Protein AF-0000000075576685 (afdb_homodimer)

Solvent-accessible surface area (backbone atoms only — not comparable to full-atom values): 39362 Å² total; per-residue (Å²): 127,82,77,70,74,34,52,33,19,40,37,25,48,37,65,57,36,50,88,29,36,56,63,38,44,52,32,37,50,47,32,30,60,75,66,70,46,55,57,47,45,35,36,13,28,42,74,50,83,64,54,30,66,58,51,39,48,74,65,70,30,49,77,45,84,31,81,57,66,42,63,16,28,11,46,51,50,34,58,72,69,47,50,22,52,26,34,38,35,32,66,39,40,47,25,53,60,49,59,67,48,57,72,47,53,55,43,42,73,72,62,34,37,33,33,33,25,18,41,81,75,40,38,68,42,88,82,40,57,58,66,65,50,59,58,55,51,47,47,49,49,29,48,51,45,34,68,63,43,83,50,98,60,73,47,69,77,49,62,43,34,26,30,28,42,67,64,54,58,71,65,61,79,75,55,37,36,77,53,29,56,49,48,50,53,50,49,35,55,70,69,64,53,47,66,50,70,40,69,26,50,37,40,40,62,69,55,90,64,74,76,85,68,52,59,65,63,52,44,49,52,44,49,52,51,54,40,57,76,23,45,53,66,59,18,33,51,55,8,49,51,32,25,50,52,8,48,50,40,36,49,50,45,64,75,40,77,33,54,60,82,89,48,62,47,44,67,66,54,33,50,53,12,45,40,31,24,54,45,9,51,53,33,31,47,50,25,54,48,49,53,44,38,19,68,46,71,57,82,45,86,72,52,69,66,57,52,51,52,55,71,68,56,44,46,66,59,32,33,50,55,10,50,51,35,25,49,53,11,49,52,39,41,51,50,41,49,49,58,41,48,75,51,69,61,48,89,60,62,69,59,67,50,42,63,40,44,53,58,13,49,46,31,28,39,53,9,53,48,34,30,54,48,20,47,51,51,46,48,44,45,54,70,52,72,102,126,80,78,68,73,33,52,33,20,41,36,26,48,37,66,57,36,49,87,30,37,56,63,39,46,51,32,39,51,47,31,32,62,75,66,72,47,56,56,46,45,37,35,14,29,41,73,50,81,63,53,30,66,58,49,38,49,76,65,71,29,47,78,44,82,28,82,58,67,42,63,16,28,13,46,51,50,35,59,74,67,47,49,22,52,25,34,37,35,33,64,39,42,47,25,54,59,47,61,67,49,58,72,47,51,53,42,42,73,72,63,34,36,34,33,34,25,19,40,82,76,41,39,68,41,89,82,40,58,60,66,67,52,58,59,56,51,48,46,49,48,30,48,50,45,36,68,63,43,82,50,97,62,74,48,68,76,48,61,43,36,26,30,28,42,67,63,55,58,70,63,60,80,72,53,38,36,78,52,29,58,50,48,51,53,50,52,36,55,70,69,63,51,47,65,51,70,40,72,25,51,37,41,40,61,70,53,90,64,74,77,84,67,52,59,67,64,51,45,48,52,44,50,51,50,53,41,56,74,23,45,53,66,60,20,31,50,55,9,49,51,31,25,51,53,8,49,49,40,35,50,50,46,66,74,40,78,32,54,60,83,86,48,65,48,42,67,66,55,33,50,52,12,46,40,31,22,52,45,9,50,53,33,30,48,49,25,54,48,50,54,44,39,20,68,47,72,58,82,45,86,73,51,70,66,56,51,51,52,54,69,69,57,45,48,66,58,33,33,51,53,10,50,51,34,25,49,53,13,49,53,39,41,50,51,41,49,50,57,41,49,75,50,70,63,48,90,61,60,68,59,65,50,43,62,38,43,54,58,14,49,46,31,28,39,53,8,53,48,35,30,55,49,19,47,51,50,48,48,45,45,55,70,51,73,103

InterPro domains:
  IPR001173 Glycosyltransferase 2-like [PF00535] (9-169)
  IPR029044 Nucleotide-diphospho-sugar transferases [G3DSA:3.90.550.10] (1-218)
  IPR029044 Nucleotide-diphospho-sugar transferases [SSF53448] (8-253)
  IPR050256 Glycosyltransferase 2 [PTHR48090] (3-300)
  IPR058718 Low-salt glycan biosynthesis hexosyltransferase Agl6, C-terminal transmembrane region [PF26629] (288-380)

pLDDT: mean 82.63, std 15.47, range [33.28, 97.94]

Radius of gyration: 33.25 Å; Cα contacts (8 Å, |Δi|>4): 1424; chains: 2; bounding box: 92×92×62 Å

Organism: Acetobacterium woodii (strain ATCC 29683 / DSM 1030 / JCM 2381 / KCTC 1655 / WB1) (NCBI:txid931626)

Foldseek 3Di:
DPLDAFAEEEEEEDAQQQPQQLVLLLLLVCLCVVVVGGYAYEYQYADHDNCSVVSQVVNRHHYDYFPDHAPLSSVLVRLVPGRHQKYKYAYRQPQFRSNPCVVVSVVVVVPAFKEAEDAVQQDEPDAADPPVCVPDQQQVLLVLLCVLQVDPDRGQQGRIMMGRSVVQVVLVQDDGYSLSSVSSVLSCRLVVTRYYYDYTHTDHGNDPDPDPPPRVVVSVVNVVVSLLSRLCVNQVVQLVVLLVQLVVQLVCQLPHQCDDDPDRVALVSNLSSLVSNLVSLVSNLVSLLSLLLCLLVVNGDDDPVNVVVLVPQALVVLLVQLVVLLVQLVVLVVVLVVVCVVVVVDPDPPRVSSSSNSSSVSSNSSSVVSNVSSVSSVVSCPSVVD/DPLDQFAEEEEEEDAQQQPQQLVLLLLLVCLCVVVVGGYAYEYQYADHDNCSVVSQVVNRHHYDYFPDHAPLSSVVVRLVPGRHQKYKYAYRQPQFRSNPCVVVSVVVVVPAFKEAEDAVQQDEPPAADPPVCVPDQQQVLLVLLCVLQVDPDRGQQGRIMMGRSVVQVVLVQDDGYSLSSVSSVLSCRLVVTRYYYDYTHTDHGNDPDPDPPPRVVVSVVNVVVSLLSRLCVNQVVQLVVLQVQLVVQLVCALPHQLDDDPDRVALVSNLSSLVSNLVSLVSNLVSLLSLLLCLLVVNGDDDPVNVVVLVVQALVVLLVQLVVLLVQLVVLVVVLVVVCVVVVVDPDPPRVSSSSNSSSVSSNSSSVVSNVSSVSSVVSCPSVVD

Structure (mmCIF, N/CA/C/O backbone):
data_AF-0000000075576685-model_v1
#
loop_
_entity.id
_entity.type
_entity.pdbx_description
1 polymer 'Family 2 glycosyltransferase'
#
loop_
_atom_site.group_PDB
_atom_site.id
_atom_site.type_symbol
_atom_site.label_atom_id
_atom_site.label_alt_id
_atom_site.label_comp_id
_atom_site.label_asym_id
_atom_site.label_entity_id
_atom_site.label_seq_id
_atom_site.pdbx_PDB_ins_code
_atom_site.Cartn_x
_atom_site.Cartn_y
_atom_site.Cartn_z
_atom_site.occupancy
_atom_site.B_iso_or_equiv
_atom_site.auth_seq_id
_atom_site.auth_comp_id
_atom_site.auth_asym_id
_atom_site.auth_atom_id
_atom_site.pdbx_PDB_model_num
ATOM 1 N N . MET A 1 1 ? -39.656 -22.25 -3.256 1 33.56 1 MET A N 1
ATOM 2 C CA . MET A 1 1 ? -40.656 -21.203 -3.469 1 33.56 1 MET A CA 1
ATOM 3 C C . MET A 1 1 ? -40 -19.969 -4.094 1 33.56 1 MET A C 1
ATOM 5 O O . MET A 1 1 ? -39 -19.453 -3.578 1 33.56 1 MET A O 1
ATOM 9 N N . GLU A 1 2 ? -40.062 -19.75 -5.266 1 42.06 2 GLU A N 1
ATOM 10 C CA . GLU A 1 2 ? -39.469 -18.688 -6.086 1 42.06 2 GLU A CA 1
ATOM 11 C C . GLU A 1 2 ? -39.625 -17.328 -5.418 1 42.06 2 GLU A C 1
ATOM 13 O O . GLU A 1 2 ? -40.75 -16.906 -5.098 1 42.06 2 GLU A O 1
ATOM 18 N N . GLU A 1 3 ? -38.875 -16.984 -4.484 1 56.59 3 GLU A N 1
ATOM 19 C CA . GLU A 1 3 ? -39.031 -15.797 -3.66 1 56.59 3 GLU A CA 1
ATOM 20 C C . GLU A 1 3 ? -39.5 -14.609 -4.492 1 56.59 3 GLU A C 1
ATOM 22 O O . GLU A 1 3 ? -38.875 -14.273 -5.508 1 56.59 3 GLU A O 1
ATOM 27 N N . ARG A 1 4 ? -40.781 -14.438 -4.562 1 64.06 4 ARG A N 1
ATOM 28 C CA . ARG A 1 4 ? -41.469 -13.414 -5.344 1 64.06 4 ARG A CA 1
ATOM 29 C C . ARG A 1 4 ? -40.812 -12.055 -5.176 1 64.06 4 ARG A C 1
ATOM 31 O O . ARG A 1 4 ? -40.562 -11.617 -4.055 1 64.06 4 ARG A O 1
ATOM 38 N N . GLU A 1 5 ? -40.281 -11.469 -6.242 1 84.44 5 GLU A N 1
ATOM 39 C CA . GLU A 1 5 ? -39.719 -10.125 -6.297 1 84.44 5 GLU A CA 1
ATOM 40 C C . GLU A 1 5 ? -40.781 -9.062 -6.125 1 84.44 5 GLU A C 1
ATOM 42 O O . GLU A 1 5 ? -41.875 -9.172 -6.715 1 84.44 5 GLU A O 1
ATOM 47 N N . VAL A 1 6 ? -40.812 -8.289 -5.047 1 94.94 6 VAL A N 1
ATOM 48 C CA . VAL A 1 6 ? -41.719 -7.18 -4.805 1 94.94 6 VAL A CA 1
ATOM 49 C C . VAL A 1 6 ? -41.062 -5.867 -5.234 1 94.94 6 VAL A C 1
ATOM 51 O O . VAL A 1 6 ? -39.875 -5.852 -5.629 1 94.94 6 VAL A O 1
ATOM 54 N N . GLU A 1 7 ? -41.875 -4.883 -5.23 1 96.69 7 GLU A N 1
ATOM 55 C CA . GLU A 1 7 ? -41.375 -3.596 -5.691 1 96.69 7 GLU A CA 1
ATOM 56 C C . GLU A 1 7 ? -40.5 -2.93 -4.625 1 96.69 7 GLU A C 1
ATOM 58 O O . GLU A 1 7 ? -39.406 -2.42 -4.922 1 96.69 7 GLU A O 1
ATOM 63 N N . LEU A 1 8 ? -41.031 -2.998 -3.428 1 97.69 8 LEU A N 1
ATOM 64 C CA . LEU A 1 8 ? -40.375 -2.207 -2.389 1 97.69 8 LEU A CA 1
ATOM 65 C C . LEU A 1 8 ? -40.219 -3.018 -1.108 1 97.69 8 LEU A C 1
ATOM 67 O O . LEU A 1 8 ? -41.125 -3.721 -0.693 1 97.69 8 LEU A O 1
ATOM 71 N N . THR A 1 9 ? -39.031 -2.984 -0.556 1 97.94 9 THR A N 1
ATOM 72 C CA . THR A 1 9 ? -38.812 -3.469 0.799 1 97.94 9 THR A CA 1
ATOM 73 C C . THR A 1 9 ? -38.531 -2.307 1.748 1 97.94 9 THR A C 1
ATOM 75 O O . THR A 1 9 ? -37.656 -1.479 1.482 1 97.94 9 THR A O 1
ATOM 78 N N . ILE A 1 10 ? -39.312 -2.195 2.773 1 97.75 10 ILE A N 1
ATOM 79 C CA . ILE A 1 10 ? -39 -1.271 3.859 1 97.75 10 ILE A CA 1
ATOM 80 C C . ILE A 1 10 ? -38.188 -1.984 4.922 1 97.75 10 ILE A C 1
ATOM 82 O O . ILE A 1 10 ? -38.688 -2.885 5.605 1 97.75 10 ILE A O 1
ATOM 86 N N . LEU A 1 11 ? -36.938 -1.559 5.027 1 97.5 11 LEU A N 1
ATOM 87 C CA . LEU A 1 11 ? -35.938 -2.271 5.832 1 97.5 11 LEU A CA 1
ATOM 88 C C . LEU A 1 11 ? -35.656 -1.519 7.129 1 97.5 11 LEU A C 1
ATOM 90 O O . LEU A 1 11 ? -35.344 -0.327 7.102 1 97.5 11 LEU A O 1
ATOM 94 N N . MET A 1 12 ? -35.812 -2.193 8.273 1 96.38 12 MET A N 1
ATOM 95 C CA . MET A 1 12 ? -35.5 -1.606 9.578 1 96.38 12 MET A CA 1
ATOM 96 C C . MET A 1 12 ? -34.531 -2.479 10.352 1 96.38 12 MET A C 1
ATOM 98 O O . MET A 1 12 ? -34.781 -3.658 10.586 1 96.38 12 MET A O 1
ATOM 102 N N . PRO A 1 13 ? -33.344 -1.912 10.68 1 95 13 PRO A N 1
ATOM 103 C CA . PRO A 1 13 ? -32.5 -2.633 11.617 1 95 13 PRO A CA 1
ATOM 104 C C . PRO A 1 13 ? -33.031 -2.645 13.039 1 95 13 PRO A C 1
ATOM 106 O O . PRO A 1 13 ? -33.656 -1.672 13.469 1 95 13 PRO A O 1
ATOM 109 N N . CYS A 1 14 ? -32.781 -3.779 13.688 1 93.75 14 CYS A N 1
ATOM 110 C CA . CYS A 1 14 ? -33.438 -3.891 14.992 1 93.75 14 CYS A CA 1
ATOM 111 C C . CYS A 1 14 ? -32.5 -4.551 16 1 93.75 14 CYS A C 1
ATOM 113 O O . CYS A 1 14 ? -31.922 -5.602 15.727 1 93.75 14 CYS A O 1
ATOM 115 N N . LEU A 1 15 ? -32.25 -3.891 17.031 1 92.94 15 LEU A N 1
ATOM 116 C CA . LEU A 1 15 ? -31.578 -4.422 18.219 1 92.94 15 LEU A CA 1
ATOM 117 C C . LEU A 1 15 ? -32.25 -3.912 19.484 1 92.94 15 LEU A C 1
ATOM 119 O O . LEU A 1 15 ? -32 -2.785 19.922 1 92.94 15 LEU A O 1
ATOM 123 N N . ASN A 1 16 ? -33.094 -4.707 20.047 1 91.62 16 ASN A N 1
ATOM 124 C CA . ASN A 1 16 ? -33.812 -4.395 21.281 1 91.62 16 ASN A CA 1
ATOM 125 C C . ASN A 1 16 ? -34.656 -3.119 21.125 1 91.62 16 ASN A C 1
ATOM 127 O O . ASN A 1 16 ? -34.469 -2.17 21.891 1 91.62 16 ASN A O 1
ATOM 131 N N . GLU A 1 17 ? -35.562 -3.084 20.172 1 90.56 17 GLU A N 1
ATOM 132 C CA . GLU A 1 17 ? -36.406 -1.926 19.875 1 90.56 17 GLU A CA 1
ATOM 133 C C . GLU A 1 17 ? -37.875 -2.232 20.141 1 90.56 17 GLU A C 1
ATOM 135 O O . GLU A 1 17 ? -38.75 -1.791 19.391 1 90.56 17 GLU A O 1
ATOM 140 N N . ALA A 1 18 ? -38.125 -2.916 21.172 1 90.75 18 ALA A N 1
ATOM 141 C CA . ALA A 1 18 ? -39.469 -3.381 21.453 1 90.75 18 ALA A CA 1
ATOM 142 C C . ALA A 1 18 ? -40.438 -2.205 21.688 1 90.75 18 ALA A C 1
ATOM 144 O O . ALA A 1 18 ? -41.594 -2.271 21.328 1 90.75 18 ALA A O 1
ATOM 145 N N . GLU A 1 19 ? -39.938 -1.174 22.141 1 90.12 19 GLU A N 1
ATOM 146 C CA . GLU A 1 19 ? -40.781 -0.032 22.531 1 90.12 19 GLU A CA 1
ATOM 147 C C . GLU A 1 19 ? -41.375 0.65 21.312 1 90.12 19 GLU A C 1
ATOM 149 O O . GLU A 1 19 ? -42.531 1.116 21.359 1 90.12 19 GLU A O 1
ATOM 154 N N . THR A 1 20 ? -40.688 0.697 20.234 1 91.56 20 THR A N 1
ATOM 155 C CA . THR A 1 20 ? -41.125 1.531 19.109 1 91.56 20 THR A CA 1
ATOM 156 C 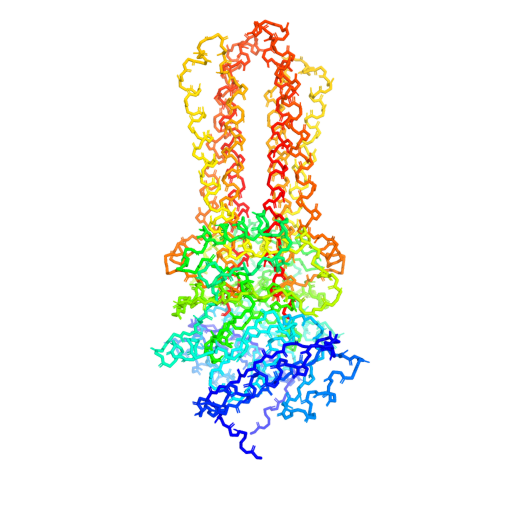C . THR A 1 20 ? -41.344 0.688 17.859 1 91.56 20 THR A C 1
ATOM 158 O O . THR A 1 20 ? -41.969 1.146 16.906 1 91.56 20 THR A O 1
ATOM 161 N N . LEU A 1 21 ? -41.031 -0.483 17.906 1 93.75 21 LEU A N 1
ATOM 162 C CA . LEU A 1 21 ? -41.031 -1.319 16.703 1 93.75 21 LEU A CA 1
ATOM 163 C C . LEU A 1 21 ? -42.438 -1.51 16.156 1 93.75 21 LEU A C 1
ATOM 165 O O . LEU A 1 21 ? -42.656 -1.442 14.953 1 93.75 21 LEU A O 1
ATOM 169 N N . GLU A 1 22 ? -43.344 -1.7 17.062 1 94.62 22 GLU A N 1
ATOM 170 C CA . GLU A 1 22 ? -44.719 -1.949 16.641 1 94.62 22 GLU A CA 1
ATOM 171 C C . GLU A 1 22 ? -45.281 -0.772 15.844 1 94.62 22 GLU A C 1
ATOM 173 O O . GLU A 1 22 ? -45.844 -0.957 14.758 1 94.62 22 GLU A O 1
ATOM 178 N N . ILE A 1 23 ? -45.125 0.394 16.391 1 94.06 23 ILE A N 1
ATOM 179 C CA . ILE A 1 23 ? -45.688 1.585 15.742 1 94.06 23 ILE A CA 1
ATOM 180 C C . ILE A 1 23 ? -45 1.796 14.391 1 94.06 23 ILE A C 1
ATOM 182 O O . ILE A 1 23 ? -45.625 2.178 13.414 1 94.06 23 ILE A O 1
ATOM 186 N N . CYS A 1 24 ? -43.75 1.564 14.32 1 94.56 24 CYS A N 1
ATOM 187 C CA . CYS A 1 24 ? -43 1.733 13.078 1 94.56 24 CYS A CA 1
ATOM 188 C C . CYS A 1 24 ? -43.5 0.76 12.016 1 94.56 24 CYS A C 1
ATOM 190 O O . CYS A 1 24 ? -43.719 1.147 10.859 1 94.56 24 CYS A O 1
ATOM 192 N N . ILE A 1 25 ? -43.719 -0.468 12.375 1 96.5 25 ILE A N 1
ATOM 193 C CA . ILE A 1 25 ? -44.156 -1.489 11.438 1 96.5 25 ILE A CA 1
ATOM 194 C C . ILE A 1 25 ? -45.594 -1.157 10.953 1 96.5 25 ILE A C 1
ATOM 196 O O . ILE A 1 25 ? -45.875 -1.263 9.758 1 96.5 25 ILE A O 1
ATOM 200 N N . LYS A 1 26 ? -46.406 -0.736 11.836 1 96 26 LYS A N 1
ATOM 201 C CA . LYS A 1 26 ? -47.781 -0.391 11.469 1 96 26 LYS A CA 1
ATOM 202 C C . LYS A 1 26 ? -47.812 0.766 10.477 1 96 26 LYS A C 1
ATOM 204 O O . LYS A 1 26 ? -48.594 0.737 9.508 1 96 26 LYS A O 1
ATOM 209 N N . LYS A 1 27 ? -46.969 1.708 10.766 1 95.38 27 LYS A N 1
ATOM 210 C CA . LYS A 1 27 ? -46.875 2.842 9.852 1 95.38 27 LYS A CA 1
ATOM 211 C C . LYS A 1 27 ? -46.406 2.398 8.469 1 95.38 27 LYS A C 1
ATOM 213 O O . LYS A 1 27 ? -46.938 2.814 7.449 1 95.38 27 LYS A O 1
ATOM 218 N N . ALA A 1 28 ? -45.469 1.542 8.422 1 96.38 28 ALA A N 1
ATOM 219 C CA . ALA A 1 28 ? -44.906 1.045 7.176 1 96.38 28 ALA A CA 1
ATOM 220 C C . ALA A 1 28 ? -45.906 0.206 6.406 1 96.38 28 ALA A C 1
ATOM 222 O O . ALA A 1 28 ? -46.062 0.349 5.191 1 96.38 28 ALA A O 1
ATOM 223 N N . MET A 1 29 ? -46.594 -0.629 7.141 1 96.62 29 MET A N 1
ATOM 224 C CA . MET A 1 29 ? -47.625 -1.463 6.516 1 96.62 29 MET A CA 1
ATOM 225 C C . MET A 1 29 ? -48.75 -0.607 5.961 1 96.62 29 MET A C 1
ATOM 227 O O . MET A 1 29 ? -49.25 -0.872 4.867 1 96.62 29 MET A O 1
ATOM 231 N N . SER A 1 30 ? -49.125 0.372 6.742 1 96.25 30 SER A N 1
ATOM 232 C CA . SER A 1 30 ? -50.188 1.282 6.297 1 96.25 30 SER A CA 1
ATOM 233 C C . SER A 1 30 ? -49.781 2.006 5.016 1 96.25 30 SER A C 1
ATOM 235 O O . SER A 1 30 ? -50.594 2.178 4.109 1 96.25 30 SER A O 1
ATOM 237 N N . PHE A 1 31 ? -48.562 2.408 4.965 1 96 31 PHE A N 1
ATOM 238 C CA . PHE A 1 31 ? -48.031 3.064 3.766 1 96 31 PHE A CA 1
ATOM 239 C C . PHE A 1 31 ? -48.188 2.158 2.549 1 96 31 PHE A C 1
ATOM 241 O O . PHE A 1 31 ? -48.656 2.59 1.498 1 96 31 PHE A O 1
ATOM 248 N N . LEU A 1 32 ? -47.812 0.877 2.645 1 96.44 32 LEU A N 1
ATOM 249 C CA . LEU A 1 32 ? -47.875 -0.067 1.535 1 96.44 32 LEU A CA 1
ATOM 250 C C . LEU A 1 32 ? -49.312 -0.275 1.079 1 96.44 32 LEU A C 1
ATOM 252 O O . LEU A 1 32 ? -49.594 -0.256 -0.12 1 96.44 32 LEU A O 1
ATOM 256 N N . THR A 1 33 ? -50.156 -0.361 2.021 1 96.12 33 THR A N 1
ATOM 257 C CA . THR A 1 33 ? -51.562 -0.622 1.727 1 96.12 33 THR A CA 1
ATOM 258 C C . THR A 1 33 ? -52.25 0.622 1.154 1 96.12 33 THR A C 1
ATOM 260 O O . THR A 1 33 ? -52.906 0.551 0.126 1 96.12 33 THR A O 1
ATOM 263 N N . ASP A 1 34 ? -52 1.729 1.747 1 96.06 34 ASP A N 1
ATOM 264 C CA . ASP A 1 34 ? -52.656 2.971 1.374 1 96.06 34 ASP A CA 1
ATOM 265 C C . ASP A 1 34 ? -52.219 3.432 -0.016 1 96.06 34 ASP A C 1
ATOM 267 O O . ASP A 1 34 ? -53 4.051 -0.741 1 96.06 34 ASP A O 1
ATOM 271 N N . ASN A 1 35 ? -51.062 3.104 -0.37 1 96 35 ASN A N 1
ATOM 272 C CA . ASN A 1 35 ? -50.531 3.576 -1.646 1 96 35 ASN A CA 1
ATOM 273 C C . ASN A 1 35 ? -50.5 2.457 -2.682 1 96 35 ASN A C 1
ATOM 275 O O . ASN A 1 35 ? -49.969 2.639 -3.775 1 96 35 ASN A O 1
ATOM 279 N N . HIS A 1 36 ? -50.969 1.254 -2.396 1 95.88 36 HIS A N 1
ATOM 280 C CA . HIS A 1 36 ? -51.062 0.102 -3.287 1 95.88 36 HIS A CA 1
ATOM 281 C C . HIS A 1 36 ? -49.688 -0.261 -3.842 1 95.88 36 HIS A C 1
ATOM 283 O O . HIS A 1 36 ? -49.531 -0.47 -5.047 1 95.88 36 HIS A O 1
ATOM 289 N N . VAL A 1 37 ? -48.781 -0.249 -2.936 1 96.19 37 VAL A N 1
ATOM 290 C CA . VAL A 1 37 ? -47.406 -0.629 -3.305 1 96.19 37 VAL A CA 1
ATOM 291 C C . VAL A 1 37 ? -47.188 -2.1 -2.967 1 96.19 37 VAL A C 1
ATOM 293 O O . VAL A 1 37 ? -47.469 -2.543 -1.854 1 96.19 37 VAL A O 1
ATOM 296 N N . ASP A 1 38 ? -46.75 -2.848 -3.939 1 96.5 38 ASP A N 1
ATOM 297 C CA . ASP A 1 38 ? -46.344 -4.227 -3.672 1 96.5 38 ASP A CA 1
ATOM 298 C C . ASP A 1 38 ? -45 -4.277 -2.932 1 96.5 38 ASP A C 1
ATOM 300 O O . ASP A 1 38 ? -43.938 -4.082 -3.533 1 96.5 38 ASP A O 1
ATOM 304 N N . GLY A 1 39 ? -45.156 -4.5 -1.612 1 96.44 39 GLY A N 1
ATOM 305 C CA . GLY A 1 39 ? -43.906 -4.449 -0.855 1 96.44 39 GLY A CA 1
ATOM 306 C C . GLY A 1 39 ? -43.969 -5.301 0.4 1 96.44 39 GLY A C 1
ATOM 307 O O . GLY A 1 39 ? -44.906 -6.047 0.628 1 96.44 39 GLY A O 1
ATOM 308 N N . GLU A 1 40 ? -42.812 -5.262 1.076 1 96.94 40 GLU A N 1
ATOM 309 C CA . GLU A 1 40 ? -42.656 -5.965 2.346 1 96.94 40 GLU A CA 1
ATOM 310 C C . GLU A 1 40 ? -41.969 -5.082 3.387 1 96.94 40 GLU A C 1
ATOM 312 O O . GLU A 1 40 ? -41.312 -4.113 3.041 1 96.94 40 GLU A O 1
ATOM 317 N N . VAL A 1 41 ? -42.344 -5.359 4.656 1 97.56 41 VAL A N 1
ATOM 318 C CA . VAL A 1 41 ? -41.594 -4.805 5.777 1 97.56 41 VAL A CA 1
ATOM 319 C C . VAL A 1 41 ? -40.625 -5.852 6.32 1 97.56 41 VAL A C 1
ATOM 321 O O . VAL A 1 41 ? -41.031 -6.957 6.684 1 97.56 41 VAL A O 1
ATOM 324 N N . LEU A 1 42 ? -39.375 -5.492 6.238 1 97.75 42 LEU A N 1
ATOM 325 C CA . LEU A 1 42 ? -38.312 -6.43 6.629 1 97.75 42 LEU A CA 1
ATOM 326 C C . LEU A 1 42 ? -37.531 -5.906 7.836 1 97.75 42 LEU A C 1
ATOM 328 O O . LEU A 1 42 ? -37 -4.801 7.797 1 97.75 42 LEU A O 1
ATOM 332 N N . ILE A 1 43 ? -37.562 -6.711 8.875 1 97.56 43 ILE A N 1
ATOM 333 C CA . ILE A 1 43 ? -36.812 -6.383 10.07 1 97.56 43 ILE A CA 1
ATOM 334 C C . ILE A 1 43 ? -35.5 -7.207 10.102 1 97.56 43 ILE A C 1
ATOM 336 O O . ILE A 1 43 ? -35.562 -8.438 10.117 1 97.56 43 ILE A O 1
ATOM 340 N N . ALA A 1 44 ? -34.406 -6.52 10.031 1 97.31 44 ALA A N 1
ATOM 341 C CA . ALA A 1 44 ? -33.094 -7.168 10.188 1 97.31 44 ALA A CA 1
ATOM 342 C C . ALA A 1 44 ? -32.656 -7.191 11.648 1 97.31 44 ALA A C 1
ATOM 344 O O . ALA A 1 44 ? -32.125 -6.211 12.156 1 97.31 44 ALA A O 1
ATOM 345 N N . ASP A 1 45 ? -32.875 -8.305 12.234 1 96.62 45 ASP A N 1
ATOM 346 C CA . ASP A 1 45 ? -32.594 -8.414 13.664 1 96.62 45 ASP A CA 1
ATOM 347 C C . ASP A 1 45 ? -31.156 -8.805 13.93 1 96.62 45 ASP A C 1
ATOM 349 O O . ASP A 1 45 ? -30.656 -9.773 13.352 1 96.62 45 ASP A O 1
ATOM 353 N N . ASN A 1 46 ? -30.562 -8 14.719 1 95.19 46 ASN A N 1
ATOM 354 C CA . ASN A 1 46 ? -29.156 -8.203 15.023 1 95.19 46 ASN A CA 1
ATOM 355 C C . ASN A 1 46 ? -28.953 -8.773 16.422 1 95.19 46 ASN A C 1
ATOM 357 O O . ASN A 1 46 ? -28.078 -8.32 17.156 1 95.19 46 ASN A O 1
ATOM 361 N N . GLY A 1 47 ? -29.828 -9.68 16.859 1 92.88 47 GLY A N 1
ATOM 362 C CA . GLY A 1 47 ? -29.688 -10.391 18.125 1 92.88 47 GLY A CA 1
ATOM 363 C C . GLY A 1 47 ? -30.484 -9.75 19.25 1 92.88 47 GLY A C 1
ATOM 364 O O . GLY A 1 47 ? -29.984 -9.609 20.359 1 92.88 47 GLY A O 1
ATOM 365 N N . SER A 1 48 ? -31.688 -9.336 19.047 1 93.31 48 SER A N 1
ATOM 366 C CA . SER A 1 48 ? -32.531 -8.742 20.078 1 93.31 48 SER A CA 1
ATOM 367 C C . SER A 1 48 ? -32.938 -9.773 21.141 1 93.31 48 SER A C 1
ATOM 369 O O . SER A 1 48 ? -33.094 -10.961 20.828 1 93.31 48 SER A O 1
ATOM 371 N N . THR A 1 49 ? -33.031 -9.258 22.328 1 92.75 49 THR A N 1
ATOM 372 C CA . THR A 1 49 ? -33.406 -10.133 23.438 1 92.75 49 THR A CA 1
ATOM 373 C C . THR A 1 49 ? -34.625 -9.602 24.172 1 92.75 49 THR A C 1
ATOM 375 O O . THR A 1 49 ? -35 -10.125 25.219 1 92.75 49 THR A O 1
ATOM 378 N N . ASP A 1 50 ? -35.312 -8.625 23.703 1 93.06 50 ASP A N 1
ATOM 379 C CA . ASP A 1 50 ? -36.406 -7.949 24.406 1 93.06 50 ASP A CA 1
ATOM 380 C C . ASP A 1 50 ? -37.75 -8.281 23.781 1 93.06 50 ASP A C 1
ATOM 382 O O . ASP A 1 50 ? -38.75 -7.594 24.047 1 93.06 50 ASP A O 1
ATOM 386 N N . GLY A 1 51 ? -37.781 -9.289 22.891 1 93.31 51 GLY A N 1
ATOM 387 C CA . GLY A 1 51 ? -39.062 -9.68 22.266 1 93.31 51 GLY A CA 1
ATOM 388 C C . GLY A 1 51 ? -39.344 -8.945 20.969 1 93.31 51 GLY A C 1
ATOM 389 O O . GLY A 1 51 ? -40.406 -9.086 20.391 1 93.31 51 GLY A O 1
ATOM 390 N N . SER A 1 52 ? -38.438 -8.211 20.484 1 94.62 52 SER A N 1
ATOM 391 C CA . SER A 1 52 ? -38.594 -7.434 19.266 1 94.62 52 SER A CA 1
ATOM 392 C C . SER A 1 52 ? -38.969 -8.336 18.094 1 94.62 52 SER A C 1
ATOM 394 O O . SER A 1 52 ? -39.844 -7.98 17.281 1 94.62 52 SER A O 1
ATOM 396 N N . GLN A 1 53 ? -38.469 -9.477 18.047 1 96.06 53 GLN A N 1
ATOM 397 C CA . GLN A 1 53 ? -38.75 -10.391 16.938 1 96.06 53 GLN A CA 1
ATOM 398 C C . GLN A 1 53 ? -40.219 -10.797 16.906 1 96.06 53 GLN A C 1
ATOM 400 O O . GLN A 1 53 ? -40.812 -10.805 15.836 1 96.06 53 GLN A O 1
ATOM 405 N N . GLU A 1 54 ? -40.688 -11.133 18.031 1 95.81 54 GLU A N 1
ATOM 406 C CA . GLU A 1 54 ? -42.094 -11.555 18.125 1 95.81 54 GLU A CA 1
ATOM 407 C C . GLU A 1 54 ? -43.031 -10.406 17.781 1 95.81 54 GLU A C 1
ATOM 409 O O . GLU A 1 54 ? -44.031 -10.609 17.094 1 95.81 54 GLU A O 1
ATOM 414 N N . ILE A 1 55 ? -42.688 -9.258 18.281 1 95.94 55 ILE A N 1
ATOM 415 C CA . ILE A 1 55 ? -43.5 -8.07 17.969 1 95.94 55 ILE A CA 1
ATOM 416 C C . ILE A 1 55 ? -43.531 -7.855 16.453 1 95.94 55 ILE A C 1
ATOM 418 O O . ILE A 1 55 ? -44.594 -7.586 15.891 1 95.94 55 ILE A O 1
ATOM 422 N N . ALA A 1 56 ? -42.469 -8.008 15.805 1 96.88 56 ALA A N 1
ATOM 423 C CA . ALA A 1 56 ? -42.375 -7.805 14.367 1 96.88 56 ALA A CA 1
ATOM 424 C C . ALA A 1 56 ? -43.219 -8.82 13.609 1 96.88 56 ALA A C 1
ATOM 426 O O . ALA A 1 56 ? -44 -8.445 12.75 1 96.88 56 ALA A O 1
ATOM 427 N N . ARG A 1 57 ? -43.094 -10.055 13.961 1 96.38 57 ARG A N 1
ATOM 428 C CA . ARG A 1 57 ? -43.812 -11.109 13.289 1 96.38 57 ARG A CA 1
ATOM 429 C C . ARG A 1 57 ? -45.312 -10.945 13.5 1 96.38 57 ARG A C 1
ATOM 431 O O . ARG A 1 57 ? -46.125 -11.125 12.562 1 96.38 57 ARG A O 1
ATOM 438 N N . ARG A 1 58 ? -45.656 -10.578 14.695 1 96.06 58 ARG A N 1
ATOM 439 C CA . ARG A 1 58 ? -47.094 -10.414 15.039 1 96.06 58 ARG A CA 1
ATOM 440 C C . ARG A 1 58 ? -47.719 -9.281 14.234 1 96.06 58 ARG A C 1
ATOM 442 O O . ARG A 1 58 ? -48.906 -9.281 13.977 1 96.06 58 ARG A O 1
ATOM 449 N N . ASN A 1 59 ? -46.906 -8.391 13.812 1 96.12 59 ASN A N 1
ATOM 450 C CA . ASN A 1 59 ? -47.438 -7.23 13.102 1 96.12 59 ASN A CA 1
ATOM 451 C C . ASN A 1 59 ? -47.219 -7.352 11.594 1 96.12 59 ASN A C 1
ATOM 453 O O . ASN A 1 59 ? -47.312 -6.359 10.867 1 96.12 59 ASN A O 1
ATOM 457 N N . GLY A 1 60 ? -46.844 -8.539 11.102 1 94.94 60 GLY A N 1
ATOM 458 C CA . GLY A 1 60 ? -46.844 -8.836 9.672 1 94.94 60 GLY A CA 1
ATOM 459 C C . GLY A 1 60 ? -45.531 -8.594 9 1 94.94 60 GLY A C 1
ATOM 460 O O . GLY A 1 60 ? -45.406 -8.719 7.777 1 94.94 60 GLY A O 1
ATOM 461 N N . ALA A 1 61 ? -44.531 -8.211 9.734 1 97.06 61 ALA A N 1
ATOM 462 C CA . ALA A 1 61 ? -43.219 -7.977 9.141 1 97.06 61 ALA A CA 1
ATOM 463 C C . ALA A 1 61 ? -42.438 -9.273 9.039 1 97.06 61 ALA A C 1
ATOM 465 O O . ALA A 1 61 ? -42.594 -10.18 9.859 1 97.06 61 ALA A O 1
ATOM 466 N N . ARG A 1 62 ? -41.656 -9.383 7.996 1 97.12 62 ARG A N 1
ATOM 467 C CA . ARG A 1 62 ? -40.688 -10.477 7.891 1 97.12 62 ARG A CA 1
ATOM 468 C C . ARG A 1 62 ? -39.438 -10.18 8.703 1 97.12 62 ARG A C 1
ATOM 470 O O . ARG A 1 62 ? -38.938 -9.055 8.688 1 97.12 62 ARG A O 1
ATOM 477 N N . VAL A 1 63 ? -39 -11.211 9.461 1 97.5 63 VAL A N 1
ATOM 478 C CA . VAL A 1 63 ? -37.812 -11.039 10.305 1 97.5 63 VAL A CA 1
ATOM 479 C C . VAL A 1 63 ? -36.688 -11.914 9.797 1 97.5 63 VAL A C 1
ATOM 481 O O . VAL A 1 63 ? -36.875 -13.102 9.516 1 97.5 63 VAL A O 1
ATOM 484 N N . VAL A 1 64 ? -35.5 -11.305 9.594 1 96.88 64 VAL A N 1
ATOM 485 C CA . VAL A 1 64 ? -34.312 -12.055 9.242 1 96.88 64 VAL A CA 1
ATOM 486 C C . VAL A 1 64 ? -33.25 -11.867 10.32 1 96.88 64 VAL A C 1
ATOM 488 O O . VAL A 1 64 ? -33.062 -10.75 10.82 1 96.88 64 VAL A O 1
ATOM 491 N N . ASP A 1 65 ? -32.594 -12.961 10.664 1 96 65 ASP A N 1
ATOM 492 C CA . ASP A 1 65 ? -31.531 -12.914 11.68 1 96 65 ASP A CA 1
ATOM 493 C C . ASP A 1 65 ? -30.156 -12.672 11.047 1 96 65 ASP A C 1
ATOM 495 O O . ASP A 1 65 ? -29.75 -13.414 10.156 1 96 65 ASP A O 1
ATOM 499 N N . ILE A 1 66 ? -29.562 -11.625 11.523 1 95.12 66 ILE A N 1
ATOM 500 C CA . ILE A 1 66 ? -28.219 -11.32 11.062 1 95.12 66 ILE A CA 1
ATOM 501 C C . ILE A 1 66 ? -27.203 -11.648 12.164 1 95.12 66 ILE A C 1
ATOM 503 O O . ILE A 1 66 ? -27.203 -11.008 13.219 1 95.12 66 ILE A O 1
ATOM 507 N N . GLU A 1 67 ? -26.312 -12.484 11.906 1 92.31 67 GLU A N 1
ATOM 508 C CA . GLU A 1 67 ? -25.375 -13 12.898 1 92.31 67 GLU A CA 1
ATOM 509 C C . GLU A 1 67 ? -24.281 -11.984 13.211 1 92.31 67 GLU A C 1
ATOM 511 O O . GLU A 1 67 ? -23.953 -11.766 14.383 1 92.31 67 GLU A O 1
ATOM 516 N N . GLN A 1 68 ? -23.797 -11.453 12.172 1 90.31 68 GLN A N 1
ATOM 517 C CA . GLN A 1 68 ? -22.734 -10.492 12.383 1 90.31 68 GLN A CA 1
ATOM 518 C C . GLN A 1 68 ? -23.25 -9.234 13.078 1 90.31 68 GLN A C 1
ATOM 520 O O . GLN A 1 68 ? -24.172 -8.594 12.594 1 90.31 68 GLN A O 1
ATOM 525 N N . LYS A 1 69 ? -22.672 -8.938 14.172 1 89.19 69 LYS A N 1
ATOM 526 C CA . LYS A 1 69 ? -23.141 -7.797 14.961 1 89.19 69 LYS A CA 1
ATOM 527 C C . LYS A 1 69 ? -22.734 -6.477 14.312 1 89.19 69 LYS A C 1
ATOM 529 O O . LYS A 1 69 ? -21.688 -6.391 13.664 1 89.19 69 LYS A O 1
ATOM 534 N N . GLY A 1 70 ? -23.609 -5.488 14.516 1 88.56 70 GLY A N 1
ATOM 535 C CA . GLY A 1 70 ? -23.328 -4.152 14.016 1 88.56 70 GLY A CA 1
ATOM 536 C C . GLY A 1 70 ? -24.469 -3.561 13.219 1 88.56 70 GLY A C 1
ATOM 537 O O . GLY A 1 70 ? -25.172 -4.277 12.492 1 88.56 70 GLY A O 1
ATOM 538 N N . TYR A 1 71 ? -24.641 -2.221 13.344 1 87.06 71 TYR A N 1
ATOM 539 C CA . TYR A 1 71 ? -25.688 -1.495 12.633 1 87.06 71 TYR A CA 1
ATOM 540 C C . TYR A 1 71 ? -25.562 -1.707 11.125 1 87.06 71 TYR A C 1
ATOM 542 O O . TYR A 1 71 ? -26.547 -2.053 10.461 1 87.06 71 TYR A O 1
ATOM 550 N N . GLY A 1 72 ? -24.359 -1.55 10.648 1 88.44 72 GLY A N 1
ATOM 551 C CA . GLY A 1 72 ? -24.109 -1.741 9.234 1 88.44 72 GLY A CA 1
ATOM 552 C C . GLY A 1 72 ? -24.297 -3.176 8.781 1 88.44 72 GLY A C 1
ATOM 553 O O . GLY A 1 72 ? -24.812 -3.422 7.684 1 88.44 72 GLY A O 1
ATOM 554 N N . SER A 1 73 ? -23.938 -4.133 9.641 1 90.19 73 SER A N 1
ATOM 555 C CA . SER A 1 73 ? -24.141 -5.543 9.328 1 90.19 73 SER A CA 1
ATOM 556 C C . SER A 1 73 ? -25.625 -5.879 9.195 1 90.19 73 SER A C 1
ATOM 558 O O . SER A 1 73 ? -26.016 -6.637 8.305 1 90.19 73 SER A O 1
ATOM 560 N N . ALA A 1 74 ? -26.359 -5.297 10.094 1 92.88 74 ALA A N 1
ATOM 561 C CA . ALA A 1 74 ? -27.797 -5.52 10.047 1 92.88 74 ALA A CA 1
ATOM 562 C C . ALA A 1 74 ? -28.391 -4.992 8.742 1 92.88 74 ALA A C 1
ATOM 564 O O . ALA A 1 74 ? -29.188 -5.684 8.094 1 92.88 74 ALA A O 1
ATOM 565 N N . LEU A 1 75 ? -27.969 -3.811 8.359 1 93.88 75 LEU A N 1
ATOM 566 C CA . LEU A 1 75 ? -28.5 -3.178 7.16 1 93.88 75 LEU A CA 1
ATOM 567 C C . LEU A 1 75 ? -28.031 -3.908 5.906 1 93.88 75 LEU A C 1
ATOM 569 O O . LEU A 1 75 ? -28.812 -4.137 4.98 1 93.88 75 LEU A O 1
ATOM 573 N N . ARG A 1 76 ? -26.781 -4.25 5.871 1 93.19 76 ARG A N 1
ATOM 574 C CA . ARG A 1 76 ? -26.219 -4.98 4.734 1 93.19 76 ARG A CA 1
ATOM 575 C C . ARG A 1 76 ? -26.891 -6.344 4.586 1 93.19 76 ARG A C 1
ATOM 577 O O . ARG A 1 76 ? -27.344 -6.707 3.496 1 93.19 76 ARG A O 1
ATOM 584 N N . GLY A 1 77 ? -26.891 -7.074 5.664 1 93.69 77 GLY A N 1
ATOM 585 C CA . GLY A 1 77 ? -27.547 -8.367 5.637 1 93.69 77 GLY A CA 1
ATOM 586 C C . GLY A 1 77 ? -29.016 -8.273 5.258 1 93.69 77 GLY A C 1
ATOM 587 O O . GLY A 1 77 ? -29.516 -9.109 4.5 1 93.69 77 GLY A O 1
ATOM 588 N N . GLY A 1 78 ? -29.734 -7.273 5.82 1 95.56 78 GLY A N 1
ATOM 589 C CA . GLY A 1 78 ? -31.125 -7.043 5.453 1 95.56 78 GLY A CA 1
ATOM 590 C C . GLY A 1 78 ? -31.312 -6.746 3.979 1 95.56 78 GLY A C 1
ATOM 591 O O . GLY A 1 78 ? -32.25 -7.258 3.352 1 95.56 78 GLY A O 1
ATOM 592 N N . SER A 1 79 ? -30.438 -5.93 3.473 1 95.12 79 SER A N 1
ATOM 593 C CA . SER A 1 79 ? -30.5 -5.586 2.055 1 95.12 79 SER A CA 1
ATOM 594 C C . SER A 1 79 ? -30.297 -6.82 1.182 1 95.12 79 SER A C 1
ATOM 596 O O . SER A 1 79 ? -30.969 -6.977 0.157 1 95.12 79 SER A O 1
ATOM 598 N N . GLU A 1 80 ? -29.422 -7.672 1.575 1 93.81 80 GLU A N 1
ATOM 599 C CA . GLU A 1 80 ? -29.125 -8.891 0.83 1 93.81 80 GLU A CA 1
ATOM 600 C C . GLU A 1 80 ? -30.328 -9.836 0.81 1 93.81 80 GLU A C 1
ATOM 602 O O . GLU A 1 80 ? -30.516 -10.578 -0.153 1 93.81 80 GLU A O 1
ATOM 607 N N . LYS A 1 81 ? -31.078 -9.812 1.849 1 95.25 81 LYS A N 1
ATOM 608 C CA . LYS A 1 81 ? -32.219 -10.734 1.977 1 95.25 81 LYS A CA 1
ATOM 609 C C . LYS A 1 81 ? -33.5 -10.07 1.537 1 95.25 81 LYS A C 1
ATOM 611 O O . LYS A 1 81 ? -34.562 -10.711 1.514 1 95.25 81 LYS A O 1
ATOM 616 N N . ALA A 1 82 ? -33.469 -8.781 1.228 1 96.25 82 ALA A N 1
ATOM 617 C CA . ALA A 1 82 ? -34.656 -8.062 0.778 1 96.25 82 ALA A CA 1
ATOM 618 C C . ALA A 1 82 ? -35.188 -8.641 -0.531 1 96.25 82 ALA A C 1
ATOM 620 O O . ALA A 1 82 ? -34.406 -9.125 -1.36 1 96.25 82 ALA A O 1
ATOM 621 N N . ARG A 1 83 ? -36.438 -8.555 -0.732 1 95.69 83 ARG A N 1
ATOM 622 C CA . ARG A 1 83 ? -37.031 -9.094 -1.939 1 95.69 83 ARG A CA 1
ATOM 623 C C . ARG A 1 83 ? -37.406 -7.969 -2.91 1 95.69 83 ARG A C 1
ATOM 625 O O . ARG A 1 83 ? -37.719 -8.227 -4.07 1 95.69 83 ARG A O 1
ATOM 632 N N . GLY A 1 84 ? -37.344 -6.77 -2.438 1 96.31 84 GLY A N 1
ATOM 633 C CA . GLY A 1 84 ? -37.75 -5.625 -3.24 1 96.31 84 GLY A CA 1
ATOM 634 C C . GLY A 1 84 ? -36.688 -5.188 -4.234 1 96.31 84 GLY A C 1
ATOM 635 O O . GLY A 1 84 ? -35.5 -5.281 -3.957 1 96.31 84 GLY A O 1
ATOM 636 N N . LYS A 1 85 ? -37.219 -4.715 -5.34 1 96.75 85 LYS A N 1
ATOM 637 C CA . LYS A 1 85 ? -36.312 -4.051 -6.281 1 96.75 85 LYS A CA 1
ATOM 638 C C . LYS A 1 85 ? -35.688 -2.799 -5.66 1 96.75 85 LYS A C 1
ATOM 640 O O . LYS A 1 85 ? -34.531 -2.514 -5.871 1 96.75 85 LYS A O 1
ATOM 645 N N . TYR A 1 86 ? -36.594 -2.17 -4.984 1 97.81 86 TYR A N 1
ATOM 646 C CA . TYR A 1 86 ? -36.156 -0.992 -4.23 1 97.81 86 TYR A CA 1
ATOM 647 C C . TYR A 1 86 ? -36.188 -1.269 -2.73 1 97.81 86 TYR A C 1
ATOM 649 O O . TYR A 1 86 ? -36.938 -2.111 -2.258 1 97.81 86 TYR A O 1
ATOM 657 N N . VAL A 1 87 ? -35.281 -0.559 -2.045 1 97.62 87 VAL A N 1
ATOM 658 C CA . VAL A 1 87 ? -35.25 -0.676 -0.59 1 97.62 87 VAL A CA 1
ATOM 659 C C . VAL A 1 87 ? -35.25 0.714 0.041 1 97.62 87 VAL A C 1
ATOM 661 O O . VAL A 1 87 ? -34.562 1.618 -0.408 1 97.62 87 VAL A O 1
ATOM 664 N N . VAL A 1 88 ? -36.125 0.933 0.984 1 96.75 88 VAL A N 1
ATOM 665 C CA . VAL A 1 88 ? -36.062 2.115 1.839 1 96.75 88 VAL A CA 1
ATOM 666 C C . VAL A 1 88 ? -35.688 1.709 3.264 1 96.75 88 VAL A C 1
ATOM 668 O O . VAL A 1 88 ? -36.438 0.952 3.908 1 96.75 88 VAL A O 1
ATOM 671 N N . MET A 1 89 ? -34.562 2.223 3.691 1 95.44 89 MET A N 1
ATOM 672 C CA . MET A 1 89 ? -34.094 1.845 5.023 1 95.44 89 MET A CA 1
ATOM 673 C C . MET A 1 89 ? -34.281 2.988 6.012 1 95.44 89 MET A C 1
ATOM 675 O O . MET A 1 89 ? -34.188 4.16 5.645 1 95.44 89 MET A O 1
ATOM 679 N N . GLY A 1 90 ? -34.594 2.631 7.242 1 91.56 90 GLY A N 1
ATOM 680 C CA . GLY A 1 90 ? -34.781 3.586 8.32 1 91.56 90 GLY A CA 1
ATOM 681 C C . GLY A 1 90 ? -34.719 2.949 9.695 1 91.56 90 GLY A C 1
ATOM 682 O O . GLY A 1 90 ? -35 1.759 9.852 1 91.56 90 GLY A O 1
ATOM 683 N N . ASP A 1 91 ? -34.406 3.807 10.617 1 89.25 91 ASP A N 1
ATOM 684 C CA . ASP A 1 91 ? -34.312 3.32 11.992 1 89.25 91 ASP A CA 1
ATOM 685 C C . ASP A 1 91 ? -35.688 3.053 12.578 1 89.25 91 ASP A C 1
ATOM 687 O O . ASP A 1 91 ? -36.656 3.699 12.195 1 89.25 91 ASP A O 1
ATOM 691 N N . ALA A 1 92 ? -35.719 2.123 13.523 1 88.69 92 ALA A N 1
ATOM 692 C CA . ALA A 1 92 ? -36.969 1.728 14.117 1 88.69 92 ALA A CA 1
ATOM 693 C C . ALA A 1 92 ? -37.219 2.469 15.43 1 88.69 92 ALA A C 1
ATOM 695 O O . ALA A 1 92 ? -37.75 1.893 16.375 1 88.69 92 ALA A O 1
ATOM 696 N N . ASP A 1 93 ? -36.844 3.662 15.484 1 81.44 93 ASP A N 1
ATOM 697 C CA . ASP A 1 93 ? -37.031 4.418 16.719 1 81.44 93 ASP A CA 1
ATOM 698 C C . ASP A 1 93 ? -38.156 5.438 16.594 1 81.44 93 ASP A C 1
ATOM 700 O O . ASP A 1 93 ? -38.281 6.348 17.422 1 81.44 93 ASP A O 1
ATOM 704 N N . ASP A 1 94 ? -38.875 5.348 15.609 1 81.38 94 ASP A N 1
ATOM 705 C CA . ASP A 1 94 ? -40.062 6.172 15.328 1 81.38 94 ASP A CA 1
ATOM 706 C C . ASP A 1 94 ? -39.656 7.629 15.094 1 81.38 94 ASP A C 1
ATOM 708 O O . ASP A 1 94 ? -40.469 8.539 15.328 1 81.38 94 ASP A O 1
ATOM 712 N N . SER A 1 95 ? -38.438 7.816 14.789 1 79.75 95 SER A N 1
ATOM 713 C CA . SER A 1 95 ? -37.969 9.172 14.453 1 79.75 95 SER A CA 1
ATOM 714 C C . SER A 1 95 ? -38.312 9.523 13.016 1 79.75 95 SER A C 1
ATOM 716 O O . SER A 1 95 ? -38.5 10.695 12.68 1 79.75 95 SER A O 1
ATOM 718 N N . TYR A 1 96 ? -38.5 8.539 12.281 1 82.25 96 TYR A N 1
ATOM 719 C CA . TYR A 1 96 ? -38.781 8.75 10.867 1 82.25 96 TYR A CA 1
ATOM 720 C C . TYR A 1 96 ? -40.25 8.406 10.562 1 82.25 96 TYR A C 1
ATOM 722 O O . TYR A 1 96 ? -40.844 7.547 11.227 1 82.25 96 TYR A O 1
ATOM 730 N N . ASN A 1 97 ? -40.812 9.133 9.609 1 82.25 97 ASN A N 1
ATOM 731 C CA . ASN A 1 97 ? -42.188 8.922 9.211 1 82.25 97 ASN A CA 1
ATOM 732 C C . ASN A 1 97 ? -42.312 7.898 8.086 1 82.25 97 ASN A C 1
ATOM 734 O O . ASN A 1 97 ? -42.188 8.242 6.91 1 82.25 97 ASN A O 1
ATOM 738 N N . PHE A 1 98 ? -42.625 6.672 8.492 1 91.5 98 PHE A N 1
ATOM 739 C CA . PHE A 1 98 ? -42.75 5.594 7.516 1 91.5 98 PHE A CA 1
ATOM 740 C C . PHE A 1 98 ? -44.062 5.695 6.758 1 91.5 98 PHE A C 1
ATOM 742 O O . PHE A 1 98 ? -44.312 4.953 5.801 1 91.5 98 PHE A O 1
ATOM 749 N N . LEU A 1 99 ? -44.875 6.727 7.133 1 90.06 99 LEU A N 1
ATOM 750 C CA . LEU A 1 99 ? -46.125 6.938 6.438 1 90.06 99 LEU A CA 1
ATOM 751 C C . LEU A 1 99 ? -45.906 7.703 5.137 1 90.06 99 LEU A C 1
ATOM 753 O O . LEU A 1 99 ? -46.781 7.684 4.25 1 90.06 99 LEU A O 1
ATOM 757 N N . ASN A 1 100 ? -44.875 8.344 5.086 1 89.25 100 ASN A N 1
ATOM 758 C CA . ASN A 1 100 ? -44.625 9.188 3.926 1 89.25 100 ASN A CA 1
ATOM 759 C C . ASN A 1 100 ? -43.375 8.758 3.186 1 89.25 100 ASN A C 1
ATOM 761 O O . ASN A 1 100 ? -42.375 9.484 3.166 1 89.25 100 ASN A O 1
ATOM 765 N N . LEU A 1 101 ? -43.438 7.684 2.473 1 94.81 101 LEU A N 1
ATOM 766 C CA . LEU A 1 101 ? -42.281 7.156 1.764 1 94.81 101 LEU A CA 1
ATOM 767 C C . LEU A 1 101 ? -42.438 7.328 0.257 1 94.81 101 LEU A C 1
ATOM 769 O O . LEU A 1 101 ? -41.562 6.949 -0.513 1 94.81 101 LEU A O 1
ATOM 773 N N . MET A 1 102 ? -43.531 7.91 -0.192 1 94.75 102 MET A N 1
ATOM 774 C CA . MET A 1 102 ? -43.844 8.008 -1.618 1 94.75 102 MET A CA 1
ATOM 775 C C . MET A 1 102 ? -42.781 8.859 -2.334 1 94.75 102 MET A C 1
ATOM 777 O O . MET A 1 102 ? -42.375 8.523 -3.441 1 94.75 102 MET A O 1
ATOM 781 N N . PRO A 1 103 ? -42.406 9.969 -1.727 1 94 103 PRO A N 1
ATOM 782 C CA . PRO A 1 103 ? -41.344 10.758 -2.398 1 94 103 PRO A CA 1
ATOM 783 C C . PRO A 1 103 ? -40.094 9.938 -2.701 1 94 103 PRO A C 1
ATOM 785 O O . PRO A 1 103 ? -39.469 10.148 -3.732 1 94 103 PRO A O 1
ATOM 788 N N . PHE A 1 104 ? -39.75 9.016 -1.872 1 95.5 104 PHE A N 1
ATOM 789 C CA . PHE A 1 104 ? -38.625 8.141 -2.105 1 95.5 104 PHE A CA 1
ATOM 790 C C . PHE A 1 104 ? -38.906 7.18 -3.256 1 95.5 104 PHE A C 1
ATOM 792 O O . PHE A 1 104 ? -38.094 7.051 -4.176 1 95.5 104 PHE A O 1
ATOM 799 N N . LEU A 1 105 ? -40.031 6.527 -3.184 1 96.31 105 LEU A N 1
ATOM 800 C CA . LEU A 1 105 ? -40.406 5.527 -4.18 1 96.31 105 LEU A CA 1
ATOM 801 C C . LEU A 1 105 ? -40.531 6.16 -5.562 1 96.31 105 LEU A C 1
ATOM 803 O O . LEU A 1 105 ? -40.094 5.57 -6.559 1 96.31 105 LEU A O 1
ATOM 807 N N . GLU A 1 106 ? -41.094 7.352 -5.641 1 96.31 106 GLU A N 1
ATOM 808 C CA . GLU A 1 106 ? -41.281 8.047 -6.914 1 96.31 106 GLU A CA 1
ATOM 809 C C . GLU A 1 106 ? -39.938 8.32 -7.578 1 96.31 106 GLU A C 1
ATOM 811 O O . GLU A 1 106 ? -39.781 8.148 -8.789 1 96.31 106 GLU A O 1
ATOM 816 N N . LYS A 1 107 ? -39 8.75 -6.809 1 96.12 107 LYS A N 1
ATOM 817 C CA . LYS A 1 107 ? -37.688 9.047 -7.359 1 96.12 107 LYS A CA 1
ATOM 818 C C . LYS A 1 107 ? -36.969 7.766 -7.793 1 96.12 107 LYS A C 1
ATOM 820 O O . LYS A 1 107 ? -36.25 7.754 -8.805 1 96.12 107 LYS A O 1
ATOM 825 N N . LEU A 1 108 ? -37.156 6.742 -7.023 1 96.62 108 LEU A N 1
ATOM 826 C CA . LEU A 1 108 ? -36.594 5.453 -7.402 1 96.62 108 LEU A CA 1
ATOM 827 C C . LEU A 1 108 ? -37.188 4.949 -8.703 1 96.62 108 LEU A C 1
ATOM 829 O O . LEU A 1 108 ? -36.469 4.465 -9.578 1 96.62 108 LEU A O 1
ATOM 833 N N . ARG A 1 109 ? -38.5 5.145 -8.805 1 96.38 109 ARG A N 1
ATOM 834 C CA . ARG A 1 109 ? -39.219 4.77 -10.031 1 96.38 109 ARG A CA 1
ATOM 835 C C . ARG A 1 109 ? -38.688 5.586 -11.219 1 96.38 109 ARG A C 1
ATOM 837 O O . ARG A 1 109 ? -38.688 5.098 -12.352 1 96.38 109 ARG A O 1
ATOM 844 N N . ALA A 1 110 ? -38.25 6.758 -10.906 1 96.5 110 ALA A N 1
ATOM 845 C CA . ALA A 1 110 ? -37.781 7.672 -11.945 1 96.5 110 ALA A CA 1
ATOM 846 C C . ALA A 1 110 ? -36.375 7.301 -12.398 1 96.5 110 ALA A C 1
ATOM 848 O O . ALA A 1 110 ? -35.844 7.906 -13.328 1 96.5 110 ALA A O 1
ATOM 849 N N . GLY A 1 111 ? -35.75 6.43 -11.641 1 95.44 111 GLY A N 1
ATOM 850 C CA . GLY A 1 111 ? -34.469 5.926 -12.125 1 95.44 111 GLY A CA 1
ATOM 851 C C . GLY A 1 111 ? -33.312 6.297 -11.227 1 95.44 111 GLY A C 1
ATOM 852 O O . GLY A 1 111 ? -32.156 5.945 -11.508 1 95.44 111 GLY A O 1
ATOM 853 N N . TYR A 1 112 ? -33.625 6.984 -10.18 1 95.12 112 TYR A N 1
ATOM 854 C CA . TYR A 1 112 ? -32.531 7.297 -9.242 1 95.12 112 TYR A CA 1
ATOM 855 C C . TYR A 1 112 ? -32.094 6.051 -8.477 1 95.12 112 TYR A C 1
ATOM 857 O O . TYR A 1 112 ? -32.938 5.203 -8.133 1 95.12 112 TYR A O 1
ATOM 865 N N . GLU A 1 113 ? -30.844 5.949 -8.195 1 95.88 113 GLU A N 1
ATOM 866 C CA . GLU A 1 113 ? -30.297 4.73 -7.602 1 95.88 113 GLU A CA 1
ATOM 867 C C . GLU A 1 113 ? -30.109 4.883 -6.094 1 95.88 113 GLU A C 1
ATOM 869 O O . GLU A 1 113 ? -30.016 3.887 -5.371 1 95.88 113 GLU A O 1
ATOM 874 N N . LEU A 1 114 ? -29.984 6.105 -5.676 1 94.19 114 LEU A N 1
ATOM 875 C CA . LEU A 1 114 ? -29.906 6.406 -4.254 1 94.19 114 LEU A CA 1
ATOM 876 C C . LEU A 1 114 ? -30.672 7.691 -3.93 1 94.19 114 LEU A C 1
ATOM 878 O O . LEU A 1 114 ? -30.391 8.742 -4.508 1 94.19 114 LEU A O 1
ATOM 882 N N . VAL A 1 115 ? -31.641 7.574 -3.086 1 93.25 115 VAL A N 1
ATOM 883 C CA . VAL A 1 115 ? -32.469 8.703 -2.66 1 93.25 115 VAL A CA 1
ATOM 884 C C . VAL A 1 115 ? -32.25 8.969 -1.172 1 93.25 115 VAL A C 1
ATOM 886 O O . VAL A 1 115 ? -32.5 8.094 -0.337 1 93.25 115 VAL A O 1
ATOM 889 N N . MET A 1 116 ? -31.812 10.148 -0.899 1 90.38 116 MET A N 1
ATOM 890 C CA . MET A 1 116 ? -31.5 10.5 0.485 1 90.38 116 MET A CA 1
ATOM 891 C C . MET A 1 116 ? -32.594 11.406 1.065 1 90.38 116 MET A C 1
ATOM 893 O O . MET A 1 116 ? -33.094 12.281 0.371 1 90.38 116 MET A O 1
ATOM 897 N N . GLY A 1 117 ? -32.812 11.141 2.303 1 84.75 117 GLY A N 1
ATOM 898 C CA . GLY A 1 117 ? -33.656 12.102 3.002 1 84.75 117 GLY A CA 1
ATOM 899 C C . GLY A 1 117 ? -32.906 13.352 3.418 1 84.75 117 GLY A C 1
ATOM 900 O O . GLY A 1 117 ? -31.703 13.305 3.672 1 84.75 117 GLY A O 1
ATOM 901 N N . ASN A 1 118 ? -33.594 14.414 3.389 1 76.56 118 ASN A N 1
ATOM 902 C CA . ASN A 1 118 ? -33.031 15.672 3.844 1 76.56 118 ASN A CA 1
ATOM 903 C C . ASN A 1 118 ? -33.812 16.281 4.996 1 76.56 118 ASN A C 1
ATOM 905 O O . ASN A 1 118 ? -34.938 16.75 4.797 1 76.56 118 ASN A O 1
ATOM 909 N N . ARG A 1 119 ? -33.281 16.266 6.121 1 68.44 119 ARG A N 1
ATOM 910 C CA . ARG A 1 119 ? -33.969 16.719 7.32 1 68.44 119 ARG A CA 1
ATOM 911 C C . ARG A 1 119 ? -34.031 18.25 7.355 1 68.44 119 ARG A C 1
ATOM 913 O O . ARG A 1 119 ? -34.906 18.828 8.008 1 68.44 119 ARG A O 1
ATOM 920 N N . PHE A 1 120 ? -33.125 18.797 6.66 1 63.78 120 PHE A N 1
ATOM 921 C CA . PHE A 1 120 ? -33.062 20.25 6.695 1 63.78 120 PHE A CA 1
ATOM 922 C C . PHE A 1 120 ? -34.156 20.875 5.801 1 63.78 120 PHE A C 1
ATOM 924 O O . PHE A 1 120 ? -34.656 21.938 6.102 1 63.78 120 PHE A O 1
ATOM 931 N N . LYS A 1 121 ? -34.438 20.172 4.812 1 64.25 121 LYS A N 1
ATOM 932 C CA . LYS A 1 121 ? -35.469 20.641 3.889 1 64.25 121 LYS A CA 1
ATOM 933 C C . LYS A 1 121 ? -36.875 20.281 4.391 1 64.25 121 LYS A C 1
ATOM 935 O O . LYS A 1 121 ? -37.844 21 4.109 1 64.25 121 LYS A O 1
ATOM 940 N N . GLY A 1 122 ? -36.938 19.188 5.059 1 61.5 122 GLY A N 1
ATOM 941 C CA . GLY A 1 122 ? -38.25 18.703 5.5 1 61.5 122 GLY A CA 1
ATOM 942 C C . GLY A 1 122 ? -38.656 19.219 6.867 1 61.5 122 GLY A C 1
ATOM 943 O O . GLY A 1 122 ? -39.844 19.25 7.207 1 61.5 122 GLY A O 1
ATOM 944 N N . GLY A 1 123 ? -37.688 19.672 7.727 1 58.34 123 GLY A N 1
ATOM 945 C CA . GLY A 1 123 ? -37.969 20.25 9.031 1 58.34 123 GLY A CA 1
ATOM 946 C C . GLY A 1 123 ? -37.531 19.375 10.18 1 58.34 123 GLY A C 1
ATOM 947 O O . GLY A 1 123 ? -37.656 18.141 10.117 1 58.34 123 GLY A O 1
ATOM 948 N N . ILE A 1 124 ? -36.719 19.812 11.125 1 54.31 124 ILE A N 1
ATOM 949 C CA . ILE A 1 124 ? -36.312 19.156 12.367 1 54.31 124 ILE A CA 1
ATOM 950 C C . ILE A 1 124 ? -37.188 19.641 13.516 1 54.31 124 ILE A C 1
ATOM 952 O O . ILE A 1 124 ? -37.219 20.828 13.844 1 54.31 124 ILE A O 1
ATOM 956 N N . GLU A 1 125 ? -38.062 18.609 13.914 1 51.78 125 GLU A N 1
ATOM 957 C CA . GLU A 1 125 ? -38.938 19 15.031 1 51.78 125 GLU A CA 1
ATOM 958 C C . GLU A 1 125 ? -38.094 19.359 16.266 1 51.78 125 GLU A C 1
ATOM 960 O O . GLU A 1 125 ? -37 18.875 16.438 1 51.78 125 GLU A O 1
ATOM 965 N N . LYS A 1 126 ? -38.531 20.359 16.969 1 51.81 126 LYS A N 1
ATOM 966 C CA . LYS A 1 126 ? -37.906 20.844 18.203 1 51.81 126 LYS A CA 1
ATOM 967 C C . LYS A 1 126 ? -37.562 19.672 19.141 1 51.81 126 LYS A C 1
ATOM 969 O O . LYS A 1 126 ? -38.438 18.844 19.406 1 51.81 126 LYS A O 1
ATOM 974 N N . GLY A 1 127 ? -36.25 19.359 19.578 1 48.81 127 GLY A N 1
ATOM 975 C CA . GLY A 1 127 ? -35.844 18.359 20.547 1 48.81 127 GLY A CA 1
ATOM 976 C C . GLY A 1 127 ? -35.312 17.094 19.891 1 48.81 127 GLY A C 1
ATOM 977 O O . GLY A 1 127 ? -34.875 16.172 20.594 1 48.81 127 GLY A O 1
ATOM 978 N N . ALA A 1 128 ? -35.406 16.922 18.625 1 47.91 128 ALA A N 1
ATOM 979 C CA . ALA A 1 128 ? -35.062 15.672 17.938 1 47.91 128 ALA A CA 1
ATOM 980 C C . ALA A 1 128 ? -33.562 15.5 17.812 1 47.91 128 ALA A C 1
ATOM 982 O O . ALA A 1 128 ? -33.062 14.375 17.672 1 47.91 128 ALA A O 1
ATOM 983 N N . MET A 1 129 ? -32.812 16.531 17.75 1 52.69 129 MET A N 1
ATOM 984 C CA . MET A 1 129 ? -31.359 16.391 17.641 1 52.69 129 MET A CA 1
ATOM 985 C C . MET A 1 129 ? -30.672 17.141 18.766 1 52.69 129 MET A C 1
ATOM 987 O O . MET A 1 129 ? -30.984 18.297 19.047 1 52.69 129 MET A O 1
ATOM 991 N N . PRO A 1 130 ? -29.906 16.438 19.641 1 48.06 130 PRO A N 1
ATOM 992 C CA . PRO A 1 130 ? -29.172 17.219 20.625 1 48.06 130 PRO A CA 1
ATOM 993 C C . PRO A 1 130 ? -28.328 18.328 19.984 1 48.06 130 PRO A C 1
ATOM 995 O O . PRO A 1 130 ? -27.844 18.172 18.859 1 48.06 130 PRO A O 1
ATOM 998 N N . PRO A 1 131 ? -28.438 19.516 20.609 1 41.78 131 PRO A N 1
ATOM 999 C CA . PRO A 1 131 ? -27.766 20.703 20.094 1 41.78 131 PRO A CA 1
ATOM 1000 C C . PRO A 1 131 ? -26.328 20.422 19.641 1 41.78 131 PRO A C 1
ATOM 1002 O O . PRO A 1 131 ? -25.859 21.016 18.656 1 41.78 131 PRO A O 1
ATOM 1005 N N . LEU A 1 132 ? -25.656 19.688 20.453 1 41.5 132 LEU A N 1
ATOM 1006 C CA . LEU A 1 132 ? -24.25 19.5 20.125 1 41.5 132 LEU A CA 1
ATOM 1007 C C . LEU A 1 132 ? -24.094 18.734 18.812 1 41.5 132 LEU A C 1
ATOM 1009 O O . LEU A 1 132 ? -23.188 19.016 18.031 1 41.5 132 LEU A O 1
ATOM 1013 N N . HIS A 1 133 ? -24.938 17.781 18.547 1 46.16 133 HIS A N 1
ATOM 1014 C CA . HIS A 1 133 ? -24.875 17 17.312 1 46.16 133 HIS A CA 1
ATOM 1015 C C . HIS A 1 133 ? -25.391 17.812 16.125 1 46.16 133 HIS A C 1
ATOM 1017 O O . HIS A 1 133 ? -24.938 17.609 15 1 46.16 133 HIS A O 1
ATOM 1023 N N . LYS A 1 134 ? -26.391 18.625 16.406 1 44.28 134 LYS A N 1
ATOM 1024 C CA . LYS A 1 134 ? -27.031 19.469 15.383 1 44.28 134 LYS A CA 1
ATOM 1025 C C . LYS A 1 134 ? -26.016 20.453 14.781 1 44.28 134 LYS A C 1
ATOM 1027 O O . LYS A 1 134 ? -26.062 20.734 13.586 1 44.28 134 LYS A O 1
ATOM 1032 N N . TYR A 1 135 ? -25.281 20.984 15.664 1 40.66 135 TYR A N 1
ATOM 1033 C CA . TYR A 1 135 ? -24.484 22.109 15.172 1 40.66 135 TYR A CA 1
ATOM 1034 C C . TYR A 1 135 ? -23.078 21.672 14.805 1 40.66 135 TYR A C 1
ATOM 1036 O O . TYR A 1 135 ? -22.469 22.234 13.891 1 40.66 135 TYR A O 1
ATOM 1044 N N . LEU A 1 136 ? -22.438 21.016 15.672 1 43.69 136 LEU A N 1
ATOM 1045 C CA . LEU A 1 136 ? -21.016 20.859 15.43 1 43.69 136 LEU A CA 1
ATOM 1046 C C . LEU A 1 136 ? -20.734 19.609 14.602 1 43.69 136 LEU A C 1
ATOM 1048 O O . LEU A 1 136 ? -19.938 19.641 13.656 1 43.69 136 LEU A O 1
ATOM 1052 N N . GLY A 1 137 ? -21.312 18.438 15.008 1 48.81 137 GLY A N 1
ATOM 1053 C CA . GLY A 1 137 ? -20.844 17.172 14.445 1 48.81 137 GLY A CA 1
ATOM 1054 C C . GLY A 1 137 ? -21.328 16.938 13.023 1 48.81 137 GLY A C 1
ATOM 1055 O O . GLY A 1 137 ? -20.531 16.688 12.125 1 48.81 137 GLY A O 1
ATOM 1056 N N . ASN A 1 138 ? -22.625 17.203 12.75 1 55.28 138 ASN A N 1
ATOM 1057 C CA . ASN A 1 138 ? -23.25 16.828 11.484 1 55.28 138 ASN A CA 1
ATOM 1058 C C . ASN A 1 138 ? -22.906 17.828 10.375 1 55.28 138 ASN A C 1
ATOM 1060 O O . ASN A 1 138 ? -22.531 17.422 9.273 1 55.28 138 ASN A O 1
ATOM 1064 N N . PRO A 1 139 ? -22.938 19.094 10.836 1 52.16 139 PRO A N 1
ATOM 1065 C CA . PRO A 1 139 ? -22.641 20.016 9.727 1 52.16 139 PRO A CA 1
ATOM 1066 C C . PRO A 1 139 ? -21.188 19.969 9.297 1 52.16 139 PRO A C 1
ATOM 1068 O O . PRO A 1 139 ? -20.875 20.062 8.102 1 52.16 139 PRO A O 1
ATOM 1071 N N . VAL A 1 140 ? -20.391 19.828 10.312 1 55.81 140 VAL A N 1
ATOM 1072 C CA . VAL A 1 140 ? -18.969 19.812 9.953 1 55.81 140 VAL A CA 1
ATOM 1073 C C . VAL A 1 140 ? -18.656 18.562 9.148 1 55.81 140 VAL A C 1
ATOM 1075 O O . VAL A 1 140 ? -17.969 18.625 8.133 1 55.81 140 VAL A O 1
ATOM 1078 N N . LEU A 1 141 ? -19.281 17.562 9.617 1 60.25 141 LEU A N 1
ATOM 1079 C CA . LEU A 1 141 ? -19.031 16.312 8.898 1 60.25 141 LEU A CA 1
ATOM 1080 C C . LEU A 1 141 ? -19.672 16.344 7.512 1 60.25 141 LEU A C 1
ATOM 1082 O O . LEU A 1 141 ? -19.078 15.852 6.547 1 60.25 141 LEU A O 1
ATOM 1086 N N . SER A 1 142 ? -20.797 17.016 7.547 1 62 142 SER A N 1
ATOM 1087 C CA . SER A 1 142 ? -21.453 17.141 6.25 1 62 142 SER A CA 1
ATOM 1088 C C . SER A 1 142 ? -20.672 18.062 5.324 1 62 142 SER A C 1
ATOM 1090 O O . SER A 1 142 ? -20.562 17.797 4.121 1 62 142 SER A O 1
ATOM 1092 N N . PHE A 1 143 ? -20.109 19.078 5.945 1 62.44 143 PHE A N 1
ATOM 1093 C CA . PHE A 1 143 ? -19.297 20.016 5.16 1 62.44 143 PHE A CA 1
ATOM 1094 C C . PHE A 1 143 ? -18.062 19.312 4.609 1 62.44 143 PHE A C 1
ATOM 1096 O O . PHE A 1 143 ? -17.75 19.438 3.424 1 62.44 143 PHE A O 1
ATOM 1103 N N . ILE A 1 144 ? -17.5 18.609 5.43 1 63.91 144 ILE A N 1
ATOM 1104 C CA . ILE A 1 144 ? -16.281 17.891 5.035 1 63.91 144 ILE A CA 1
ATOM 1105 C C . ILE A 1 144 ? -16.609 16.859 3.963 1 63.91 144 ILE A C 1
ATOM 1107 O O . ILE A 1 144 ? -15.883 16.719 2.977 1 63.91 144 ILE A O 1
ATOM 1111 N N . GLY A 1 145 ? -17.703 16.219 4.238 1 62.66 145 GLY A N 1
ATOM 1112 C CA . GLY A 1 145 ? -18.141 15.25 3.242 1 62.66 145 GLY A CA 1
ATOM 1113 C C . GLY A 1 145 ? -18.406 15.875 1.888 1 62.66 145 GLY A C 1
ATOM 1114 O O . GLY A 1 145 ? -18.047 15.312 0.854 1 62.66 145 GLY A O 1
ATOM 1115 N N . ARG A 1 146 ? -18.953 17.109 1.968 1 64.81 146 ARG A N 1
ATOM 1116 C CA . ARG A 1 146 ? -19.312 17.797 0.731 1 64.81 146 ARG A CA 1
ATOM 1117 C C . ARG A 1 146 ? -18.062 18.234 -0.027 1 64.81 146 ARG A C 1
ATOM 1119 O O . ARG A 1 146 ? -18.062 18.281 -1.259 1 64.81 146 ARG A O 1
ATOM 1126 N N . ILE A 1 147 ? -17.156 18.516 0.734 1 63.03 147 ILE A N 1
ATOM 1127 C CA . ILE A 1 147 ? -15.914 18.969 0.117 1 63.03 147 ILE A CA 1
ATOM 1128 C C . ILE A 1 147 ? -15.211 17.781 -0.54 1 63.03 147 ILE A C 1
ATOM 1130 O O . ILE A 1 147 ? -14.664 17.906 -1.638 1 63.03 147 ILE A O 1
ATOM 1134 N N . PHE A 1 148 ? -15.344 16.766 0.144 1 64.62 148 PHE A N 1
ATOM 1135 C CA . PHE A 1 148 ? -14.625 15.594 -0.326 1 64.62 148 PHE A CA 1
ATOM 1136 C C . PHE A 1 148 ? -15.367 14.938 -1.486 1 64.62 148 PHE A C 1
ATOM 1138 O O . PHE A 1 148 ? -14.742 14.367 -2.383 1 64.62 148 PHE A O 1
ATOM 1145 N N . TYR A 1 149 ? -16.688 15.062 -1.348 1 60.5 149 TYR A N 1
ATOM 1146 C CA . TYR A 1 149 ? -17.516 14.422 -2.363 1 60.5 149 TYR A CA 1
ATOM 1147 C C . TYR A 1 149 ? -18.578 15.383 -2.887 1 60.5 149 TYR A C 1
ATOM 1149 O O . TYR A 1 149 ? -19.688 15.445 -2.352 1 60.5 149 TYR A O 1
ATOM 1157 N N . PRO A 1 150 ? -18.078 16.156 -3.807 1 56.91 150 PRO A N 1
ATOM 1158 C CA . PRO A 1 150 ? -19.078 17.094 -4.324 1 56.91 150 PRO A CA 1
ATOM 1159 C C . PRO A 1 150 ? -20.328 16.391 -4.84 1 56.91 150 PRO A C 1
ATOM 1161 O O . PRO A 1 150 ? -20.25 15.633 -5.812 1 56.91 150 PRO A O 1
ATOM 1164 N N . SER A 1 151 ? -21.188 16.016 -3.881 1 62 151 SER A N 1
ATOM 1165 C CA . SER A 1 151 ? -22.484 15.461 -4.254 1 62 151 SER A CA 1
ATOM 1166 C C . SER A 1 151 ? -23.625 16.438 -3.961 1 62 151 SER A C 1
ATOM 1168 O O . SER A 1 151 ? -23.453 17.391 -3.184 1 62 151 SER A O 1
ATOM 1170 N N . ASP A 1 152 ? -24.641 16.438 -4.805 1 63.28 152 ASP A N 1
ATOM 1171 C CA . ASP A 1 152 ? -25.812 17.281 -4.625 1 63.28 152 ASP A CA 1
ATOM 1172 C C . ASP A 1 152 ? -26.531 16.953 -3.318 1 63.28 152 ASP A C 1
ATOM 1174 O O . ASP A 1 152 ? -27.547 17.578 -2.996 1 63.28 152 ASP A O 1
ATOM 1178 N N . ILE A 1 153 ? -25.875 16.031 -2.584 1 66.06 153 ILE A N 1
ATOM 1179 C CA . ILE A 1 153 ? -26.531 15.609 -1.351 1 66.06 153 ILE A CA 1
ATOM 1180 C C . ILE A 1 153 ? -26.047 16.469 -0.185 1 66.06 153 ILE A C 1
ATOM 1182 O O . ILE A 1 153 ? -24.828 16.641 0.01 1 66.06 153 ILE A O 1
ATOM 1186 N N . LYS A 1 154 ? -26.938 17.078 0.528 1 63.78 154 LYS A N 1
ATOM 1187 C CA . LYS A 1 154 ? -26.594 18.031 1.581 1 63.78 154 LYS A CA 1
ATOM 1188 C C . LYS A 1 154 ? -26.641 17.359 2.955 1 63.78 154 LYS A C 1
ATOM 1190 O O . LYS A 1 154 ? -25.906 17.75 3.863 1 63.78 154 LYS A O 1
ATOM 1195 N N . ASP A 1 155 ? -27.578 16.422 3.172 1 64.12 155 ASP A N 1
ATOM 1196 C CA . ASP A 1 155 ? -27.688 15.727 4.453 1 64.12 155 ASP A CA 1
ATOM 1197 C C . ASP A 1 155 ? -27.156 14.297 4.34 1 64.12 155 ASP A C 1
ATOM 1199 O O . ASP A 1 155 ? -27.922 13.375 4.027 1 64.12 155 ASP A O 1
ATOM 1203 N N . PHE A 1 156 ? -25.922 14.117 4.863 1 65 156 PHE A N 1
ATOM 1204 C CA . PHE A 1 156 ? -25.25 12.828 4.711 1 65 156 PHE A CA 1
ATOM 1205 C C . PHE A 1 156 ? -25.641 11.883 5.836 1 65 156 PHE A C 1
ATOM 1207 O O . PHE A 1 156 ? -25.422 10.672 5.738 1 65 156 PHE A O 1
ATOM 1214 N N . HIS A 1 157 ? -26.266 12.406 6.793 1 66.19 157 HIS A N 1
ATOM 1215 C CA . HIS A 1 157 ? -26.422 11.586 7.988 1 66.19 157 HIS A CA 1
ATOM 1216 C C . HIS A 1 157 ? -27.875 11.219 8.227 1 66.19 157 HIS A C 1
ATOM 1218 O O . HIS A 1 157 ? -28.219 10.672 9.281 1 66.19 157 HIS A O 1
ATOM 1224 N N . CYS A 1 158 ? -28.672 11.492 7.211 1 73.38 158 CYS A N 1
ATOM 1225 C CA . CYS A 1 158 ? -30.062 11.086 7.371 1 73.38 158 CYS A CA 1
ATOM 1226 C C . CYS A 1 158 ? -30.203 9.57 7.352 1 73.38 158 CYS A C 1
ATOM 1228 O O . CYS A 1 158 ? -29.609 8.898 6.504 1 73.38 158 CYS A O 1
ATOM 1230 N N . GLY A 1 159 ? -30.906 9.102 8.273 1 79.62 159 GLY A N 1
ATOM 1231 C CA . GLY A 1 159 ? -31.047 7.66 8.422 1 79.62 159 GLY A CA 1
ATOM 1232 C C . GLY A 1 159 ? -32.062 7.059 7.469 1 79.62 159 GLY A C 1
ATOM 1233 O O . GLY A 1 159 ? -32.094 5.844 7.277 1 79.62 159 GLY A O 1
ATOM 1234 N N . LEU A 1 160 ? -32.938 7.879 6.938 1 88.88 160 LEU A N 1
ATOM 1235 C CA . LEU A 1 160 ? -33.906 7.406 5.965 1 88.88 160 LEU A CA 1
ATOM 1236 C C . LEU A 1 160 ? -33.375 7.516 4.547 1 88.88 160 LEU A C 1
ATOM 1238 O O . LEU A 1 160 ? -33.125 8.617 4.055 1 88.88 160 LEU A O 1
ATOM 1242 N N . ARG A 1 161 ? -33.219 6.336 3.949 1 93.69 161 ARG A N 1
ATOM 1243 C CA . ARG A 1 161 ? -32.594 6.273 2.621 1 93.69 161 ARG A CA 1
ATOM 1244 C C . ARG A 1 161 ? -33.344 5.266 1.74 1 93.69 161 ARG A C 1
ATOM 1246 O O . ARG A 1 161 ? -33.781 4.219 2.221 1 93.69 161 ARG A O 1
ATOM 1253 N N . GLY A 1 162 ? -33.531 5.633 0.529 1 96.06 162 GLY A N 1
ATOM 1254 C CA . GLY A 1 162 ? -34.031 4.727 -0.488 1 96.06 162 GLY A CA 1
ATOM 1255 C C . GLY A 1 162 ? -33.031 4.449 -1.593 1 96.06 162 GLY A C 1
ATOM 1256 O O . GLY A 1 162 ? -32.281 5.344 -2.006 1 96.06 162 GLY A O 1
ATOM 1257 N N . TYR A 1 163 ? -33 3.188 -2.029 1 96.81 163 TYR A N 1
ATOM 1258 C CA . TYR A 1 163 ? -32.031 2.891 -3.066 1 96.81 163 TYR A CA 1
ATOM 1259 C C . TYR A 1 163 ? -32.469 1.699 -3.91 1 96.81 163 TYR A C 1
ATOM 1261 O O . TYR A 1 163 ? -33.344 0.936 -3.504 1 96.81 163 TYR A O 1
ATOM 1269 N N . ASN A 1 164 ? -32.031 1.691 -5.094 1 97.44 164 ASN A N 1
ATOM 1270 C CA . ASN A 1 164 ? -32.094 0.481 -5.902 1 97.44 164 ASN A CA 1
ATOM 1271 C C . ASN A 1 164 ? -31.219 -0.629 -5.34 1 97.44 164 ASN A C 1
ATOM 1273 O O . ASN A 1 164 ? -30.016 -0.455 -5.203 1 97.44 164 ASN A O 1
ATOM 1277 N N . ARG A 1 165 ? -31.75 -1.711 -5.055 1 96.69 165 ARG A N 1
ATOM 1278 C CA . ARG A 1 165 ? -31.062 -2.779 -4.332 1 96.69 165 ARG A CA 1
ATOM 1279 C C . ARG A 1 165 ? -29.859 -3.275 -5.109 1 96.69 165 ARG A C 1
ATOM 1281 O O . ARG A 1 165 ? -28.766 -3.396 -4.551 1 96.69 165 ARG A O 1
ATOM 1288 N N . ALA A 1 166 ? -29.969 -3.527 -6.332 1 95.19 166 ALA A N 1
ATOM 1289 C CA . ALA A 1 166 ? -28.875 -4.043 -7.16 1 95.19 166 ALA A CA 1
ATOM 1290 C C . ALA A 1 166 ? -27.734 -3.041 -7.25 1 95.19 166 ALA A C 1
ATOM 1292 O O . ALA A 1 166 ? -26.562 -3.422 -7.199 1 95.19 166 ALA A O 1
ATOM 1293 N N . ALA A 1 167 ? -28.078 -1.815 -7.383 1 94.31 167 ALA A N 1
ATOM 1294 C CA . ALA A 1 167 ? -27.062 -0.766 -7.504 1 94.31 167 ALA A CA 1
ATOM 1295 C C . ALA A 1 167 ? -26.203 -0.688 -6.25 1 94.31 167 ALA A C 1
ATOM 1297 O O . ALA A 1 167 ? -24.969 -0.63 -6.34 1 94.31 167 ALA A O 1
ATOM 1298 N N . ILE A 1 168 ? -26.797 -0.76 -5.145 1 93.38 168 ILE A N 1
ATOM 1299 C CA . ILE A 1 168 ? -26.047 -0.619 -3.893 1 93.38 168 ILE A CA 1
ATOM 1300 C C . ILE A 1 168 ? -25.281 -1.902 -3.604 1 93.38 168 ILE A C 1
ATOM 1302 O O . ILE A 1 168 ? -24.156 -1.855 -3.102 1 93.38 168 ILE A O 1
ATOM 1306 N N . GLN A 1 169 ? -25.875 -3.012 -3.938 1 91.69 169 GLN A N 1
ATOM 1307 C CA . GLN A 1 169 ? -25.188 -4.281 -3.74 1 91.69 169 GLN A CA 1
ATOM 1308 C C . GLN A 1 169 ? -23.922 -4.352 -4.59 1 91.69 169 GLN A C 1
ATOM 1310 O O . GLN A 1 169 ? -22.922 -4.945 -4.176 1 91.69 169 GLN A O 1
ATOM 1315 N N . SER A 1 170 ? -23.953 -3.775 -5.676 1 90.12 170 SER A N 1
ATOM 1316 C CA . SER A 1 170 ? -22.797 -3.799 -6.574 1 90.12 170 SER A CA 1
ATOM 1317 C C . SER A 1 170 ? -21.625 -3.033 -5.98 1 90.12 170 SER A C 1
ATOM 1319 O O . SER A 1 170 ? -20.469 -3.236 -6.391 1 90.12 170 SER A O 1
ATOM 1321 N N . LEU A 1 171 ? -21.953 -2.141 -5.039 1 86.25 171 LEU A N 1
ATOM 1322 C CA . LEU A 1 171 ? -20.906 -1.338 -4.426 1 86.25 171 LEU A CA 1
ATOM 1323 C C . LEU A 1 171 ? -20.094 -2.168 -3.438 1 86.25 171 LEU A C 1
ATOM 1325 O O . LEU A 1 171 ? -19 -1.771 -3.039 1 86.25 171 LEU A O 1
ATOM 1329 N N . GLN A 1 172 ? -20.594 -3.32 -3.021 1 81.94 172 GLN A N 1
ATOM 1330 C CA . GLN A 1 172 ? -19.922 -4.238 -2.105 1 81.94 172 GLN A CA 1
ATOM 1331 C C . GLN A 1 172 ? -19.422 -3.51 -0.858 1 81.94 172 GLN A C 1
ATOM 1333 O O . GLN A 1 172 ? -18.25 -3.609 -0.497 1 81.94 172 GLN A O 1
ATOM 1338 N N . LEU A 1 173 ? -20.422 -2.891 -0.215 1 84.75 173 LEU A N 1
ATOM 1339 C CA . LEU A 1 173 ? -20.125 -2.16 1.009 1 84.75 173 LEU A CA 1
ATOM 1340 C C . LEU A 1 173 ? -19.594 -3.102 2.084 1 84.75 173 LEU A C 1
ATOM 1342 O O . LEU A 1 173 ? -20.016 -4.258 2.168 1 84.75 173 LEU A O 1
ATOM 1346 N N . GLN A 1 174 ? -18.656 -2.646 2.881 1 74.5 174 GLN A N 1
ATOM 1347 C CA . GLN A 1 174 ? -17.938 -3.578 3.742 1 74.5 174 GLN A CA 1
ATOM 1348 C C . GLN A 1 174 ? -18.031 -3.164 5.207 1 74.5 174 GLN A C 1
ATOM 1350 O O . GLN A 1 174 ? -17.766 -3.969 6.105 1 74.5 174 GLN A O 1
ATOM 1355 N N . THR A 1 175 ? -18.422 -2.014 5.496 1 76.44 175 THR A N 1
ATOM 1356 C CA . THR A 1 175 ? -18.375 -1.543 6.875 1 76.44 175 THR A CA 1
ATOM 1357 C C . THR A 1 175 ? -19.5 -2.168 7.695 1 76.44 175 THR A C 1
ATOM 1359 O O . THR A 1 175 ? -20.594 -2.395 7.18 1 76.44 175 THR A O 1
ATOM 1362 N N . THR A 1 176 ? -19.25 -2.438 9.016 1 78.88 176 THR A N 1
ATOM 1363 C CA . THR A 1 176 ? -20.203 -3.174 9.852 1 78.88 176 THR A CA 1
ATOM 1364 C C . THR A 1 176 ? -20.906 -2.238 10.828 1 78.88 176 THR A C 1
ATOM 1366 O O . THR A 1 176 ? -21.953 -2.588 11.391 1 78.88 176 THR A O 1
ATOM 1369 N N . GLY A 1 177 ? -20.438 -1.146 10.992 1 77.5 177 GLY A N 1
ATOM 1370 C CA . GLY A 1 177 ? -21 -0.23 11.977 1 77.5 177 GLY A CA 1
ATOM 1371 C C . GLY A 1 177 ? -21.781 0.905 11.352 1 77.5 177 GLY A C 1
ATOM 1372 O O . GLY A 1 177 ? -22.375 0.745 10.281 1 77.5 177 GLY A O 1
ATOM 1373 N N . MET A 1 178 ? -21.906 2.031 12.102 1 76.62 178 MET A N 1
ATOM 1374 C CA . MET A 1 178 ? -22.703 3.188 11.688 1 76.62 178 MET A CA 1
ATOM 1375 C C . MET A 1 178 ? -22.078 3.848 10.453 1 76.62 178 MET A C 1
ATOM 1377 O O . MET A 1 178 ? -22.75 4.605 9.758 1 76.62 178 MET A O 1
ATOM 1381 N N . GLU A 1 179 ? -20.859 3.482 10.18 1 75.88 179 GLU A N 1
ATOM 1382 C CA . GLU A 1 179 ? -20.156 4.039 9.031 1 75.88 179 GLU A CA 1
ATOM 1383 C C . GLU A 1 179 ? -20.75 3.527 7.723 1 75.88 179 GLU A C 1
ATOM 1385 O O . GLU A 1 179 ? -20.438 4.055 6.652 1 75.88 179 GLU A O 1
ATOM 13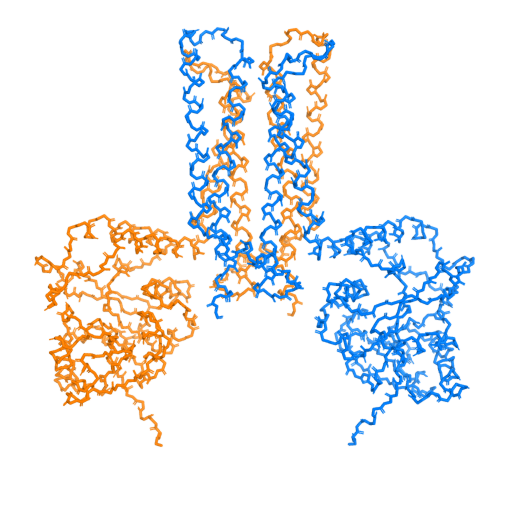90 N N . TYR A 1 180 ? -21.594 2.562 7.832 1 81.25 180 TYR A N 1
ATOM 1391 C CA . TYR A 1 180 ? -22.234 1.992 6.656 1 81.25 180 TYR A CA 1
ATOM 1392 C C . TYR A 1 180 ? -22.984 3.064 5.871 1 81.25 180 TYR A C 1
ATOM 1394 O O . TYR A 1 180 ? -22.938 3.09 4.637 1 81.25 180 TYR A O 1
ATOM 1402 N N . ALA A 1 181 ? -23.594 3.955 6.629 1 77.75 181 ALA A N 1
ATOM 1403 C CA . ALA A 1 181 ? -24.359 5.027 5.992 1 77.75 181 ALA A CA 1
ATOM 1404 C C . ALA A 1 181 ? -23.453 5.949 5.195 1 77.75 181 ALA A C 1
ATOM 1406 O O . ALA A 1 181 ? -23.75 6.309 4.055 1 77.75 181 ALA A O 1
ATOM 1407 N N . SER A 1 182 ? -22.375 6.23 5.738 1 78 182 SER A N 1
ATOM 1408 C CA . SER A 1 182 ? -21.406 7.102 5.07 1 78 182 SER A CA 1
ATOM 1409 C C . SER A 1 182 ? -20.75 6.402 3.885 1 78 182 SER A C 1
ATOM 1411 O O . SER A 1 182 ? -20.547 7.012 2.832 1 78 182 SER A O 1
ATOM 1413 N N . GLU A 1 183 ? -20.453 5.184 4.098 1 81.56 183 GLU A N 1
ATOM 1414 C CA . GLU A 1 183 ? -19.844 4.402 3.027 1 81.56 183 GLU A CA 1
ATOM 1415 C C . GLU A 1 183 ? -20.766 4.324 1.811 1 81.56 183 GLU A C 1
ATOM 1417 O O . GLU A 1 183 ? -20.297 4.406 0.67 1 81.56 183 GLU A O 1
ATOM 1422 N N . MET A 1 184 ? -21.984 4.188 2.098 1 86.62 184 MET A N 1
ATOM 1423 C CA . MET A 1 184 ? -22.969 4.094 1.021 1 86.62 184 MET A CA 1
ATOM 1424 C C . MET A 1 184 ? -22.953 5.348 0.157 1 86.62 184 MET A C 1
ATOM 1426 O O . MET A 1 184 ? -22.891 5.262 -1.07 1 86.62 184 MET A O 1
ATOM 1430 N N . VAL A 1 185 ? -22.906 6.461 0.8 1 82.88 185 VAL A N 1
ATOM 1431 C CA . VAL A 1 185 ? -22.953 7.73 0.083 1 82.88 185 VAL A CA 1
ATOM 1432 C C . VAL A 1 185 ? -21.641 7.953 -0.657 1 82.88 185 VAL A C 1
ATOM 1434 O O . VAL A 1 185 ? -21.641 8.359 -1.823 1 82.88 185 VAL A O 1
ATOM 1437 N N . VAL A 1 186 ? -20.609 7.68 0.006 1 78.81 186 VAL A N 1
ATOM 1438 C CA . VAL A 1 186 ? -19.297 7.895 -0.571 1 78.81 186 VAL A CA 1
ATOM 1439 C C . VAL A 1 186 ? -19.109 7 -1.793 1 78.81 186 VAL A C 1
ATOM 1441 O O . VAL A 1 186 ? -18.734 7.473 -2.867 1 78.81 186 VAL A O 1
ATOM 1444 N N . GLN A 1 187 ? -19.391 5.746 -1.63 1 82.25 187 GLN A N 1
ATOM 1445 C CA . GLN A 1 187 ? -19.219 4.805 -2.73 1 82.25 187 GLN A CA 1
ATOM 1446 C C . GLN A 1 187 ? -20.172 5.113 -3.877 1 82.25 187 GLN A C 1
ATOM 1448 O O . GLN A 1 187 ? -19.812 4.992 -5.051 1 82.25 187 GLN A O 1
ATOM 1453 N N . ALA A 1 188 ? -21.359 5.473 -3.514 1 86.5 188 ALA A N 1
ATOM 1454 C CA . ALA A 1 188 ? -22.312 5.848 -4.547 1 86.5 188 ALA A CA 1
ATOM 1455 C C . ALA A 1 188 ? -21.812 7.047 -5.352 1 86.5 188 ALA A C 1
ATOM 1457 O O . ALA A 1 188 ? -21.953 7.082 -6.574 1 86.5 188 ALA A O 1
ATOM 1458 N N . THR A 1 189 ? -21.234 7.973 -4.672 1 80.62 189 THR A N 1
ATOM 1459 C CA . THR A 1 189 ? -20.703 9.164 -5.316 1 80.62 189 THR A CA 1
ATOM 1460 C C . THR A 1 189 ? -19.5 8.812 -6.195 1 80.62 189 THR A C 1
ATOM 1462 O O . THR A 1 189 ? -19.422 9.258 -7.344 1 80.62 189 THR A O 1
ATOM 1465 N N . LEU A 1 190 ? -18.672 8.023 -5.652 1 76.56 190 LEU A N 1
ATOM 1466 C CA . LEU A 1 190 ? -17.469 7.633 -6.371 1 76.56 190 LEU A CA 1
ATOM 1467 C C . LEU A 1 190 ? -17.812 6.844 -7.625 1 76.56 190 LEU A C 1
ATOM 1469 O O . LEU A 1 190 ? -17.125 6.949 -8.641 1 76.56 190 LEU A O 1
ATOM 1473 N N . HIS A 1 191 ? -18.875 6.094 -7.555 1 82.44 191 HIS A N 1
ATOM 1474 C CA . HIS A 1 191 ? -19.281 5.277 -8.688 1 82.44 191 HIS A CA 1
ATOM 1475 C C . HIS A 1 191 ? -20.312 6.008 -9.547 1 82.44 191 HIS A C 1
ATOM 1477 O O . HIS A 1 191 ? -20.891 5.418 -10.461 1 82.44 191 HIS A O 1
ATOM 1483 N N . LYS A 1 192 ? -20.562 7.254 -9.195 1 83.62 192 LYS A N 1
ATOM 1484 C CA . LYS A 1 192 ? -21.406 8.172 -9.961 1 83.62 192 LYS A CA 1
ATOM 1485 C C . LYS A 1 192 ? -22.828 7.637 -10.102 1 83.62 192 LYS A C 1
ATOM 1487 O O . LYS A 1 192 ? -23.391 7.648 -11.195 1 83.62 192 LYS A O 1
ATOM 1492 N N . LEU A 1 193 ? -23.328 7.059 -9.07 1 88.88 193 LEU A N 1
ATOM 1493 C CA . LEU A 1 193 ? -24.734 6.668 -9.055 1 88.88 193 LEU A CA 1
ATOM 1494 C C . LEU A 1 193 ? -25.641 7.895 -9.109 1 88.88 193 LEU A C 1
ATOM 1496 O O . LEU A 1 193 ? -25.266 8.977 -8.656 1 88.88 193 LEU A O 1
ATOM 1500 N N . LYS A 1 194 ? -26.781 7.715 -9.742 1 92.19 194 LYS A N 1
ATOM 1501 C CA . LYS A 1 194 ? -27.766 8.797 -9.781 1 92.19 194 LYS A CA 1
ATOM 1502 C C . LYS A 1 194 ? -28.406 9.008 -8.406 1 92.19 194 LYS A C 1
ATOM 1504 O O . LYS A 1 194 ? -29.188 8.18 -7.949 1 92.19 194 LYS A O 1
ATOM 1509 N N . MET A 1 195 ? -28.062 10.141 -7.828 1 90.81 195 MET A N 1
ATOM 1510 C CA . MET A 1 195 ? -28.516 10.398 -6.465 1 90.81 195 MET A CA 1
ATOM 1511 C C . MET A 1 195 ? -29.391 11.641 -6.41 1 90.81 195 MET A C 1
ATOM 1513 O O . MET A 1 195 ? -29.25 12.547 -7.238 1 90.81 195 MET A O 1
ATOM 1517 N N . ILE A 1 196 ? -30.344 11.672 -5.48 1 89.31 196 ILE A N 1
ATOM 1518 C CA . ILE A 1 196 ? -31.203 12.828 -5.27 1 89.31 196 ILE A CA 1
ATOM 1519 C C . ILE A 1 196 ? -31.656 12.883 -3.812 1 89.31 196 ILE A C 1
ATOM 1521 O O . ILE A 1 196 ? -31.547 11.891 -3.088 1 89.31 196 ILE A O 1
ATOM 1525 N N . GLU A 1 197 ? -32.031 14.062 -3.379 1 89.81 197 GLU A N 1
ATOM 1526 C CA . GLU A 1 197 ? -32.562 14.242 -2.025 1 89.81 197 GLU A CA 1
ATOM 1527 C C . GLU A 1 197 ? -34.062 14.531 -2.037 1 89.81 197 GLU A C 1
ATOM 1529 O O . GLU A 1 197 ? -34.562 15.156 -2.967 1 89.81 197 GLU A O 1
ATOM 1534 N N . VAL A 1 198 ? -34.719 14 -1.038 1 89.25 198 VAL A N 1
ATOM 1535 C CA . VAL A 1 198 ? -36.125 14.305 -0.834 1 89.25 198 VAL A CA 1
ATOM 1536 C C . VAL A 1 198 ? -36.344 14.875 0.565 1 89.25 198 VAL A C 1
ATOM 1538 O O . VAL A 1 198 ? -35.688 14.445 1.522 1 89.25 198 VAL A O 1
ATOM 1541 N N . PRO A 1 199 ? -37.188 15.867 0.71 1 84.69 199 PRO A N 1
ATOM 1542 C CA . PRO A 1 199 ? -37.438 16.422 2.041 1 84.69 199 PRO A CA 1
ATOM 1543 C C . PRO A 1 199 ? -38.031 15.383 3.004 1 84.69 199 PRO A C 1
ATOM 1545 O O . PRO A 1 199 ? -38.906 14.609 2.631 1 84.69 199 PRO A O 1
ATOM 1548 N N . THR A 1 200 ? -37.312 15.289 4.125 1 81.19 200 THR A N 1
ATOM 1549 C CA . THR A 1 200 ? -37.75 14.328 5.141 1 81.19 200 THR A CA 1
ATOM 1550 C C . THR A 1 200 ? -37.844 15 6.508 1 81.19 200 THR A C 1
ATOM 1552 O O . THR A 1 200 ? -36.969 15.805 6.871 1 81.19 200 THR A O 1
ATOM 1555 N N . THR A 1 201 ? -38.906 14.711 7.188 1 75.88 201 THR A N 1
ATOM 1556 C CA . THR A 1 201 ? -39.125 15.281 8.516 1 75.88 201 THR A CA 1
ATOM 1557 C C . THR A 1 201 ? -38.594 14.336 9.594 1 75.88 201 THR A C 1
ATOM 1559 O O . THR A 1 201 ? -38.75 13.117 9.492 1 75.88 201 THR A O 1
ATOM 1562 N N . LEU A 1 202 ? -37.844 14.938 10.523 1 73.19 202 LEU A N 1
ATOM 1563 C CA . LEU A 1 202 ? -37.344 14.172 11.656 1 73.19 202 LEU A CA 1
ATOM 1564 C C . LEU A 1 202 ? -38.125 14.523 12.93 1 73.19 202 LEU A C 1
ATOM 1566 O O . LEU A 1 202 ? -38.25 15.703 13.281 1 73.19 202 LEU A O 1
ATOM 1570 N N . SER A 1 203 ? -38.719 13.445 13.461 1 70.56 203 SER A N 1
ATOM 1571 C CA . SER A 1 203 ? -39.406 13.617 14.727 1 70.56 203 SER A CA 1
ATOM 1572 C C . SER A 1 203 ? -38.562 13.18 15.906 1 70.56 203 SER A C 1
ATOM 1574 O O . SER A 1 203 ? -37.562 12.469 15.719 1 70.56 203 SER A O 1
ATOM 1576 N N . PRO A 1 204 ? -38.75 13.734 17.109 1 69.56 204 PRO A N 1
ATOM 1577 C CA . PRO A 1 204 ? -38 13.305 18.281 1 69.56 204 PRO A CA 1
ATOM 1578 C C . PRO A 1 204 ? -38.062 11.797 18.516 1 69.56 204 PRO A C 1
ATOM 1580 O O . PRO A 1 204 ? -39.062 11.172 18.203 1 69.56 204 PRO A O 1
ATOM 1583 N N . ASP A 1 205 ? -36.938 11.297 19 1 62.31 205 ASP A N 1
ATOM 1584 C CA . ASP A 1 205 ? -36.781 9.875 19.328 1 62.31 205 ASP A CA 1
ATOM 1585 C C . ASP A 1 205 ? -37.906 9.414 20.25 1 62.31 205 ASP A C 1
ATOM 1587 O O . ASP A 1 205 ? -38.156 10.039 21.297 1 62.31 205 ASP A O 1
ATOM 1591 N N . GLY A 1 206 ? -38.719 8.445 19.734 1 56.78 206 GLY A N 1
ATOM 1592 C CA . GLY A 1 206 ? -39.812 7.938 20.562 1 56.78 206 GLY A CA 1
ATOM 1593 C C . GLY A 1 206 ? -39.344 7.102 21.734 1 56.78 206 GLY A C 1
ATOM 1594 O O . GLY A 1 206 ? -40.125 6.68 22.578 1 56.78 206 GLY A O 1
ATOM 1595 N N . ARG A 1 207 ? -37.844 6.918 21.75 1 57.31 207 ARG A N 1
ATOM 1596 C CA . ARG A 1 207 ? -37.344 6.086 22.844 1 57.31 207 ARG A CA 1
ATOM 1597 C C . ARG A 1 207 ? -37.094 6.918 24.094 1 57.31 207 ARG A C 1
ATOM 1599 O O . ARG A 1 207 ? -36.844 8.125 24 1 57.31 207 ARG A O 1
ATOM 1606 N N . THR A 1 208 ? -37.406 6.359 25.156 1 54.91 208 THR A N 1
ATOM 1607 C CA . THR A 1 208 ? -37.094 6.977 26.438 1 54.91 208 THR A CA 1
ATOM 1608 C C . THR A 1 208 ? -35.594 7.031 26.672 1 54.91 208 THR A C 1
ATOM 1610 O O . THR A 1 208 ? -35.125 7.824 27.5 1 54.91 208 THR A O 1
ATOM 1613 N N . ARG A 1 209 ? -34.781 6.215 26.047 1 50.31 209 ARG A N 1
ATOM 1614 C CA . ARG A 1 209 ? -33.344 6.09 26.359 1 50.31 209 ARG A CA 1
ATOM 1615 C C . ARG A 1 209 ? -32.5 7.051 25.531 1 50.31 209 ARG A C 1
ATOM 1617 O O . ARG A 1 209 ? -32.875 7.352 24.375 1 50.31 209 ARG A O 1
ATOM 1624 N N . PRO A 1 210 ? -31.656 7.684 26.219 1 50.09 210 PRO A N 1
ATOM 1625 C CA . PRO A 1 210 ? -30.797 8.656 25.531 1 50.09 210 PRO A CA 1
ATOM 1626 C C . PRO A 1 210 ? -30.031 8.039 24.359 1 50.09 210 PRO A C 1
ATOM 1628 O O . PRO A 1 210 ? -29.719 6.848 24.375 1 50.09 210 PRO A O 1
ATOM 1631 N N . PRO A 1 211 ? -30.109 8.742 23.359 1 49.09 211 PRO A N 1
ATOM 1632 C CA . PRO A 1 211 ? -29.391 8.219 22.188 1 49.09 211 PRO A CA 1
ATOM 1633 C C . PRO A 1 211 ? -27.938 7.883 22.5 1 49.09 211 PRO A C 1
ATOM 1635 O O . PRO A 1 211 ? -27.297 8.57 23.297 1 49.09 211 PRO A O 1
ATOM 1638 N N . HIS A 1 212 ? -27.453 6.684 22.594 1 44.59 212 HIS A N 1
ATOM 1639 C CA . HIS A 1 212 ? -26.094 6.199 22.812 1 44.59 212 HIS A CA 1
ATOM 1640 C C . HIS A 1 212 ? -25.125 6.77 21.781 1 44.59 212 HIS A C 1
ATOM 1642 O O . HIS A 1 212 ? -24.156 6.109 21.406 1 44.59 212 HIS A O 1
ATOM 1648 N N . LEU A 1 213 ? -25.516 7.996 21.391 1 47.09 213 LEU A N 1
ATOM 1649 C CA . LEU A 1 213 ? -24.562 8.445 20.391 1 47.09 213 LEU A CA 1
ATOM 1650 C C . LEU A 1 213 ? -23.281 8.961 21.047 1 47.09 213 LEU A C 1
ATOM 1652 O O . LEU A 1 213 ? -23.344 9.758 21.984 1 47.09 213 LEU A O 1
ATOM 1656 N N . ARG A 1 214 ? -22.328 8.195 21.125 1 51.78 214 ARG A N 1
ATOM 1657 C CA . ARG A 1 214 ? -21.016 8.742 21.5 1 51.78 214 ARG A CA 1
ATOM 1658 C C . ARG A 1 214 ? -20.453 9.609 20.391 1 51.78 214 ARG A C 1
ATOM 1660 O O . ARG A 1 214 ? -19.641 9.141 19.578 1 51.78 214 ARG A O 1
ATOM 1667 N N . SER A 1 215 ? -20.969 10.844 20.391 1 54.22 215 SER A N 1
ATOM 1668 C CA . SER A 1 215 ? -20.875 11.805 19.281 1 54.22 215 SER A CA 1
ATOM 1669 C C . SER A 1 215 ? -19.438 11.945 18.797 1 54.22 215 SER A C 1
ATOM 1671 O O . SER A 1 215 ? -19.188 11.914 17.594 1 54.22 215 SER A O 1
ATOM 1673 N N . TRP A 1 216 ? -18.531 11.984 19.812 1 61.09 216 TRP A N 1
ATOM 1674 C CA . TRP A 1 216 ? -17.156 12.25 19.406 1 61.09 216 TRP A CA 1
ATOM 1675 C C . TRP A 1 216 ? -16.531 11.023 18.75 1 61.09 216 TRP A C 1
ATOM 1677 O O . TRP A 1 216 ? -15.852 11.133 17.734 1 61.09 216 TRP A O 1
ATOM 1687 N N . ARG A 1 217 ? -16.781 9.906 19.312 1 67.5 217 ARG A N 1
ATOM 1688 C CA . ARG A 1 217 ? -16.219 8.672 18.75 1 67.5 217 ARG A CA 1
ATOM 1689 C C . ARG A 1 217 ? -16.812 8.375 17.391 1 67.5 217 ARG A C 1
ATOM 1691 O O . ARG A 1 217 ? -16.109 7.965 16.469 1 67.5 217 ARG A O 1
ATOM 1698 N N . ASP A 1 218 ? -18.078 8.703 17.359 1 65.56 218 ASP A N 1
ATOM 1699 C CA . ASP A 1 218 ? -18.75 8.438 16.094 1 65.56 218 ASP A CA 1
ATOM 1700 C C . ASP A 1 218 ? -18.328 9.445 15.023 1 65.56 218 ASP A C 1
ATOM 1702 O O . ASP A 1 218 ? -18.156 9.094 13.852 1 65.56 218 ASP A O 1
ATOM 1706 N N . GLY A 1 219 ? -18.188 10.641 15.555 1 67.12 219 GLY A N 1
ATOM 1707 C CA . GLY A 1 219 ? -17.703 11.664 14.641 1 67.12 219 GLY A CA 1
ATOM 1708 C C . GLY A 1 219 ? -16.328 11.359 14.078 1 67.12 219 GLY A C 1
ATOM 1709 O O . GLY A 1 219 ? -16.094 11.516 12.875 1 67.12 219 GLY A O 1
ATOM 1710 N N . TRP A 1 220 ? -15.469 10.898 14.938 1 77.19 220 TRP A N 1
ATOM 1711 C CA . TRP A 1 220 ? -14.109 10.562 14.516 1 77.19 220 TRP A CA 1
ATOM 1712 C C . TRP A 1 220 ? -14.117 9.391 13.547 1 77.19 220 TRP A C 1
ATOM 1714 O O . TRP A 1 220 ? -13.398 9.406 12.547 1 77.19 220 TRP A O 1
ATOM 1724 N N . ARG A 1 221 ? -14.914 8.484 13.836 1 75.81 221 ARG A N 1
ATOM 1725 C CA . ARG A 1 221 ? -15 7.316 12.961 1 75.81 221 ARG A CA 1
ATOM 1726 C C . ARG A 1 221 ? -15.469 7.711 11.562 1 75.81 221 ARG A C 1
ATOM 1728 O O . ARG A 1 221 ? -14.953 7.203 10.562 1 75.81 221 ARG A O 1
ATOM 1735 N N . HIS A 1 222 ? -16.391 8.617 11.625 1 72.19 222 HIS A N 1
ATOM 1736 C CA . HIS A 1 222 ? -16.906 9.094 10.344 1 72.19 222 HIS A CA 1
ATOM 1737 C C . HIS A 1 222 ? -15.859 9.891 9.594 1 72.19 222 HIS A C 1
ATOM 1739 O O . HIS A 1 222 ? -15.664 9.695 8.391 1 72.19 222 HIS A O 1
ATOM 1745 N N . LEU A 1 223 ? -15.227 10.734 10.289 1 76.69 223 LEU A N 1
ATOM 1746 C CA . LEU A 1 223 ? -14.195 11.562 9.664 1 76.69 223 LEU A CA 1
ATOM 1747 C C . LEU A 1 223 ? -13.078 10.695 9.094 1 76.69 223 LEU A C 1
ATOM 1749 O O . LEU A 1 223 ? -12.633 10.914 7.969 1 76.69 223 LEU A O 1
ATOM 1753 N N . LYS A 1 224 ? -12.727 9.805 9.898 1 81.38 224 LYS A N 1
ATOM 1754 C CA . LYS A 1 224 ? -11.688 8.875 9.477 1 81.38 224 LYS A CA 1
ATOM 1755 C C . LYS A 1 224 ? -12.086 8.141 8.195 1 81.38 224 LYS A C 1
ATOM 1757 O O . LYS A 1 224 ? -11.281 8.016 7.273 1 81.38 224 LYS A O 1
ATOM 1762 N N . PHE A 1 225 ? -13.266 7.754 8.164 1 75.81 225 PHE A N 1
ATOM 1763 C CA . PHE A 1 225 ? -13.773 7.039 7 1 75.81 225 PHE A CA 1
ATOM 1764 C C . PHE A 1 225 ? -13.766 7.934 5.766 1 75.81 225 PHE A C 1
ATOM 1766 O O . PHE A 1 225 ? -13.297 7.527 4.703 1 75.81 225 PHE A O 1
ATOM 1773 N N . LEU A 1 226 ? -14.227 9.125 5.949 1 76.19 226 LEU A N 1
ATOM 1774 C CA . LEU A 1 226 ? -14.289 10.062 4.832 1 76.19 226 LEU A CA 1
ATOM 1775 C C . LEU A 1 226 ? -12.891 10.383 4.312 1 76.19 226 LEU A C 1
ATOM 1777 O O . LEU A 1 226 ? -12.68 10.453 3.102 1 76.19 226 LEU A O 1
ATOM 1781 N N . MET A 1 227 ? -12.016 10.508 5.223 1 82.12 227 MET A N 1
ATOM 1782 C CA . MET A 1 227 ? -10.648 10.867 4.852 1 82.12 227 MET A CA 1
ATOM 1783 C C . MET A 1 227 ? -9.961 9.711 4.129 1 82.12 227 MET A C 1
ATOM 1785 O O . MET A 1 227 ? -9.227 9.93 3.164 1 82.12 227 MET A O 1
ATOM 1789 N N . MET A 1 228 ? -10.25 8.562 4.512 1 81.75 228 MET A N 1
ATOM 1790 C CA . MET A 1 228 ? -9.594 7.398 3.932 1 81.75 228 MET A CA 1
ATOM 1791 C C . MET A 1 228 ? -10.133 7.113 2.531 1 81.75 228 MET A C 1
ATOM 1793 O O . MET A 1 228 ? -9.422 6.547 1.695 1 81.75 228 MET A O 1
ATOM 1797 N N . TYR A 1 229 ? -11.281 7.547 2.264 1 78.12 229 TYR A N 1
ATOM 1798 C CA . TYR A 1 229 ? -11.891 7.25 0.972 1 78.12 229 TYR A CA 1
ATOM 1799 C C . TYR A 1 229 ? -11.812 8.453 0.043 1 78.12 229 TYR A C 1
ATOM 1801 O O . TYR A 1 229 ? -12.391 8.445 -1.046 1 78.12 229 TYR A O 1
ATOM 1809 N N . SER A 1 230 ? -11.125 9.492 0.51 1 81.06 230 SER A N 1
ATOM 1810 C CA . SER A 1 230 ? -10.898 10.672 -0.316 1 81.06 230 SER A CA 1
ATOM 1811 C C . SER A 1 230 ? -9.414 11.031 -0.367 1 81.06 230 SER A C 1
ATOM 1813 O O . SER A 1 230 ? -9.008 12.078 0.13 1 81.06 230 SER A O 1
ATOM 1815 N N . PRO A 1 231 ? -8.656 10.312 -1.073 1 83.81 231 PRO A N 1
ATOM 1816 C CA . PRO A 1 231 ? -7.207 10.492 -1.068 1 83.81 231 PRO A CA 1
ATOM 1817 C C . PRO A 1 231 ? -6.781 11.859 -1.616 1 83.81 231 PRO A C 1
ATOM 1819 O O . PRO A 1 231 ? -5.758 12.406 -1.196 1 83.81 231 PRO A O 1
ATOM 1822 N N . ASN A 1 232 ? -7.559 12.461 -2.516 1 84.88 232 ASN A N 1
ATOM 1823 C CA . ASN A 1 232 ? -7.203 13.773 -3.045 1 84.88 232 ASN A CA 1
ATOM 1824 C C . ASN A 1 232 ? -7.289 14.859 -1.971 1 84.88 232 ASN A C 1
ATOM 1826 O O . ASN A 1 232 ? -6.379 15.672 -1.827 1 84.88 232 ASN A O 1
ATOM 1830 N N . TRP A 1 233 ? -8.32 14.789 -1.234 1 83.62 233 TRP A N 1
ATOM 1831 C CA . TRP A 1 233 ? -8.539 15.812 -0.214 1 83.62 233 TRP A CA 1
ATOM 1832 C C . TRP A 1 233 ? -7.652 15.562 1.003 1 83.62 233 TRP A C 1
ATOM 1834 O O . TRP A 1 233 ? -7.234 16.5 1.678 1 83.62 233 TRP A O 1
ATOM 1844 N N . THR A 1 234 ? -7.484 14.258 1.291 1 87.62 234 THR A N 1
ATOM 1845 C CA . THR A 1 234 ? -6.715 13.922 2.48 1 87.62 234 THR A CA 1
ATOM 1846 C C . THR A 1 234 ? -5.223 14.141 2.24 1 87.62 234 THR A C 1
ATOM 1848 O O . THR A 1 234 ? -4.512 14.633 3.119 1 87.62 234 THR A O 1
ATOM 1851 N N . PHE A 1 235 ? -4.723 13.789 1.045 1 93.38 235 PHE A N 1
ATOM 1852 C CA . PHE A 1 235 ? -3.277 13.781 0.833 1 93.38 235 PHE A CA 1
ATOM 1853 C C . PHE A 1 235 ? -2.883 14.773 -0.25 1 93.38 235 PHE A C 1
ATOM 1855 O O . PHE A 1 235 ? -2.076 15.68 -0.009 1 93.38 235 PHE A O 1
ATOM 1862 N N . LEU A 1 236 ? -3.512 14.766 -1.386 1 91.31 236 LEU A N 1
ATOM 1863 C CA . LEU A 1 236 ? -3.023 15.477 -2.562 1 91.31 236 LEU A CA 1
ATOM 1864 C C . LEU A 1 236 ? -3.105 16.984 -2.357 1 91.31 236 LEU A C 1
ATOM 1866 O O . LEU A 1 236 ? -2.104 17.688 -2.49 1 91.31 236 LEU A O 1
ATOM 1870 N N . TYR A 1 237 ? -4.285 17.484 -2.051 1 91.56 237 TYR A N 1
ATOM 1871 C CA . TYR A 1 237 ? -4.465 18.938 -1.96 1 91.56 237 TYR A CA 1
ATOM 1872 C C . TYR A 1 237 ? -3.633 19.516 -0.826 1 91.56 237 TYR A C 1
ATOM 1874 O O . TYR A 1 237 ? -2.873 20.469 -1.031 1 91.56 237 TYR A O 1
ATOM 1882 N N . PRO A 1 238 ? -3.746 18.922 0.361 1 92.81 238 PRO A N 1
ATOM 1883 C CA . PRO A 1 238 ? -2.881 19.484 1.405 1 92.81 238 PRO A CA 1
ATOM 1884 C C . PRO A 1 238 ? -1.396 19.375 1.064 1 92.81 238 PRO A C 1
ATOM 1886 O O . PRO A 1 238 ? -0.619 20.281 1.366 1 92.81 238 PRO A O 1
ATOM 1889 N N . GLY A 1 239 ? -0.998 18.234 0.497 1 95.94 239 GLY A N 1
ATOM 1890 C CA . GLY A 1 239 ? 0.39 18.062 0.096 1 95.94 239 GLY A CA 1
ATOM 1891 C C . GLY A 1 239 ? 0.849 19.109 -0.915 1 95.94 239 GLY A C 1
ATOM 1892 O O . GLY A 1 239 ? 1.927 19.688 -0.771 1 95.94 239 GLY A O 1
ATOM 1893 N N . LEU A 1 240 ? 0.048 19.391 -1.871 1 95.12 240 LEU A N 1
ATOM 1894 C CA . LEU A 1 240 ? 0.389 20.359 -2.906 1 95.12 240 LEU A CA 1
ATOM 1895 C C . LEU A 1 240 ? 0.432 21.781 -2.336 1 95.12 240 LEU A C 1
ATOM 1897 O O . LEU A 1 240 ? 1.322 22.562 -2.674 1 95.12 240 LEU A O 1
ATOM 1901 N N . ILE A 1 241 ? -0.521 22.062 -1.507 1 95.88 241 ILE A N 1
ATOM 1902 C CA . ILE A 1 241 ? -0.582 23.391 -0.902 1 95.88 241 ILE A CA 1
ATOM 1903 C C . ILE A 1 241 ? 0.672 23.625 -0.065 1 95.88 241 ILE A C 1
ATOM 1905 O O . ILE A 1 241 ? 1.325 24.672 -0.201 1 95.88 241 ILE A O 1
ATOM 1909 N N . LEU A 1 242 ? 1.001 22.688 0.738 1 96.44 242 LEU A N 1
ATOM 1910 C CA . LEU A 1 242 ? 2.189 22.828 1.574 1 96.44 242 LEU A CA 1
ATOM 1911 C C . LEU A 1 242 ? 3.447 22.922 0.718 1 96.44 242 LEU A C 1
ATOM 1913 O O . LEU A 1 242 ? 4.352 23.703 1.026 1 96.44 242 LEU A O 1
ATOM 1917 N N . SER A 1 243 ? 3.518 22.125 -0.342 1 96.94 243 SER A N 1
ATOM 1918 C CA . SER A 1 243 ? 4.676 22.156 -1.228 1 96.94 243 SER A CA 1
ATOM 1919 C C . SER A 1 243 ? 4.832 23.516 -1.896 1 96.94 243 SER A C 1
ATOM 1921 O O . SER A 1 243 ? 5.938 24.062 -1.96 1 96.94 243 SER A O 1
ATOM 1923 N N . VAL A 1 244 ? 3.742 24.078 -2.334 1 96.75 244 VAL A N 1
ATOM 1924 C CA . VAL A 1 244 ? 3.781 25.359 -3.031 1 96.75 244 VAL A CA 1
ATOM 1925 C C . VAL A 1 244 ? 4.16 26.469 -2.053 1 96.75 244 VAL A C 1
ATOM 1927 O O . VAL A 1 244 ? 5.02 27.297 -2.354 1 96.75 244 VAL A O 1
ATOM 1930 N N . ILE A 1 245 ? 3.557 26.453 -0.901 1 95.62 245 ILE A N 1
ATOM 1931 C CA . ILE A 1 245 ? 3.869 27.453 0.119 1 95.62 245 ILE A CA 1
ATOM 1932 C C . ILE A 1 245 ? 5.344 27.344 0.506 1 95.62 245 ILE A C 1
ATOM 1934 O O . ILE A 1 245 ? 6.039 28.359 0.595 1 95.62 245 ILE A O 1
ATOM 1938 N N . GLY A 1 246 ? 5.785 26.109 0.744 1 95.75 246 GLY A N 1
ATOM 1939 C CA . GLY A 1 246 ? 7.18 25.891 1.103 1 95.75 246 GLY A CA 1
ATOM 1940 C C . GLY A 1 246 ? 8.148 26.359 0.031 1 95.75 246 GLY A C 1
ATOM 1941 O O . GLY A 1 246 ? 9.148 27.016 0.333 1 95.75 246 GLY A O 1
ATOM 1942 N N . LEU A 1 247 ? 7.852 26.062 -1.187 1 95.06 247 LEU A N 1
ATOM 1943 C CA . LEU A 1 247 ? 8.703 26.453 -2.301 1 95.06 247 LEU A CA 1
ATOM 1944 C C . LEU A 1 247 ? 8.742 27.984 -2.434 1 95.06 247 LEU A C 1
ATOM 1946 O O . LEU A 1 247 ? 9.805 28.562 -2.656 1 95.06 247 LEU A O 1
ATOM 1950 N N . LEU A 1 248 ? 7.605 28.609 -2.295 1 93.81 248 LEU A N 1
ATOM 1951 C CA . LEU A 1 248 ? 7.527 30.062 -2.391 1 93.81 248 LEU A CA 1
ATOM 1952 C C . LEU A 1 248 ? 8.359 30.734 -1.296 1 93.81 248 LEU A C 1
ATOM 1954 O O . LEU A 1 248 ? 9.102 31.688 -1.561 1 93.81 248 LEU A O 1
ATOM 1958 N N . ILE A 1 249 ? 8.227 30.219 -0.102 1 91.38 249 ILE A N 1
ATOM 1959 C CA . ILE A 1 249 ? 8.984 30.766 1.018 1 91.38 249 ILE A CA 1
ATOM 1960 C C . ILE A 1 249 ? 10.484 30.609 0.75 1 91.38 249 ILE A C 1
ATOM 1962 O O . ILE A 1 249 ? 11.258 31.547 0.936 1 91.38 249 ILE A O 1
ATOM 1966 N N . MET A 1 250 ? 10.883 29.438 0.285 1 91.06 250 MET A N 1
ATOM 1967 C CA . MET A 1 250 ? 12.297 29.156 0.019 1 91.06 250 MET A CA 1
ATOM 1968 C C . MET A 1 250 ? 12.836 30.078 -1.075 1 91.06 250 MET A C 1
ATOM 1970 O O . MET A 1 250 ? 13.938 30.609 -0.954 1 91.06 250 MET A O 1
ATOM 1974 N N . VAL A 1 251 ? 12.062 30.359 -2.088 1 89.5 251 VAL A N 1
ATOM 1975 C CA . VAL A 1 251 ? 12.5 31.172 -3.219 1 89.5 251 VAL A CA 1
ATOM 1976 C C . VAL A 1 251 ? 12.547 32.625 -2.812 1 89.5 251 VAL A C 1
ATOM 1978 O O . VAL A 1 251 ? 13.516 33.344 -3.107 1 89.5 251 VAL A O 1
ATOM 1981 N N . ILE A 1 252 ? 11.5 33.125 -2.135 1 86.62 252 ILE A N 1
ATOM 1982 C CA . ILE A 1 252 ? 11.414 34.5 -1.74 1 86.62 252 ILE A CA 1
ATOM 1983 C C . ILE A 1 252 ? 12.57 34.875 -0.808 1 86.62 252 ILE A C 1
ATOM 1985 O O . ILE A 1 252 ? 13.219 35.906 -0.979 1 86.62 252 ILE A O 1
ATOM 1989 N N . ILE A 1 253 ? 12.844 33.969 0.141 1 83.12 253 ILE A N 1
ATOM 1990 C CA . ILE A 1 253 ? 13.898 34.219 1.113 1 83.12 253 ILE A CA 1
ATOM 1991 C C . ILE A 1 253 ? 15.266 33.969 0.479 1 83.12 253 ILE A C 1
ATOM 1993 O O . ILE A 1 253 ? 16.234 34.656 0.813 1 83.12 253 ILE A O 1
ATOM 1997 N N . GLY A 1 254 ? 15.359 32.969 -0.416 1 80.25 254 GLY A N 1
ATOM 1998 C CA . GLY A 1 254 ? 16.609 32.656 -1.081 1 80.25 254 GLY A CA 1
ATOM 1999 C C . GLY A 1 254 ? 17.125 33.812 -1.946 1 80.25 254 GLY A C 1
ATOM 2000 O O . GLY A 1 254 ? 18.328 34.062 -1.989 1 80.25 254 GLY A O 1
ATOM 2001 N N . ILE A 1 255 ? 16.219 34.5 -2.688 1 74.19 255 ILE A N 1
ATOM 2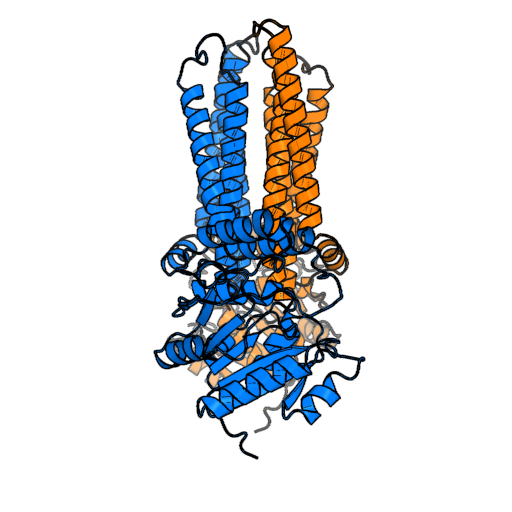002 C CA . ILE A 1 255 ? 16.625 35.531 -3.627 1 74.19 255 ILE A CA 1
ATOM 2003 C C . ILE A 1 255 ? 16.562 36.906 -2.945 1 74.19 255 ILE A C 1
ATOM 2005 O O . ILE A 1 255 ? 17.344 37.812 -3.281 1 74.19 255 ILE A O 1
ATOM 2009 N N . GLY A 1 256 ? 15.531 37.094 -2.078 1 63.56 256 GLY A N 1
ATOM 2010 C CA . GLY A 1 256 ? 15.234 38.438 -1.651 1 63.56 256 GLY A CA 1
ATOM 2011 C C . GLY A 1 256 ? 15.945 38.844 -0.371 1 63.56 256 GLY A C 1
ATOM 2012 O O . GLY A 1 256 ? 16.594 38 0.266 1 63.56 256 GLY A O 1
ATOM 2013 N N . PRO A 1 257 ? 15.922 40.188 -0.12 1 57.03 257 PRO A N 1
ATOM 2014 C CA . PRO A 1 257 ? 16.422 40.719 1.15 1 57.03 257 PRO A CA 1
ATOM 2015 C C . PRO A 1 257 ? 15.656 40.156 2.357 1 57.03 257 PRO A C 1
ATOM 2017 O O . PRO A 1 257 ? 14.453 39.906 2.271 1 57.03 257 PRO A O 1
ATOM 2020 N N . SER A 1 258 ? 16.219 39.312 3.104 1 58.41 258 SER A N 1
ATOM 2021 C CA . SER A 1 258 ? 15.703 38.656 4.301 1 58.41 258 SER A CA 1
ATOM 2022 C C . SER A 1 258 ? 14.914 39.625 5.168 1 58.41 258 SER A C 1
ATOM 2024 O O . SER A 1 258 ? 14.344 39.25 6.188 1 58.41 258 SER A O 1
ATOM 2026 N N . ARG A 1 259 ? 14.945 40.938 4.836 1 54.19 259 ARG A N 1
ATOM 2027 C CA . ARG A 1 259 ? 14.422 41.906 5.801 1 54.19 259 ARG A CA 1
ATOM 2028 C C . ARG A 1 259 ? 13.031 42.375 5.391 1 54.19 259 ARG A C 1
ATOM 2030 O O . ARG A 1 259 ? 12.852 42.906 4.289 1 54.19 259 ARG A O 1
ATOM 2037 N N . ILE A 1 260 ? 12.086 41.781 5.656 1 50.25 260 ILE A N 1
ATOM 2038 C CA . ILE A 1 260 ? 10.781 42.406 5.504 1 50.25 260 ILE A CA 1
ATOM 2039 C C . ILE A 1 260 ? 10.445 43.219 6.766 1 50.25 260 ILE A C 1
ATOM 2041 O O . ILE A 1 260 ? 10.156 42.625 7.812 1 50.25 260 ILE A O 1
ATOM 2045 N N . GLY A 1 261 ? 10.477 44.531 6.715 1 50.47 261 GLY A N 1
ATOM 2046 C CA . GLY A 1 261 ? 10.344 45.469 7.812 1 50.47 261 GLY A CA 1
ATOM 2047 C C . GLY A 1 261 ? 11.422 45.312 8.867 1 50.47 261 GLY A C 1
ATOM 2048 O O . GLY A 1 261 ? 12.609 45.281 8.547 1 50.47 261 GLY A O 1
ATOM 2049 N N . ALA A 1 262 ? 10.969 45.281 10.227 1 49.38 262 ALA A N 1
ATOM 2050 C CA . ALA A 1 262 ? 11.867 45.188 11.375 1 49.38 262 ALA A CA 1
ATOM 2051 C C . ALA A 1 262 ? 12.227 43.719 11.656 1 49.38 262 ALA A C 1
ATOM 2053 O O . ALA A 1 262 ? 13.109 43.438 12.469 1 49.38 262 ALA A O 1
ATOM 2054 N N . VAL A 1 263 ? 11.422 42.812 11 1 52.97 263 VAL A N 1
ATOM 2055 C CA . VAL A 1 263 ? 11.641 41.406 11.32 1 52.97 263 VAL A CA 1
ATOM 2056 C C . VAL A 1 263 ? 12.477 40.781 10.211 1 52.97 263 VAL A C 1
ATOM 2058 O O . VAL A 1 263 ? 12.164 40.906 9.031 1 52.97 263 VAL A O 1
ATOM 2061 N N . ASN A 1 264 ? 13.648 40.5 10.398 1 57.06 264 ASN A N 1
ATOM 2062 C CA . ASN A 1 264 ? 14.523 39.781 9.461 1 57.06 264 ASN A CA 1
ATOM 2063 C C . ASN A 1 264 ? 14.078 38.344 9.25 1 57.06 264 ASN A C 1
ATOM 2065 O O . ASN A 1 264 ? 14.156 37.531 10.172 1 57.06 264 ASN A O 1
ATOM 2069 N N . PHE A 1 265 ? 13.141 38.25 8.258 1 61.38 265 PHE A N 1
ATOM 2070 C CA . PHE A 1 265 ? 12.812 36.875 7.855 1 61.38 265 PHE A CA 1
ATOM 2071 C C . PHE A 1 265 ? 14.039 36.156 7.309 1 61.38 265 PHE A C 1
ATOM 2073 O O . PHE A 1 265 ? 14.445 36.406 6.168 1 61.38 265 PHE A O 1
ATOM 2080 N N . GLY A 1 266 ? 14.766 35.625 8.164 1 75.31 266 GLY A N 1
ATOM 2081 C CA . GLY A 1 266 ? 16.078 35.094 7.836 1 75.31 266 GLY A CA 1
ATOM 2082 C C . GLY A 1 266 ? 16.078 33.594 7.629 1 75.31 266 GLY A C 1
ATOM 2083 O O . GLY A 1 266 ? 15.109 33.031 7.109 1 75.31 266 GLY A O 1
ATOM 2084 N N . ILE A 1 267 ? 16.984 32.969 7.922 1 78.81 267 ILE A N 1
ATOM 2085 C CA . ILE A 1 267 ? 17.312 31.578 7.715 1 78.81 267 ILE A CA 1
ATOM 2086 C C . ILE A 1 267 ? 16.344 30.688 8.5 1 78.81 267 ILE A C 1
ATOM 2088 O O . ILE A 1 267 ? 16 29.594 8.062 1 78.81 267 ILE A O 1
ATOM 2092 N N . ASN A 1 268 ? 15.68 31.281 9.492 1 82.06 268 ASN A N 1
ATOM 2093 C CA . ASN A 1 268 ? 14.695 30.531 10.258 1 82.06 268 ASN A CA 1
ATOM 2094 C C . ASN A 1 268 ? 13.422 30.297 9.453 1 82.06 268 ASN A C 1
ATOM 2096 O O . ASN A 1 268 ? 12.875 29.188 9.445 1 82.06 268 ASN A O 1
ATOM 2100 N N . THR A 1 269 ? 13.008 31.344 8.836 1 84 269 THR A N 1
ATOM 2101 C CA . THR A 1 269 ? 11.812 31.234 8 1 84 269 THR A CA 1
ATOM 2102 C C . THR A 1 269 ? 12.062 30.297 6.828 1 84 269 THR A C 1
ATOM 2104 O O . THR A 1 269 ? 11.172 29.531 6.438 1 84 269 THR A O 1
ATOM 2107 N N . MET A 1 270 ? 13.258 30.328 6.316 1 87.75 270 MET A N 1
ATOM 2108 C CA . MET A 1 270 ? 13.609 29.422 5.215 1 87.75 270 MET A CA 1
ATOM 2109 C C . MET A 1 270 ? 13.539 27.969 5.656 1 87.75 270 MET A C 1
ATOM 2111 O O . MET A 1 270 ? 13.125 27.109 4.887 1 87.75 270 MET A O 1
ATOM 2115 N N . MET A 1 271 ? 13.93 27.734 6.875 1 89.44 271 MET A N 1
ATOM 2116 C CA . MET A 1 271 ? 13.883 26.375 7.418 1 89.44 271 MET A CA 1
ATOM 2117 C C . MET A 1 271 ? 12.445 25.875 7.492 1 89.44 271 MET A C 1
ATOM 2119 O O . MET A 1 271 ? 12.164 24.719 7.152 1 89.44 271 MET A O 1
ATOM 2123 N N . TYR A 1 272 ? 11.57 26.719 7.91 1 91.94 272 TYR A N 1
ATOM 2124 C CA . TYR A 1 272 ? 10.164 26.344 7.957 1 91.94 272 TYR A CA 1
ATOM 2125 C C . TYR A 1 272 ? 9.617 26.109 6.555 1 91.94 272 TYR A C 1
ATOM 2127 O O . TYR A 1 272 ? 8.766 25.25 6.348 1 91.94 272 TYR A O 1
ATOM 2135 N N . GLY A 1 273 ? 10.094 26.969 5.637 1 93.69 273 GLY A N 1
ATOM 2136 C CA . GLY A 1 273 ? 9.727 26.734 4.25 1 93.69 273 GLY A CA 1
ATOM 2137 C C . GLY A 1 273 ? 10.203 25.391 3.723 1 93.69 273 GLY A C 1
ATOM 2138 O O . GLY A 1 273 ? 9.453 24.688 3.055 1 93.69 273 GLY A O 1
ATOM 2139 N N . ALA A 1 274 ? 11.422 25.031 4.027 1 94.94 274 ALA A N 1
ATOM 2140 C CA . ALA A 1 274 ? 11.984 23.75 3.619 1 94.94 274 ALA A CA 1
ATOM 2141 C C . ALA A 1 274 ? 11.195 22.594 4.223 1 94.94 274 ALA A C 1
ATOM 2143 O O . ALA A 1 274 ? 10.93 21.594 3.549 1 94.94 274 ALA A O 1
ATOM 2144 N N . THR A 1 275 ? 10.867 22.781 5.48 1 95.12 275 THR A N 1
ATOM 2145 C CA . THR A 1 275 ? 10.086 21.75 6.168 1 95.12 275 THR A CA 1
ATOM 2146 C C . THR A 1 275 ? 8.719 21.594 5.516 1 95.12 275 THR A C 1
ATOM 2148 O O . THR A 1 275 ? 8.266 20.469 5.289 1 95.12 275 THR A O 1
ATOM 2151 N N . SER A 1 276 ? 8.109 22.719 5.23 1 96.44 276 SER A N 1
ATOM 2152 C CA . SER A 1 276 ? 6.809 22.688 4.566 1 96.44 276 SER A CA 1
ATOM 2153 C C . SER A 1 276 ? 6.898 21.984 3.217 1 96.44 276 SER A C 1
ATOM 2155 O O . SER A 1 276 ? 6.043 21.156 2.883 1 96.44 276 SER A O 1
ATOM 2157 N N . LEU A 1 277 ? 7.898 22.297 2.488 1 96.5 277 LEU A N 1
ATOM 2158 C CA . LEU A 1 277 ? 8.102 21.688 1.184 1 96.5 277 LEU A CA 1
ATOM 2159 C C . LEU A 1 277 ? 8.305 20.172 1.322 1 96.5 277 LEU A C 1
ATOM 2161 O O . LEU A 1 277 ? 7.68 19.391 0.609 1 96.5 277 LEU A O 1
ATOM 2165 N N . LEU A 1 278 ? 9.141 19.766 2.225 1 96.19 278 LEU A N 1
ATOM 2166 C CA . LEU A 1 278 ? 9.453 18.359 2.43 1 96.19 278 LEU A CA 1
ATOM 2167 C C . LEU A 1 278 ? 8.211 17.578 2.852 1 96.19 278 LEU A C 1
ATOM 2169 O O . LEU A 1 278 ? 7.91 16.531 2.289 1 96.19 278 LEU A O 1
ATOM 2173 N N . VAL A 1 279 ? 7.492 18.094 3.828 1 96.69 279 VAL A N 1
ATOM 2174 C CA . VAL A 1 279 ? 6.281 17.453 4.32 1 96.69 279 VAL A CA 1
ATOM 2175 C C . VAL A 1 279 ? 5.238 17.391 3.203 1 96.69 279 VAL A C 1
ATOM 2177 O O . VAL A 1 279 ? 4.562 16.375 3.031 1 96.69 279 VAL A O 1
ATOM 2180 N N . GLY A 1 280 ? 5.168 18.516 2.506 1 97.12 280 GLY A N 1
ATOM 2181 C CA . GLY A 1 280 ? 4.219 18.562 1.403 1 97.12 280 GLY A CA 1
ATOM 2182 C C . GLY A 1 280 ? 4.484 17.5 0.348 1 97.12 280 GLY A C 1
ATOM 2183 O O . GLY A 1 280 ? 3.555 16.844 -0.118 1 97.12 280 GLY A O 1
ATOM 2184 N N . VAL A 1 281 ? 5.691 17.359 -0.041 1 96.44 281 VAL A N 1
ATOM 2185 C CA . VAL A 1 281 ? 6.07 16.359 -1.039 1 96.44 281 VAL A CA 1
ATOM 2186 C C . VAL A 1 281 ? 5.754 14.961 -0.518 1 96.44 281 VAL A C 1
ATOM 2188 O O . VAL A 1 281 ? 5.207 14.133 -1.246 1 96.44 281 VAL A O 1
ATOM 2191 N N . ASN A 1 282 ? 6.059 14.711 0.71 1 96.31 282 ASN A N 1
ATOM 2192 C CA . ASN A 1 282 ? 5.812 13.398 1.29 1 96.31 282 ASN A CA 1
ATOM 2193 C C . ASN A 1 282 ? 4.32 13.078 1.354 1 96.31 282 ASN A C 1
ATOM 2195 O O . ASN A 1 282 ? 3.906 11.961 1.042 1 96.31 282 ASN A O 1
ATOM 2199 N N . ILE A 1 283 ? 3.555 14.055 1.747 1 96.25 283 ILE A N 1
ATOM 2200 C CA . ILE A 1 283 ? 2.109 13.859 1.813 1 96.25 283 ILE A CA 1
ATOM 2201 C C . ILE A 1 283 ? 1.558 13.609 0.412 1 96.25 283 ILE A C 1
ATOM 2203 O O . ILE A 1 283 ? 0.66 12.789 0.229 1 96.25 283 ILE A O 1
ATOM 2207 N N . SER A 1 284 ? 2.08 14.297 -0.534 1 95.31 284 SER A N 1
ATOM 2208 C CA . SER A 1 284 ? 1.665 14.086 -1.917 1 95.31 284 SER A CA 1
ATOM 2209 C C . SER A 1 284 ? 2.002 12.68 -2.389 1 95.31 284 SER A C 1
ATOM 2211 O O . SER A 1 284 ? 1.256 12.086 -3.17 1 95.31 284 SER A O 1
ATOM 2213 N N . LEU A 1 285 ? 3.104 12.164 -1.953 1 94.75 285 LEU A N 1
ATOM 2214 C CA . LEU A 1 285 ? 3.471 10.789 -2.281 1 94.75 285 LEU A CA 1
ATOM 2215 C C . LEU A 1 285 ? 2.449 9.805 -1.725 1 94.75 285 LEU A C 1
ATOM 2217 O O . LEU A 1 285 ? 2.127 8.805 -2.371 1 94.75 285 LEU A O 1
ATOM 2221 N N . PHE A 1 286 ? 1.955 10.125 -0.563 1 95.25 286 PHE A N 1
ATOM 2222 C CA . PHE A 1 286 ? 0.938 9.258 0.023 1 95.25 286 PHE A CA 1
ATOM 2223 C C . PHE A 1 286 ? -0.289 9.18 -0.876 1 95.25 286 PHE A C 1
ATOM 2225 O O . PHE A 1 286 ? -0.939 8.133 -0.958 1 95.25 286 PHE A O 1
ATOM 2232 N N . SER A 1 287 ? -0.597 10.281 -1.496 1 92.5 287 SER A N 1
ATOM 2233 C CA . SER A 1 287 ? -1.706 10.273 -2.443 1 92.5 287 SER A CA 1
ATOM 2234 C C . SER A 1 287 ? -1.437 9.312 -3.598 1 92.5 287 SER A C 1
ATOM 2236 O O . SER A 1 287 ? -2.312 8.531 -3.982 1 92.5 287 SER A O 1
ATOM 2238 N N . MET A 1 288 ? -0.283 9.359 -4.062 1 91.38 288 MET A N 1
ATOM 2239 C CA . MET A 1 288 ? 0.099 8.477 -5.164 1 91.38 288 MET A CA 1
ATOM 2240 C C . MET A 1 288 ? 0.076 7.016 -4.723 1 91.38 288 MET A C 1
ATOM 2242 O O . MET A 1 288 ? -0.366 6.145 -5.469 1 91.38 288 MET A O 1
ATOM 2246 N N . PHE A 1 289 ? 0.536 6.75 -3.525 1 94.06 289 PHE A N 1
ATOM 2247 C CA . PHE A 1 289 ? 0.513 5.402 -2.977 1 94.06 289 PHE A CA 1
ATOM 2248 C C . PHE A 1 289 ? -0.917 4.883 -2.867 1 94.06 289 PHE A C 1
ATOM 2250 O O . PHE A 1 289 ? -1.197 3.738 -3.225 1 94.06 289 PHE A O 1
ATOM 2257 N N . THR A 1 290 ? -1.772 5.727 -2.408 1 91.75 290 THR A N 1
ATOM 2258 C CA . THR A 1 290 ? -3.166 5.34 -2.213 1 91.75 290 THR A CA 1
ATOM 2259 C C . THR A 1 290 ? -3.824 5.004 -3.547 1 91.75 290 THR A C 1
ATOM 2261 O O . THR A 1 290 ? -4.551 4.012 -3.654 1 91.75 290 THR A O 1
ATOM 2264 N N . LYS A 1 291 ? -3.557 5.793 -4.516 1 88.88 291 LYS A N 1
ATOM 2265 C CA . LYS A 1 291 ? -4.129 5.559 -5.84 1 88.88 291 LYS A CA 1
ATOM 2266 C C . LYS A 1 291 ? -3.6 4.262 -6.441 1 88.88 291 LYS A C 1
ATOM 2268 O O . LYS A 1 291 ? -4.348 3.521 -7.09 1 88.88 291 LYS A O 1
ATOM 2273 N N . ALA A 1 292 ? -2.354 4.004 -6.246 1 89.5 292 ALA A N 1
ATOM 2274 C CA . ALA A 1 292 ? -1.771 2.746 -6.711 1 89.5 292 ALA A CA 1
ATOM 2275 C C . ALA A 1 292 ? -2.4 1.553 -6 1 89.5 292 ALA A C 1
ATOM 2277 O O . ALA A 1 292 ? -2.727 0.544 -6.629 1 89.5 292 ALA A O 1
ATOM 2278 N N . TYR A 1 293 ? -2.539 1.716 -4.785 1 89 293 TYR A N 1
ATOM 2279 C CA . TYR A 1 293 ? -3.174 0.665 -3.998 1 89 293 TYR A CA 1
ATOM 2280 C C . TYR A 1 293 ? -4.613 0.447 -4.441 1 89 293 TYR A C 1
ATOM 2282 O O . TYR A 1 293 ? -5.074 -0.693 -4.539 1 89 293 TYR A O 1
ATOM 2290 N N . ALA A 1 294 ? -5.277 1.486 -4.664 1 83.31 294 ALA A N 1
ATOM 2291 C CA . ALA A 1 294 ? -6.668 1.41 -5.102 1 83.31 294 ALA A CA 1
ATOM 2292 C C . ALA A 1 294 ? -6.785 0.672 -6.43 1 83.31 294 ALA A C 1
ATOM 2294 O O . ALA A 1 294 ? -7.754 -0.059 -6.66 1 83.31 294 ALA A O 1
ATOM 2295 N N . LEU A 1 295 ? -5.867 0.872 -7.25 1 81.38 295 LEU A N 1
ATOM 2296 C CA . LEU A 1 295 ? -5.863 0.195 -8.547 1 81.38 295 LEU A CA 1
ATOM 2297 C C . LEU A 1 295 ? -5.68 -1.309 -8.367 1 81.38 295 LEU A C 1
ATOM 2299 O O . LEU A 1 295 ? -6.27 -2.1 -9.109 1 81.38 295 LEU A O 1
ATOM 2303 N N . SER A 1 296 ? -4.918 -1.661 -7.41 1 78.88 296 SER A N 1
ATOM 2304 C CA . SER A 1 296 ? -4.637 -3.074 -7.176 1 78.88 296 SER A CA 1
ATOM 2305 C C . SER A 1 296 ? -5.754 -3.734 -6.375 1 78.88 296 SER A C 1
ATOM 2307 O O . SER A 1 296 ? -6.129 -4.879 -6.648 1 78.88 296 SER A O 1
ATOM 2309 N N . SER A 1 297 ? -6.297 -3.031 -5.402 1 76.44 297 SER A N 1
ATOM 2310 C CA . SER A 1 297 ? -7.273 -3.615 -4.492 1 76.44 297 SER A CA 1
ATOM 2311 C C . SER A 1 297 ? -8.695 -3.379 -4.984 1 76.44 297 SER A C 1
ATOM 2313 O O . SER A 1 297 ? -9.609 -4.145 -4.664 1 76.44 297 SER A O 1
ATOM 2315 N N . GLY A 1 298 ? -8.914 -2.225 -5.711 1 72.88 298 GLY A N 1
ATOM 2316 C CA . GLY A 1 298 ? -10.242 -1.866 -6.188 1 72.88 298 GLY A CA 1
ATOM 2317 C C . GLY A 1 298 ? -11.109 -1.242 -5.113 1 72.88 298 GLY A C 1
ATOM 2318 O O . GLY A 1 298 ? -12.336 -1.238 -5.23 1 72.88 298 GLY A O 1
ATOM 2319 N N . PHE A 1 299 ? -10.469 -0.771 -4.098 1 71.75 299 PHE A N 1
ATOM 2320 C CA . PHE A 1 299 ? -11.281 -0.28 -2.99 1 71.75 299 PHE A CA 1
ATOM 2321 C C . PHE A 1 299 ? -11.945 1.044 -3.35 1 71.75 299 PHE A C 1
ATOM 2323 O O . PHE A 1 299 ? -12.984 1.395 -2.791 1 71.75 299 PHE A O 1
ATOM 2330 N N . ILE A 1 300 ? -11.344 1.81 -4.293 1 74.19 300 ILE A N 1
ATOM 2331 C CA . ILE A 1 300 ? -11.961 2.998 -4.879 1 74.19 300 ILE A CA 1
ATOM 2332 C C . ILE A 1 300 ? -11.734 3.006 -6.387 1 74.19 300 ILE A C 1
ATOM 2334 O O . ILE A 1 300 ? -10.711 2.512 -6.871 1 74.19 300 ILE A O 1
ATOM 2338 N N . PRO A 1 301 ? -12.75 3.514 -7.094 1 74.69 301 PRO A N 1
ATOM 2339 C CA . PRO A 1 301 ? -12.555 3.592 -8.547 1 74.69 301 PRO A CA 1
ATOM 2340 C C . PRO A 1 301 ? -11.469 4.598 -8.938 1 74.69 301 PRO A C 1
ATOM 2342 O O . PRO A 1 301 ? -11.25 5.578 -8.227 1 74.69 301 PRO A O 1
ATOM 2345 N N . ASN A 1 302 ? -10.648 4.172 -9.914 1 73.94 302 ASN A N 1
ATOM 2346 C CA . ASN A 1 302 ? -9.609 5.074 -10.391 1 73.94 302 ASN A CA 1
ATOM 2347 C C . ASN A 1 302 ? -10.016 5.766 -11.688 1 73.94 302 ASN A C 1
ATOM 2349 O O . ASN A 1 302 ? -10.672 5.168 -12.539 1 73.94 302 ASN A O 1
ATOM 2353 N N . SER A 1 303 ? -9.719 7.016 -11.727 1 75.25 303 SER A N 1
ATOM 2354 C CA . SER A 1 303 ? -9.922 7.758 -12.969 1 75.25 303 SER A CA 1
ATOM 2355 C C . SER A 1 303 ? -8.938 7.328 -14.047 1 75.25 303 SER A C 1
ATOM 2357 O O . SER A 1 303 ? -7.84 6.855 -13.734 1 75.25 303 SER A O 1
ATOM 2359 N N . PRO A 1 304 ? -9.375 7.41 -15.289 1 78.25 304 PRO A N 1
ATOM 2360 C CA . PRO A 1 304 ? -8.453 7.066 -16.375 1 78.25 304 PRO A CA 1
ATOM 2361 C C . PRO A 1 304 ? -7.164 7.883 -16.328 1 78.25 304 PRO A C 1
ATOM 2363 O O . PRO A 1 304 ? -6.098 7.367 -16.672 1 78.25 304 PRO A O 1
ATOM 2366 N N . LYS A 1 305 ? -7.363 9.086 -15.914 1 80.5 305 LYS A N 1
ATOM 2367 C CA . LYS A 1 305 ? -6.176 9.93 -15.82 1 80.5 305 LYS A CA 1
ATOM 2368 C C . LYS A 1 305 ? -5.188 9.383 -14.797 1 80.5 305 LYS A C 1
ATOM 2370 O O . LYS A 1 305 ? -3.98 9.359 -15.039 1 80.5 305 LYS A O 1
ATOM 2375 N N . THR A 1 306 ? -5.684 8.984 -13.68 1 81.94 306 THR A N 1
ATOM 2376 C CA . THR A 1 306 ? -4.852 8.43 -12.617 1 81.94 306 THR A CA 1
ATOM 2377 C C . THR A 1 306 ? -4.168 7.145 -13.086 1 81.94 306 THR A C 1
ATOM 2379 O O . THR A 1 306 ? -2.982 6.934 -12.812 1 81.94 306 THR A O 1
ATOM 2382 N N . VAL A 1 307 ? -4.898 6.371 -13.828 1 81.06 307 VAL A N 1
ATOM 2383 C CA . VAL A 1 307 ? -4.359 5.109 -14.328 1 81.06 307 VAL A CA 1
ATOM 2384 C C . VAL A 1 307 ? -3.219 5.383 -15.305 1 81.06 307 VAL A C 1
ATOM 2386 O O . VAL A 1 307 ? -2.164 4.75 -15.227 1 81.06 307 VAL A O 1
ATOM 2389 N N . SER A 1 308 ? -3.471 6.371 -16.109 1 85.19 308 SER A N 1
ATOM 2390 C CA . SER A 1 308 ? -2.455 6.723 -17.094 1 85.19 308 SER A CA 1
ATOM 2391 C C . SER A 1 308 ? -1.186 7.238 -16.438 1 85.19 308 SER A C 1
ATOM 2393 O O . SER A 1 308 ? -0.076 6.891 -16.844 1 85.19 308 SER A O 1
ATOM 2395 N N . LEU A 1 309 ? -1.351 8.03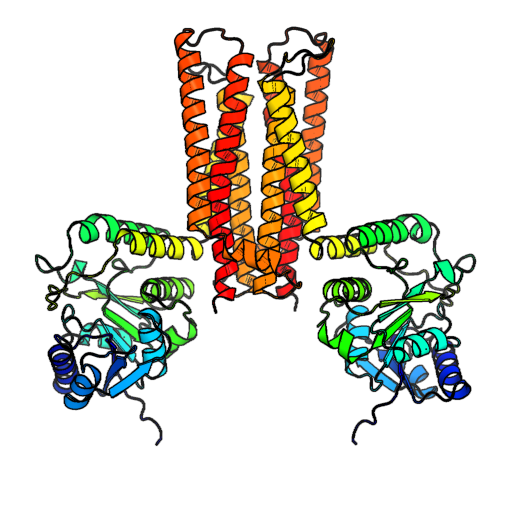1 -15.43 1 84.31 309 LEU A N 1
ATOM 2396 C CA . LEU A 1 309 ? -0.22 8.586 -14.695 1 84.31 309 LEU A CA 1
ATOM 2397 C C . LEU A 1 309 ? 0.583 7.48 -14.016 1 84.31 309 LEU A C 1
ATOM 2399 O O . LEU A 1 309 ? 1.815 7.484 -14.062 1 84.31 309 LEU A O 1
ATOM 2403 N N . LEU A 1 310 ? -0.094 6.559 -13.422 1 83.44 310 LEU A N 1
ATOM 2404 C CA . LEU A 1 310 ? 0.554 5.465 -12.703 1 83.44 310 LEU A CA 1
ATOM 2405 C C . LEU A 1 310 ? 1.255 4.52 -13.672 1 83.44 310 LEU A C 1
ATOM 2407 O O . LEU A 1 310 ? 2.309 3.963 -13.352 1 83.44 310 LEU A O 1
ATOM 2411 N N . GLU A 1 311 ? 0.713 4.41 -14.836 1 81.81 311 GLU A N 1
ATOM 2412 C CA . GLU A 1 311 ? 1.318 3.539 -15.844 1 81.81 311 GLU A CA 1
ATOM 2413 C C . GLU A 1 311 ? 2.582 4.164 -16.422 1 81.81 311 GLU A C 1
ATOM 2415 O O . GLU A 1 311 ? 3.512 3.451 -16.812 1 81.81 311 GLU A O 1
ATOM 2420 N N . ARG A 1 312 ? 2.559 5.449 -16.422 1 83.31 312 ARG A N 1
ATOM 2421 C CA . ARG A 1 312 ? 3.703 6.168 -16.969 1 83.31 312 ARG A CA 1
ATOM 2422 C C . ARG A 1 312 ? 4.852 6.223 -15.969 1 83.31 312 ARG A C 1
ATOM 2424 O O . ARG A 1 312 ? 6.016 6.316 -16.359 1 83.31 312 ARG A O 1
ATOM 2431 N N . PHE A 1 313 ? 4.492 6.16 -14.742 1 84.94 313 PHE A N 1
ATOM 2432 C CA . PHE A 1 313 ? 5.516 6.223 -13.703 1 84.94 313 PHE A CA 1
ATOM 2433 C C . PHE A 1 313 ? 6.059 4.832 -13.398 1 84.94 313 PHE A C 1
ATOM 2435 O O . PHE A 1 313 ? 5.309 3.941 -12.992 1 84.94 313 PHE A O 1
ATOM 2442 N N . THR A 1 314 ? 7.328 4.582 -13.75 1 84.31 314 THR A N 1
ATOM 2443 C CA . THR A 1 314 ? 7.988 3.314 -13.461 1 84.31 314 THR A CA 1
ATOM 2444 C C . THR A 1 314 ? 9 3.479 -12.328 1 84.31 314 THR A C 1
ATOM 2446 O O . THR A 1 314 ? 9.406 4.598 -12.016 1 84.31 314 THR A O 1
ATOM 2449 N N . VAL A 1 315 ? 9.336 2.428 -11.688 1 89.12 315 VAL A N 1
ATOM 2450 C CA . VAL A 1 315 ? 10.344 2.426 -10.633 1 89.12 315 VAL A CA 1
ATOM 2451 C C . VAL A 1 315 ? 11.648 3.027 -11.164 1 89.12 315 VAL A C 1
ATOM 2453 O O . VAL A 1 315 ? 12.281 3.844 -10.484 1 89.12 315 VAL A O 1
ATOM 2456 N N . GLU A 1 316 ? 11.961 2.762 -12.375 1 89.44 316 GLU A N 1
ATOM 2457 C CA . GLU A 1 316 ? 13.195 3.242 -12.992 1 89.44 316 GLU A CA 1
ATOM 2458 C C . GLU A 1 316 ? 13.188 4.762 -13.125 1 89.44 316 GLU A C 1
ATOM 2460 O O . GLU A 1 316 ? 14.164 5.426 -12.773 1 89.44 316 GLU A O 1
ATOM 2465 N N . LYS A 1 317 ? 12.133 5.309 -13.617 1 91.88 317 LYS A N 1
ATOM 2466 C CA . LYS A 1 317 ? 12.031 6.754 -13.781 1 91.88 317 LYS A CA 1
ATOM 2467 C C . LYS A 1 317 ? 12.109 7.469 -12.438 1 91.88 317 LYS A C 1
ATOM 2469 O O . LYS A 1 317 ? 12.789 8.492 -12.312 1 91.88 317 LYS A O 1
ATOM 2474 N N . GLY A 1 318 ? 11.414 6.938 -11.453 1 93.44 318 GLY A N 1
ATOM 2475 C CA . GLY A 1 318 ? 11.453 7.527 -10.125 1 93.44 318 GLY A CA 1
ATOM 2476 C C . GLY A 1 318 ? 12.828 7.496 -9.484 1 93.44 318 GLY A C 1
ATOM 2477 O O . GLY A 1 318 ? 13.25 8.469 -8.867 1 93.44 318 GLY A O 1
ATOM 2478 N N . VAL A 1 319 ? 13.508 6.398 -9.68 1 93.44 319 VAL A N 1
ATOM 2479 C CA . VAL A 1 319 ? 14.852 6.246 -9.117 1 93.44 319 VAL A CA 1
ATOM 2480 C C . VAL A 1 319 ? 15.805 7.227 -9.789 1 93.44 319 VAL A C 1
ATOM 2482 O O . VAL A 1 319 ? 16.609 7.883 -9.117 1 93.44 319 VAL A O 1
ATOM 2485 N N . VAL A 1 320 ? 15.68 7.352 -11.047 1 94.31 320 VAL A N 1
ATOM 2486 C CA . VAL A 1 320 ? 16.562 8.242 -11.789 1 94.31 320 VAL A CA 1
ATOM 2487 C C . VAL A 1 320 ? 16.328 9.688 -11.344 1 94.31 320 VAL A C 1
ATOM 2489 O O . VAL A 1 320 ? 17.281 10.414 -11.062 1 94.31 320 VAL A O 1
ATOM 2492 N N . ILE A 1 321 ? 15.102 10.102 -11.266 1 95.44 321 ILE A N 1
ATOM 2493 C CA . ILE A 1 321 ? 14.781 11.461 -10.836 1 95.44 321 ILE A CA 1
ATOM 2494 C C . ILE A 1 321 ? 15.289 11.68 -9.414 1 95.44 321 ILE A C 1
ATOM 2496 O O . ILE A 1 321 ? 15.867 12.727 -9.117 1 95.44 321 ILE A O 1
ATOM 2500 N N . GLY A 1 322 ? 15.055 10.703 -8.555 1 96.19 322 GLY A N 1
ATOM 2501 C CA . GLY A 1 322 ? 15.531 10.797 -7.184 1 96.19 322 GLY A CA 1
ATOM 2502 C C . GLY A 1 322 ? 17.047 10.914 -7.082 1 96.19 322 GLY A C 1
ATOM 2503 O O . GLY A 1 322 ? 17.547 11.727 -6.309 1 96.19 322 GLY A O 1
ATOM 2504 N N . VAL A 1 323 ? 17.719 10.133 -7.859 1 95.62 323 VAL A N 1
ATOM 2505 C CA . VAL A 1 323 ? 19.188 10.148 -7.848 1 95.62 323 VAL A CA 1
ATOM 2506 C C . VAL A 1 323 ? 19.688 11.5 -8.367 1 95.62 323 VAL A C 1
ATOM 2508 O O . VAL A 1 323 ? 20.625 12.07 -7.801 1 95.62 323 VAL A O 1
ATOM 2511 N N . ILE A 1 324 ? 19.062 11.992 -9.367 1 96.5 324 ILE A N 1
ATOM 2512 C CA . ILE A 1 324 ? 19.453 13.281 -9.93 1 96.5 324 ILE A CA 1
ATOM 2513 C C . ILE A 1 324 ? 19.281 14.375 -8.883 1 96.5 324 ILE A C 1
ATOM 2515 O O . ILE A 1 324 ? 20.172 15.211 -8.688 1 96.5 324 ILE A O 1
ATOM 2519 N N . LEU A 1 325 ? 18.156 14.406 -8.203 1 96.5 325 LEU A N 1
ATOM 2520 C CA . LEU A 1 325 ? 17.906 15.398 -7.164 1 96.5 325 LEU A CA 1
ATOM 2521 C C . LEU A 1 325 ? 18.922 15.281 -6.039 1 96.5 325 LEU A C 1
ATOM 2523 O O . LEU A 1 325 ? 19.422 16.281 -5.531 1 96.5 325 LEU A O 1
ATOM 2527 N N . THR A 1 326 ? 19.25 14.062 -5.719 1 96.44 326 THR A N 1
ATOM 2528 C CA . THR A 1 326 ? 20.219 13.82 -4.664 1 96.44 326 THR A CA 1
ATOM 2529 C C . THR A 1 326 ? 21.594 14.336 -5.074 1 96.44 326 THR A C 1
ATOM 2531 O O . THR A 1 326 ? 22.281 15 -4.289 1 96.44 326 THR A O 1
ATOM 2534 N N . ILE A 1 327 ? 21.953 14.047 -6.281 1 96.81 327 ILE A N 1
ATOM 2535 C CA . ILE A 1 327 ? 23.25 14.484 -6.781 1 96.81 327 ILE A CA 1
ATOM 2536 C C . ILE A 1 327 ? 23.297 16.016 -6.824 1 96.81 327 ILE A C 1
ATOM 2538 O O . ILE A 1 327 ? 24.312 16.609 -6.441 1 96.81 327 ILE A O 1
ATOM 2542 N N . LEU A 1 328 ? 22.234 16.656 -7.242 1 95.75 328 LEU A N 1
ATOM 2543 C CA . LEU A 1 328 ? 22.172 18.125 -7.258 1 95.75 328 LEU A CA 1
ATOM 2544 C C . LEU A 1 328 ? 22.344 18.688 -5.852 1 95.75 328 LEU A C 1
ATOM 2546 O O . LEU A 1 328 ? 23.016 19.688 -5.664 1 95.75 328 LEU A O 1
ATOM 2550 N N . GLY A 1 329 ? 21.719 18.062 -4.898 1 94.56 329 GLY A N 1
ATOM 2551 C CA . GLY A 1 329 ? 21.891 18.484 -3.514 1 94.56 329 GLY A CA 1
ATOM 2552 C C . GLY A 1 329 ? 23.312 18.297 -3.004 1 94.56 329 GLY A C 1
ATOM 2553 O O . GLY A 1 329 ? 23.828 19.156 -2.277 1 94.56 329 GLY A O 1
ATOM 2554 N N . ILE A 1 330 ? 23.953 17.219 -3.385 1 94.81 330 ILE A N 1
ATOM 2555 C CA . ILE A 1 330 ? 25.328 16.953 -2.975 1 94.81 330 ILE A CA 1
ATOM 2556 C C . ILE A 1 330 ? 26.266 17.984 -3.596 1 94.81 330 ILE A C 1
ATOM 2558 O O . ILE A 1 330 ? 27.172 18.484 -2.928 1 94.81 330 ILE A O 1
ATOM 2562 N N . ILE A 1 331 ? 26.062 18.25 -4.828 1 94.12 331 ILE A N 1
ATOM 2563 C CA . ILE A 1 331 ? 26.859 19.266 -5.508 1 94.12 331 ILE A CA 1
ATOM 2564 C C . ILE A 1 331 ? 26.719 20.609 -4.793 1 94.12 331 ILE A C 1
ATOM 2566 O O . ILE A 1 331 ? 27.719 21.281 -4.547 1 94.12 331 ILE A O 1
ATOM 2570 N N . ALA A 1 332 ? 25.484 20.984 -4.461 1 91.69 332 ALA A N 1
ATOM 2571 C CA . ALA A 1 332 ? 25.25 22.219 -3.729 1 91.69 332 ALA A CA 1
ATOM 2572 C C . ALA A 1 332 ? 25.969 22.203 -2.377 1 91.69 332 ALA A C 1
ATOM 2574 O O . ALA A 1 332 ? 26.484 23.234 -1.927 1 91.69 332 ALA A O 1
ATOM 2575 N N . THR A 1 333 ? 25.984 21.062 -1.776 1 90.19 333 THR A N 1
ATOM 2576 C CA . THR A 1 333 ? 26.672 20.906 -0.497 1 90.19 333 THR A CA 1
ATOM 2577 C C . THR A 1 333 ? 28.172 21.125 -0.654 1 90.19 333 THR A C 1
ATOM 2579 O O . THR A 1 333 ? 28.797 21.797 0.163 1 90.19 333 THR A O 1
ATOM 2582 N N . ILE A 1 334 ? 28.688 20.594 -1.669 1 89.88 334 ILE A N 1
ATOM 2583 C CA . ILE A 1 334 ? 30.109 20.734 -1.938 1 89.88 334 ILE A CA 1
ATOM 2584 C C . ILE A 1 334 ? 30.438 22.203 -2.213 1 89.88 334 ILE A C 1
ATOM 2586 O O . ILE A 1 334 ? 31.422 22.734 -1.714 1 89.88 334 ILE A O 1
ATOM 2590 N N . ILE A 1 335 ? 29.609 22.875 -2.926 1 86.88 335 ILE A N 1
ATOM 2591 C CA . ILE A 1 335 ? 29.781 24.281 -3.227 1 86.88 335 ILE A CA 1
ATOM 2592 C C . ILE A 1 335 ? 29.766 25.094 -1.932 1 86.88 335 ILE A C 1
ATOM 2594 O O . ILE A 1 335 ? 30.609 25.984 -1.734 1 86.88 335 ILE A O 1
ATOM 2598 N N . ALA A 1 336 ? 28.812 24.781 -1.082 1 82.81 336 ALA A N 1
ATOM 2599 C CA . ALA A 1 336 ? 28.734 25.453 0.208 1 82.81 336 ALA A CA 1
ATOM 2600 C C . ALA A 1 336 ? 30 25.25 1.024 1 82.81 336 ALA A C 1
ATOM 2602 O O . ALA A 1 336 ? 30.5 26.172 1.665 1 82.81 336 ALA A O 1
ATOM 2603 N N . PHE A 1 337 ? 30.531 24.062 0.94 1 81.5 337 PHE A N 1
ATOM 2604 C CA . PHE A 1 337 ? 31.75 23.719 1.675 1 81.5 337 PHE A CA 1
ATOM 2605 C C . PHE A 1 337 ? 32.938 24.484 1.111 1 81.5 337 PHE A C 1
ATOM 2607 O O . PHE A 1 337 ? 33.812 24.953 1.866 1 81.5 337 PHE A O 1
ATOM 2614 N N . VAL A 1 338 ? 33 24.594 -0.138 1 81.94 338 VAL A N 1
ATOM 2615 C CA . VAL A 1 338 ? 34.125 25.281 -0.792 1 81.94 338 VAL A CA 1
ATOM 2616 C C . VAL A 1 338 ? 34.062 26.766 -0.48 1 81.94 338 VAL A C 1
ATOM 2618 O O . VAL A 1 338 ? 35.062 27.391 -0.185 1 81.94 338 VAL A O 1
ATOM 2621 N N . ILE A 1 339 ? 32.906 27.344 -0.515 1 78.81 339 ILE A N 1
ATOM 2622 C CA . ILE A 1 339 ? 32.688 28.75 -0.203 1 78.81 339 ILE A CA 1
ATOM 2623 C C . ILE A 1 339 ? 33.094 29.016 1.251 1 78.81 339 ILE A C 1
ATOM 2625 O O . ILE A 1 339 ? 33.75 30.016 1.554 1 78.81 339 ILE A O 1
ATOM 2629 N N . TRP A 1 340 ? 32.719 28.094 2.061 1 74.69 340 TRP A N 1
ATOM 2630 C CA . TRP A 1 340 ? 33.062 28.203 3.477 1 74.69 340 TRP A CA 1
ATOM 2631 C C . TRP A 1 340 ? 34.562 28.109 3.688 1 74.69 340 TRP A C 1
ATOM 2633 O O . TRP A 1 340 ? 35.125 28.859 4.496 1 74.69 340 TRP A O 1
ATOM 2643 N N . GLY A 1 341 ? 35.156 27.125 3.031 1 70.44 341 GLY A N 1
ATOM 2644 C CA . GLY A 1 341 ? 36.594 26.953 3.135 1 70.44 341 GLY A CA 1
ATOM 2645 C C . GLY A 1 341 ? 37.375 28.156 2.631 1 70.44 341 GLY A C 1
ATOM 2646 O O . GLY A 1 341 ? 38.406 28.5 3.191 1 70.44 341 GLY A O 1
ATOM 2647 N N . SER A 1 342 ? 36.938 28.734 1.561 1 72.5 342 SER A N 1
ATOM 2648 C CA . SER A 1 342 ? 37.656 29.875 0.972 1 72.5 342 SER A CA 1
ATOM 2649 C C . SER A 1 342 ? 37.625 31.078 1.911 1 72.5 342 SER A C 1
ATOM 2651 O O . SER A 1 342 ? 38.469 31.984 1.776 1 72.5 342 SER A O 1
ATOM 2653 N N . HIS A 1 343 ? 36.719 31.062 2.826 1 65.69 343 HIS A N 1
ATOM 2654 C CA . HIS A 1 343 ? 36.688 32.156 3.811 1 65.69 343 HIS A CA 1
ATOM 2655 C C . HIS A 1 343 ? 37.312 31.703 5.137 1 65.69 343 HIS A C 1
ATOM 2657 O O . HIS A 1 343 ? 36.906 32.188 6.199 1 65.69 343 HIS A O 1
ATOM 2663 N N . SER A 1 344 ? 38.406 30.812 5.027 1 57.91 344 SER A N 1
ATOM 2664 C CA . SER A 1 344 ? 39.25 30.297 6.098 1 57.91 344 SER A CA 1
ATOM 2665 C C . SER A 1 344 ? 38.438 29.641 7.195 1 57.91 344 SER A C 1
ATOM 2667 O O . SER A 1 344 ? 38.781 29.719 8.375 1 57.91 344 SER A O 1
ATOM 2669 N N . PHE A 1 345 ? 37.375 28.984 6.785 1 56.19 345 PHE A N 1
ATOM 2670 C CA . PHE A 1 345 ? 36.5 28.297 7.723 1 56.19 345 PHE A CA 1
ATOM 2671 C C . PHE A 1 345 ? 36.125 29.203 8.898 1 56.19 345 PHE A C 1
ATOM 2673 O O . PHE A 1 345 ? 35.906 28.719 10.00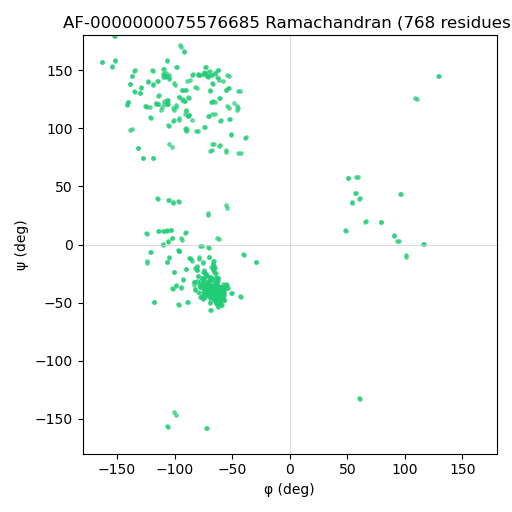8 1 56.19 345 PHE A O 1
ATOM 2680 N N . GLY A 1 346 ? 36.531 30.578 8.586 1 52.44 346 GLY A N 1
ATOM 2681 C CA . GLY A 1 346 ? 36.281 31.625 9.57 1 52.44 346 GLY A CA 1
ATOM 2682 C C . GLY A 1 346 ? 34.844 32 9.711 1 52.44 346 GLY A C 1
ATOM 2683 O O . GLY A 1 346 ? 33.938 31.25 9.305 1 52.44 346 GLY A O 1
ATOM 2684 N N . ASN A 1 347 ? 34.531 33.344 10.281 1 51.34 347 ASN A N 1
ATOM 2685 C CA . ASN A 1 347 ? 33.219 33.875 10.719 1 51.34 347 ASN A CA 1
ATOM 2686 C C . ASN A 1 347 ? 32.312 34.156 9.539 1 51.34 347 ASN A C 1
ATOM 2688 O O . ASN A 1 347 ? 32.125 35.312 9.133 1 51.34 347 ASN A O 1
ATOM 2692 N N . LEU A 1 348 ? 32.438 33.5 8.445 1 53.03 348 LEU A N 1
ATOM 2693 C CA . LEU A 1 348 ? 31.359 33.75 7.484 1 53.03 348 LEU A CA 1
ATOM 2694 C C . LEU A 1 348 ? 30 33.719 8.172 1 53.03 348 LEU A C 1
ATOM 2696 O O . LEU A 1 348 ? 29.812 32.969 9.125 1 53.03 348 LEU A O 1
ATOM 2700 N N . GLN A 1 349 ? 29.188 34.75 7.875 1 62.66 349 GLN A N 1
ATOM 2701 C CA . GLN A 1 349 ? 27.859 34.875 8.453 1 62.66 349 GLN A CA 1
ATOM 2702 C C . GLN A 1 349 ? 27.062 33.594 8.281 1 62.66 349 GLN A C 1
ATOM 2704 O O . GLN A 1 349 ? 26.859 33.125 7.164 1 62.66 349 GLN A O 1
ATOM 2709 N N . PRO A 1 350 ? 27.078 32.75 9.25 1 68.56 350 PRO A N 1
ATOM 2710 C CA . PRO A 1 350 ? 26.328 31.484 9.266 1 68.56 350 PRO A CA 1
ATOM 2711 C C . PRO A 1 350 ? 25.047 31.562 8.438 1 68.56 350 PRO A C 1
ATOM 2713 O O . PRO A 1 350 ? 24.641 30.562 7.832 1 68.56 350 PRO A O 1
ATOM 2716 N N . GLU A 1 351 ? 24.703 32.781 8.141 1 73.25 351 GLU A N 1
ATOM 2717 C CA . GLU A 1 351 ? 23.438 32.938 7.438 1 73.25 351 GLU A CA 1
ATOM 2718 C C . GLU A 1 351 ? 23.594 32.719 5.938 1 73.25 351 GLU A C 1
ATOM 2720 O O . GLU A 1 351 ? 22.719 32.125 5.297 1 73.25 351 GLU A O 1
ATOM 2725 N N . SER A 1 352 ? 24.781 33.094 5.402 1 73.81 352 SER A N 1
ATOM 2726 C CA . SER A 1 352 ? 24.984 32.969 3.963 1 73.81 352 SER A CA 1
ATOM 2727 C C . SER A 1 352 ? 25.188 31.516 3.553 1 73.81 352 SER A C 1
ATOM 2729 O O . SER A 1 352 ? 24.719 31.094 2.498 1 73.81 352 SER A O 1
ATOM 2731 N N . ILE A 1 353 ? 25.781 30.781 4.355 1 78.44 353 ILE A N 1
ATOM 2732 C CA . ILE A 1 353 ? 26.031 29.375 4.047 1 78.44 353 ILE A CA 1
ATOM 2733 C C . ILE A 1 353 ? 24.734 28.578 4.207 1 78.44 353 ILE A C 1
ATOM 2735 O O . ILE A 1 353 ? 24.469 27.641 3.439 1 78.44 353 ILE A O 1
ATOM 2739 N N . MET A 1 354 ? 23.953 29.031 5.113 1 83.12 354 MET A N 1
ATOM 2740 C CA . MET A 1 354 ? 22.703 28.328 5.375 1 83.12 354 MET A CA 1
ATOM 2741 C C . MET A 1 354 ? 21.734 28.5 4.215 1 83.12 354 MET A C 1
ATOM 2743 O O . MET A 1 354 ? 20.906 27.625 3.949 1 83.12 354 MET A O 1
ATOM 2747 N N . LYS A 1 355 ? 21.859 29.594 3.508 1 84.75 355 LYS A N 1
ATOM 2748 C CA . LYS A 1 355 ? 21 29.844 2.354 1 84.75 355 LYS A CA 1
ATOM 2749 C C . LYS A 1 355 ? 21.281 28.844 1.237 1 84.75 355 LYS A C 1
ATOM 2751 O O . LYS A 1 355 ? 20.438 28.625 0.362 1 84.75 355 LYS A O 1
ATOM 2756 N N . ILE A 1 356 ? 22.422 28.203 1.348 1 86.5 356 ILE A N 1
ATOM 2757 C CA . ILE A 1 356 ? 22.766 27.188 0.365 1 86.5 356 ILE A CA 1
ATOM 2758 C C . ILE A 1 356 ? 22.516 25.797 0.949 1 86.5 356 ILE A C 1
ATOM 2760 O O . ILE A 1 356 ? 22.016 24.906 0.257 1 86.5 356 ILE A O 1
ATOM 2764 N N . THR A 1 357 ? 22.797 25.641 2.211 1 87.75 357 THR A N 1
ATOM 2765 C CA . THR A 1 357 ? 22.734 24.328 2.863 1 87.75 357 THR A CA 1
ATOM 2766 C C . THR A 1 357 ? 21.281 23.875 2.988 1 87.75 357 THR A C 1
ATOM 2768 O O . THR A 1 357 ? 20.984 22.688 2.797 1 87.75 357 THR A O 1
ATOM 2771 N N . ILE A 1 358 ? 20.375 24.812 3.289 1 90.56 358 ILE A N 1
ATOM 2772 C CA . ILE A 1 358 ? 18.969 24.453 3.516 1 90.56 358 ILE A CA 1
ATOM 2773 C C . ILE A 1 358 ? 18.375 23.891 2.227 1 90.56 358 ILE A C 1
ATOM 2775 O O . ILE A 1 358 ? 17.844 22.781 2.211 1 90.56 358 ILE A O 1
ATOM 2779 N N . PRO A 1 359 ? 18.516 24.578 1.078 1 92.56 359 PRO A N 1
ATOM 2780 C CA . PRO A 1 359 ? 18 23.984 -0.159 1 92.56 359 PRO A CA 1
ATOM 2781 C C . PRO A 1 359 ? 18.734 22.703 -0.547 1 92.56 359 PRO A C 1
ATOM 2783 O O . PRO A 1 359 ? 18.125 21.781 -1.09 1 92.56 359 PRO A O 1
ATOM 2786 N N . ALA A 1 360 ? 20.016 22.641 -0.3 1 93.94 360 ALA A N 1
ATOM 2787 C CA . ALA A 1 360 ? 20.797 21.469 -0.644 1 93.94 360 ALA A CA 1
ATOM 2788 C C . ALA A 1 360 ? 20.312 20.234 0.101 1 93.94 360 ALA A C 1
ATOM 2790 O O . ALA A 1 360 ? 20.078 19.188 -0.507 1 93.94 360 ALA A O 1
ATOM 2791 N N . THR A 1 361 ? 20.094 20.359 1.401 1 94.31 361 THR A N 1
ATOM 2792 C CA . THR A 1 361 ? 19.656 19.219 2.201 1 94.31 361 THR A CA 1
ATOM 2793 C C . THR A 1 361 ? 18.219 18.844 1.854 1 94.31 361 THR A C 1
ATOM 2795 O O . THR A 1 361 ? 17.844 17.672 1.923 1 94.31 361 THR A O 1
ATOM 2798 N N . THR A 1 362 ? 17.438 19.875 1.536 1 95.19 362 THR A N 1
ATOM 2799 C CA . THR A 1 362 ? 16.062 19.609 1.123 1 95.19 362 THR A CA 1
ATOM 2800 C C . THR A 1 362 ? 16.031 18.766 -0.152 1 95.19 362 THR A C 1
ATOM 2802 O O . THR A 1 362 ? 15.281 17.797 -0.247 1 95.19 362 THR A O 1
ATOM 2805 N N . LEU A 1 363 ? 16.922 19.125 -1.096 1 95.94 363 LEU A N 1
ATOM 2806 C CA . LEU A 1 363 ? 17.016 18.375 -2.342 1 95.94 363 LEU A CA 1
ATOM 2807 C C . LEU A 1 363 ? 17.469 16.938 -2.082 1 95.94 363 LEU A C 1
ATOM 2809 O O . LEU A 1 363 ? 16.938 15.992 -2.664 1 95.94 363 LEU A O 1
ATOM 2813 N N . ILE A 1 364 ? 18.406 16.812 -1.254 1 96.5 364 ILE A N 1
ATOM 2814 C CA . ILE A 1 364 ? 18.938 15.492 -0.916 1 96.5 364 ILE A CA 1
ATOM 2815 C C . ILE A 1 364 ? 17.828 14.648 -0.282 1 96.5 364 ILE A C 1
ATOM 2817 O O . ILE A 1 364 ? 17.625 13.492 -0.667 1 96.5 364 ILE A O 1
ATOM 2821 N N . ALA A 1 365 ? 17.109 15.203 0.653 1 96.81 365 ALA A N 1
ATOM 2822 C CA . ALA A 1 365 ? 16.031 14.492 1.348 1 96.81 365 ALA A CA 1
ATOM 2823 C C . ALA A 1 365 ? 14.953 14.039 0.373 1 96.81 365 ALA A C 1
ATOM 2825 O O . ALA A 1 365 ? 14.562 12.875 0.358 1 96.81 365 ALA A O 1
ATOM 2826 N N . ILE A 1 366 ? 14.508 14.969 -0.454 1 96.81 366 ILE A N 1
ATOM 2827 C CA . ILE A 1 366 ? 13.453 14.664 -1.409 1 96.81 366 ILE A CA 1
ATOM 2828 C C . ILE A 1 366 ? 13.93 13.602 -2.395 1 96.81 366 ILE A C 1
ATOM 2830 O O . ILE A 1 366 ? 13.18 12.688 -2.748 1 96.81 366 ILE A O 1
ATOM 2834 N N . GLY A 1 367 ? 15.188 13.789 -2.818 1 97.12 367 GLY A N 1
ATOM 2835 C CA . GLY A 1 367 ? 15.75 12.828 -3.756 1 97.12 367 GLY A CA 1
ATOM 2836 C C . GLY A 1 367 ? 15.805 11.414 -3.205 1 97.12 367 GLY A C 1
ATOM 2837 O O . GLY A 1 367 ? 15.328 10.477 -3.846 1 97.12 367 GLY A O 1
ATOM 2838 N N . ILE A 1 368 ? 16.344 11.242 -2.037 1 96.38 368 ILE A N 1
ATOM 2839 C CA . ILE A 1 368 ? 16.453 9.93 -1.414 1 96.38 368 ILE A CA 1
ATOM 2840 C C . ILE A 1 368 ? 15.07 9.352 -1.164 1 96.38 368 ILE A C 1
ATOM 2842 O O . ILE A 1 368 ? 14.82 8.18 -1.43 1 96.38 368 ILE A O 1
ATOM 2846 N N . GLU A 1 369 ? 14.195 10.125 -0.684 1 95.81 369 GLU A N 1
ATOM 2847 C CA . GLU A 1 369 ? 12.836 9.672 -0.41 1 95.81 369 GLU A CA 1
ATOM 2848 C C . GLU A 1 369 ? 12.141 9.219 -1.689 1 95.81 369 GLU A C 1
ATOM 2850 O O . GLU A 1 369 ? 11.383 8.25 -1.677 1 95.81 369 GLU A O 1
ATOM 2855 N N . LEU A 1 370 ? 12.398 9.953 -2.748 1 95.69 370 LEU A N 1
ATOM 2856 C CA . LEU A 1 370 ? 11.773 9.586 -4.02 1 95.69 370 LEU A CA 1
ATOM 2857 C C . LEU A 1 370 ? 12.289 8.227 -4.5 1 95.69 370 LEU A C 1
ATOM 2859 O O . LEU A 1 370 ? 11.523 7.441 -5.062 1 95.69 370 LEU A O 1
ATOM 2863 N N . VAL A 1 371 ? 13.508 7.988 -4.293 1 95.56 371 VAL A N 1
ATOM 2864 C CA . VAL A 1 371 ? 14.07 6.695 -4.668 1 95.56 371 VAL A CA 1
ATOM 2865 C C . VAL A 1 371 ? 13.344 5.578 -3.922 1 95.56 371 VAL A C 1
ATOM 2867 O O . VAL A 1 371 ? 12.844 4.637 -4.539 1 95.56 371 VAL A O 1
ATOM 2870 N N . PHE A 1 372 ? 13.25 5.688 -2.664 1 95.44 372 PHE A N 1
ATOM 2871 C CA . PHE A 1 372 ? 12.633 4.641 -1.859 1 95.44 372 PHE A CA 1
ATOM 2872 C C . PHE A 1 372 ? 11.125 4.598 -2.088 1 95.44 372 PHE A C 1
ATOM 2874 O O . PHE A 1 372 ? 10.516 3.525 -2.059 1 95.44 372 PHE A O 1
ATOM 2881 N N . ALA A 1 373 ? 10.539 5.773 -2.281 1 95.5 373 ALA A N 1
ATOM 2882 C CA . ALA A 1 373 ? 9.125 5.832 -2.625 1 95.5 373 ALA A CA 1
ATOM 2883 C C . ALA A 1 373 ? 8.844 5.074 -3.92 1 95.5 373 ALA A C 1
ATOM 2885 O O . ALA A 1 373 ? 7.789 4.445 -4.062 1 95.5 373 ALA A O 1
ATOM 2886 N N . SER A 1 374 ? 9.766 5.16 -4.855 1 94.5 374 SER A N 1
ATOM 2887 C CA . SER A 1 374 ? 9.617 4.453 -6.125 1 94.5 374 SER A CA 1
ATOM 2888 C C . SER A 1 374 ? 9.594 2.943 -5.922 1 94.5 374 SER A C 1
ATOM 2890 O O . SER A 1 374 ? 8.812 2.234 -6.555 1 94.5 374 SER A O 1
ATOM 2892 N N . PHE A 1 375 ? 10.406 2.469 -5.059 1 92.31 375 PHE A N 1
ATOM 2893 C CA . PHE A 1 375 ? 10.406 1.043 -4.754 1 92.31 375 PHE A CA 1
ATOM 2894 C C . PHE A 1 375 ? 9.094 0.63 -4.098 1 92.31 375 PHE A C 1
ATOM 2896 O O . PHE A 1 375 ? 8.555 -0.436 -4.398 1 92.31 375 PHE A O 1
ATOM 2903 N N . PHE A 1 376 ? 8.625 1.405 -3.229 1 93.88 376 PHE A N 1
ATOM 2904 C CA . PHE A 1 376 ? 7.352 1.084 -2.588 1 93.88 376 PHE A CA 1
ATOM 2905 C C . PHE A 1 376 ? 6.223 1.072 -3.607 1 93.88 376 PHE A C 1
ATOM 2907 O O . PHE A 1 376 ? 5.355 0.196 -3.572 1 93.88 376 PHE A O 1
ATOM 2914 N N . LEU A 1 377 ? 6.23 2.059 -4.465 1 91.62 377 LEU A N 1
ATOM 2915 C CA . LEU A 1 377 ? 5.238 2.084 -5.531 1 91.62 377 LEU A CA 1
ATOM 2916 C C . LEU A 1 377 ? 5.312 0.816 -6.379 1 91.62 377 LEU A C 1
ATOM 2918 O O . LEU A 1 377 ? 4.285 0.269 -6.781 1 91.62 377 LEU A O 1
ATOM 2922 N N . GLY A 1 378 ? 6.484 0.393 -6.637 1 88.06 378 GLY A N 1
ATOM 2923 C CA . GLY A 1 378 ? 6.668 -0.861 -7.348 1 88.06 378 GLY A CA 1
ATOM 2924 C C . GLY A 1 378 ? 6.059 -2.051 -6.629 1 88.06 378 GLY A C 1
ATOM 2925 O O . GLY A 1 378 ? 5.488 -2.939 -7.266 1 88.06 378 GLY A O 1
ATOM 2926 N N . ILE A 1 379 ? 6.176 -2.072 -5.367 1 87.75 379 ILE A N 1
ATOM 2927 C CA . ILE A 1 379 ? 5.629 -3.152 -4.555 1 87.75 379 ILE A CA 1
ATOM 2928 C C . ILE A 1 379 ? 4.105 -3.15 -4.648 1 87.75 379 ILE A C 1
ATOM 2930 O O . ILE A 1 379 ? 3.482 -4.207 -4.777 1 87.75 379 ILE A O 1
ATOM 2934 N N . LEU A 1 380 ? 3.486 -1.994 -4.641 1 88.12 380 LEU A N 1
ATOM 2935 C CA . LEU A 1 380 ? 2.033 -1.883 -4.703 1 88.12 380 LEU A CA 1
ATOM 2936 C C . LEU A 1 380 ? 1.512 -2.363 -6.055 1 88.12 380 LEU A C 1
ATOM 2938 O O . LEU A 1 380 ? 0.341 -2.729 -6.18 1 88.12 380 LEU A O 1
ATOM 2942 N N . GLU A 1 381 ? 2.41 -2.406 -7.02 1 82.62 381 GLU A N 1
ATOM 2943 C CA . GLU A 1 381 ? 1.986 -2.75 -8.375 1 82.62 381 GLU A CA 1
ATOM 2944 C C . GLU A 1 381 ? 2.209 -4.23 -8.664 1 82.62 381 GLU A C 1
ATOM 2946 O O . GLU A 1 381 ? 1.808 -4.73 -9.719 1 82.62 381 GLU A O 1
ATOM 2951 N N . ILE A 1 382 ? 2.812 -4.984 -7.789 1 74.62 382 ILE A N 1
ATOM 2952 C CA . ILE A 1 382 ? 3.123 -6.391 -8.008 1 74.62 382 ILE A CA 1
ATOM 2953 C C . ILE A 1 382 ? 1.83 -7.18 -8.203 1 74.62 382 ILE A C 1
ATOM 2955 O O . ILE A 1 382 ? 1.745 -8.031 -9.102 1 74.62 382 ILE A O 1
ATOM 2959 N N . GLU A 1 383 ? 0.767 -6.891 -7.324 1 64.25 383 GLU A N 1
ATOM 2960 C CA . GLU A 1 383 ? -0.473 -7.66 -7.406 1 64.25 383 GLU A CA 1
ATOM 2961 C C . GLU A 1 383 ? -1.276 -7.281 -8.648 1 64.25 383 GLU A C 1
ATOM 2963 O O . GLU A 1 383 ? -2.086 -8.07 -9.133 1 64.25 383 GLU A O 1
ATOM 2968 N N . ARG A 1 384 ? -1.078 -6.102 -9.102 1 57.16 384 ARG A N 1
ATOM 2969 C CA . ARG A 1 384 ? -1.807 -5.668 -10.289 1 57.16 384 ARG A CA 1
ATOM 2970 C C . ARG A 1 384 ? -1.355 -6.445 -11.523 1 57.16 384 ARG A C 1
ATOM 2972 O O . ARG A 1 384 ? -2.16 -6.73 -12.414 1 57.16 384 ARG A O 1
ATOM 2979 N N . LYS A 1 385 ? -0.124 -6.883 -11.508 1 52.25 385 LYS A N 1
ATOM 2980 C CA . LYS A 1 385 ? 0.445 -7.52 -12.695 1 52.25 385 LYS A CA 1
ATOM 2981 C C . LYS A 1 385 ? 0.202 -9.023 -12.68 1 52.25 385 LYS A C 1
ATOM 2983 O O . LYS A 1 385 ? 0.776 -9.758 -13.484 1 52.25 385 LYS A O 1
ATOM 2988 N N . LYS A 1 386 ? -0.698 -9.422 -11.688 1 50.06 386 LYS A N 1
ATOM 2989 C CA . LYS A 1 386 ? -1.213 -10.789 -11.734 1 50.06 386 LYS A CA 1
ATOM 2990 C C . LYS A 1 386 ? -2.307 -10.93 -12.789 1 50.06 386 LYS A C 1
ATOM 2992 O O . LYS A 1 386 ? -3.135 -10.031 -12.953 1 50.06 386 LYS A O 1
ATOM 2997 N N . MET B 1 1 ? -7.602 -40.344 -19.906 1 33.28 1 MET B N 1
ATOM 2998 C CA . MET B 1 1 ? -6.391 -41.062 -19.578 1 33.28 1 MET B CA 1
ATOM 2999 C C . MET B 1 1 ? -5.734 -40.531 -18.312 1 33.28 1 MET B C 1
ATOM 3001 O O . MET B 1 1 ? -5.465 -39.312 -18.234 1 33.28 1 MET B O 1
ATOM 3005 N N . GLU B 1 2 ? -5.914 -41.031 -17.25 1 41.69 2 GLU B N 1
ATOM 3006 C CA . GLU B 1 2 ? -5.426 -40.656 -15.922 1 41.69 2 GLU B CA 1
ATOM 3007 C C . GLU B 1 2 ? -3.955 -40.25 -15.969 1 41.69 2 GLU B C 1
ATOM 3009 O O . GLU B 1 2 ? -3.107 -41.031 -16.406 1 41.69 2 GLU B O 1
ATOM 3014 N N . GLU B 1 3 ? -3.627 -39.125 -16.375 1 55.97 3 GLU B N 1
ATOM 3015 C CA . GLU B 1 3 ? -2.25 -38.719 -16.609 1 55.97 3 GLU B CA 1
ATOM 3016 C C . GLU B 1 3 ? -1.306 -39.281 -15.555 1 55.97 3 GLU B C 1
ATOM 3018 O O . GLU B 1 3 ? -1.539 -39.094 -14.359 1 55.97 3 GLU B O 1
ATOM 3023 N N . ARG B 1 4 ? -0.747 -40.406 -15.836 1 63.34 4 ARG B N 1
ATOM 3024 C CA . ARG B 1 4 ? 0.132 -41.188 -14.969 1 63.34 4 ARG B CA 1
ATOM 3025 C C . ARG B 1 4 ? 1.174 -40.281 -14.305 1 63.34 4 ARG B C 1
ATOM 3027 O O . ARG B 1 4 ? 1.833 -39.469 -14.977 1 63.34 4 ARG B O 1
ATOM 3034 N N . GLU B 1 5 ? 1.169 -40.125 -12.984 1 84.38 5 GLU B N 1
ATOM 3035 C CA . GLU B 1 5 ? 2.154 -39.438 -12.18 1 84.38 5 GLU B CA 1
ATOM 3036 C C . GLU B 1 5 ? 3.51 -40.125 -12.219 1 84.38 5 GLU B C 1
ATOM 3038 O O . GLU B 1 5 ? 3.586 -41.344 -12.117 1 84.38 5 GLU B O 1
ATOM 3043 N N . VAL B 1 6 ? 4.547 -39.531 -12.812 1 94.88 6 VAL B N 1
ATOM 3044 C CA . VAL B 1 6 ? 5.914 -40.062 -12.836 1 94.88 6 VAL B CA 1
ATOM 3045 C C . VAL B 1 6 ? 6.715 -39.438 -11.688 1 94.88 6 VAL B C 1
ATOM 3047 O O . VAL B 1 6 ? 6.207 -38.594 -10.961 1 94.88 6 VAL B O 1
ATOM 3050 N N . GLU B 1 7 ? 7.855 -39.969 -11.539 1 96.69 7 GLU B N 1
ATOM 3051 C CA . GLU B 1 7 ? 8.68 -39.5 -10.422 1 96.69 7 GLU B CA 1
ATOM 3052 C C . GLU B 1 7 ? 9.328 -38.156 -10.758 1 96.69 7 GLU B C 1
ATOM 3054 O O . GLU B 1 7 ? 9.328 -37.25 -9.93 1 96.69 7 GLU B O 1
ATOM 3059 N N . LEU B 1 8 ? 9.836 -38.125 -11.961 1 97.69 8 LEU B N 1
ATOM 3060 C CA . LEU B 1 8 ? 10.656 -36.969 -12.281 1 97.69 8 LEU B CA 1
ATOM 3061 C C . LEU B 1 8 ? 10.297 -36.406 -13.656 1 97.69 8 LEU B C 1
ATOM 3063 O O . LEU B 1 8 ? 10.117 -37.156 -14.609 1 97.69 8 LEU B O 1
ATOM 3067 N N . THR B 1 9 ? 10.109 -35.125 -13.711 1 97.94 9 THR B N 1
ATOM 3068 C CA . THR B 1 9 ? 10.039 -34.406 -14.984 1 97.94 9 THR B CA 1
ATOM 3069 C C . THR B 1 9 ? 11.281 -33.531 -15.195 1 97.94 9 THR B C 1
ATOM 3071 O O . THR B 1 9 ? 11.641 -32.75 -14.328 1 97.94 9 THR B O 1
ATOM 3074 N N . ILE B 1 10 ? 11.992 -33.781 -16.266 1 97.69 10 ILE B N 1
ATOM 3075 C CA . ILE B 1 10 ? 13.062 -32.906 -16.688 1 97.69 10 ILE B CA 1
ATOM 3076 C C . ILE B 1 10 ? 12.5 -31.812 -17.609 1 97.69 10 ILE B C 1
ATOM 3078 O O . ILE B 1 10 ? 12.086 -32.125 -18.734 1 97.69 10 ILE B O 1
ATOM 3082 N N . LEU B 1 11 ? 12.492 -30.578 -17.109 1 97.5 11 LEU B N 1
ATOM 3083 C CA . LEU B 1 11 ? 11.789 -29.484 -17.781 1 97.5 11 LEU B CA 1
ATOM 3084 C C . LEU B 1 11 ? 12.781 -28.531 -18.453 1 97.5 11 LEU B C 1
ATOM 3086 O O . LEU B 1 11 ? 13.727 -28.062 -17.812 1 97.5 11 LEU B O 1
ATOM 3090 N N . MET B 1 12 ? 12.609 -28.312 -19.75 1 96.38 12 MET B N 1
ATOM 3091 C CA . MET B 1 12 ? 13.445 -27.375 -20.5 1 96.38 12 MET B CA 1
ATOM 3092 C C . MET B 1 12 ? 12.602 -26.328 -21.203 1 96.38 12 MET B C 1
ATOM 3094 O O . MET B 1 12 ? 11.727 -26.656 -22 1 96.38 12 MET B O 1
ATOM 3098 N N . PRO B 1 13 ? 12.82 -25.047 -20.859 1 95 13 PRO B N 1
ATOM 3099 C CA . PRO B 1 13 ? 12.195 -24 -21.672 1 95 13 PRO B CA 1
ATOM 3100 C C . PRO B 1 13 ? 12.836 -23.875 -23.062 1 95 13 PRO B C 1
ATOM 3102 O O . PRO B 1 13 ? 14.047 -24.078 -23.203 1 95 13 PRO B O 1
ATOM 3105 N N . CYS B 1 14 ? 11.969 -23.578 -24.016 1 93.75 14 CYS B N 1
ATOM 3106 C CA . CYS B 1 14 ? 12.508 -23.594 -25.375 1 93.75 14 CYS B CA 1
ATOM 3107 C C . CYS B 1 14 ? 11.938 -22.453 -26.203 1 93.75 14 CYS B C 1
ATOM 3109 O O . CYS B 1 14 ? 10.727 -22.234 -26.234 1 93.75 14 CYS B O 1
ATOM 3111 N N . LEU B 1 15 ? 12.758 -21.656 -26.703 1 92.94 15 LEU B N 1
ATOM 3112 C CA . LEU B 1 15 ? 12.453 -20.656 -27.719 1 92.94 15 LEU B CA 1
ATOM 3113 C C . LEU B 1 15 ? 13.539 -20.625 -28.781 1 92.94 15 LEU B C 1
ATOM 3115 O O . LEU B 1 15 ? 14.586 -19.984 -28.594 1 92.94 15 LEU B O 1
ATOM 3119 N N . ASN B 1 16 ? 13.305 -21.25 -29.875 1 91.69 16 ASN B N 1
ATOM 3120 C CA . ASN B 1 16 ? 14.219 -21.312 -31.016 1 91.69 16 ASN B CA 1
ATOM 3121 C C . ASN B 1 16 ? 15.578 -21.891 -30.594 1 91.69 16 ASN B C 1
ATOM 3123 O O . ASN B 1 16 ? 16.609 -21.234 -30.781 1 91.69 16 ASN B O 1
ATOM 3127 N N . GLU B 1 17 ? 15.602 -23.078 -30.062 1 90.5 17 GLU B N 1
ATOM 3128 C CA . GLU B 1 17 ? 16.812 -23.75 -29.578 1 90.5 17 GLU B CA 1
ATOM 3129 C C . GLU B 1 17 ? 17.125 -25 -30.406 1 90.5 17 GLU B C 1
ATOM 3131 O O . GLU B 1 17 ? 17.562 -26.016 -29.875 1 90.5 17 GLU B O 1
ATOM 3136 N N . ALA B 1 18 ? 16.922 -24.906 -31.656 1 90.56 18 ALA B N 1
ATOM 3137 C CA . ALA B 1 18 ? 17.062 -26.062 -32.531 1 90.56 18 ALA B CA 1
ATOM 3138 C C . ALA B 1 18 ? 18.484 -26.594 -32.531 1 90.56 18 ALA B C 1
ATOM 3140 O O . ALA B 1 18 ? 18.703 -27.812 -32.656 1 90.56 18 ALA B O 1
ATOM 3141 N N . GLU B 1 19 ? 19.406 -25.797 -32.312 1 90 19 GLU B N 1
ATOM 3142 C CA . GLU B 1 19 ? 20.812 -26.156 -32.438 1 90 19 GLU B CA 1
ATOM 3143 C C . GLU B 1 19 ? 21.219 -27.094 -31.297 1 90 19 GLU B C 1
ATOM 3145 O O . GLU B 1 19 ? 22.031 -28 -31.516 1 90 19 GLU B O 1
ATOM 3150 N N . THR B 1 20 ? 20.688 -26.953 -30.156 1 91.44 20 THR B N 1
ATOM 3151 C CA . THR B 1 20 ? 21.203 -27.672 -29 1 91.44 20 THR B CA 1
ATOM 3152 C C . THR B 1 20 ? 20.125 -28.562 -28.375 1 91.44 20 THR B C 1
ATOM 3154 O O . THR B 1 20 ? 20.422 -29.438 -27.578 1 91.44 20 THR B O 1
ATOM 3157 N N . LEU B 1 21 ? 19 -28.469 -28.828 1 93.62 21 LEU B N 1
ATOM 3158 C CA . LEU B 1 21 ? 17.859 -29.125 -28.172 1 93.62 21 LEU B CA 1
ATOM 3159 C C . LEU B 1 21 ? 17.984 -30.641 -28.25 1 93.62 21 LEU B C 1
ATOM 3161 O O . LEU B 1 21 ? 17.719 -31.344 -27.281 1 93.62 21 LEU B O 1
ATOM 3165 N N . GLU B 1 22 ? 18.422 -31.094 -29.391 1 94.56 22 GLU B N 1
ATOM 3166 C CA . GLU B 1 22 ? 18.531 -32.531 -29.594 1 94.56 22 GLU B CA 1
ATOM 3167 C C . GLU B 1 22 ? 19.484 -33.188 -28.594 1 94.56 22 GLU B C 1
ATOM 3169 O O . GLU B 1 22 ? 19.156 -34.156 -27.953 1 94.56 22 GLU B O 1
ATOM 3174 N N . ILE B 1 23 ? 20.641 -32.594 -28.5 1 94.06 23 ILE B N 1
ATOM 3175 C CA . ILE B 1 23 ? 21.672 -33.156 -27.609 1 94.06 23 ILE B CA 1
ATOM 3176 C C . ILE B 1 23 ? 21.188 -33.094 -26.172 1 94.06 23 ILE B C 1
ATOM 3178 O O . ILE B 1 23 ? 21.438 -34 -25.391 1 94.06 23 ILE B O 1
ATOM 3182 N N . CYS B 1 24 ? 20.547 -32.062 -25.797 1 94.5 24 CYS B N 1
ATOM 3183 C CA . CYS B 1 24 ? 20.047 -31.922 -24.438 1 94.5 24 CYS B CA 1
ATOM 3184 C C . CYS B 1 24 ? 19 -32.969 -24.125 1 94.5 24 CYS B C 1
ATOM 3186 O O . CYS B 1 24 ? 19.047 -33.594 -23.062 1 94.5 24 CYS B O 1
ATOM 3188 N N . ILE B 1 25 ? 18.094 -33.219 -25.031 1 96.5 25 ILE B N 1
ATOM 3189 C CA . ILE B 1 25 ? 17.047 -34.219 -24.828 1 96.5 25 ILE B CA 1
ATOM 3190 C C . ILE B 1 25 ? 17.641 -35.625 -24.75 1 96.5 25 ILE B C 1
ATOM 3192 O O . ILE B 1 25 ? 17.266 -36.406 -23.891 1 96.5 25 ILE B O 1
ATOM 3196 N N . LYS B 1 26 ? 18.578 -35.906 -25.578 1 96 26 LYS B N 1
ATOM 3197 C CA . LYS B 1 26 ? 19.219 -37.219 -25.578 1 96 26 LYS B CA 1
ATOM 3198 C C . LYS B 1 26 ? 19.938 -37.469 -24.25 1 96 26 LYS B C 1
ATOM 3200 O O . LYS B 1 26 ? 19.859 -38.562 -23.688 1 96 26 LYS B O 1
ATOM 3205 N N . LYS B 1 27 ? 20.594 -36.438 -23.812 1 95.38 27 LYS B N 1
ATOM 3206 C CA . LYS B 1 27 ? 21.266 -36.562 -22.516 1 95.38 27 LYS B CA 1
ATOM 3207 C C . LYS B 1 27 ? 20.266 -36.781 -21.391 1 95.38 27 LYS B C 1
ATOM 3209 O O . LYS B 1 27 ? 20.484 -37.656 -20.531 1 95.38 27 LYS B O 1
ATOM 3214 N N . ALA B 1 28 ? 19.172 -36.125 -21.422 1 96.38 28 ALA B N 1
ATOM 3215 C CA . ALA B 1 28 ? 18.141 -36.25 -20.391 1 96.38 28 ALA B CA 1
ATOM 3216 C C . ALA B 1 28 ? 17.484 -37.625 -20.438 1 96.38 28 ALA B C 1
ATOM 3218 O O . ALA B 1 28 ? 17.266 -38.25 -19.406 1 96.38 28 ALA B O 1
ATOM 3219 N N . MET B 1 29 ? 17.203 -38.062 -21.641 1 96.62 29 MET B N 1
ATOM 3220 C CA . MET B 1 29 ? 16.609 -39.375 -21.812 1 96.62 29 MET B CA 1
ATOM 3221 C C . MET B 1 29 ? 17.562 -40.469 -21.344 1 96.62 29 MET B C 1
ATOM 3223 O O . MET B 1 29 ? 17.141 -41.438 -20.703 1 96.62 29 MET B O 1
ATOM 3227 N N . SER B 1 30 ? 18.812 -40.312 -21.703 1 96.31 30 SER B N 1
ATOM 3228 C CA . SER B 1 30 ? 19.828 -41.25 -21.281 1 96.31 30 SER B CA 1
ATOM 3229 C C . SER B 1 30 ? 19.906 -41.344 -19.75 1 96.31 30 SER B C 1
ATOM 3231 O O . SER B 1 30 ? 20.062 -42.406 -19.188 1 96.31 30 SER B O 1
ATOM 3233 N N . PHE B 1 31 ? 19.844 -40.219 -19.141 1 96 31 PHE B N 1
ATOM 3234 C CA . PHE B 1 31 ? 19.875 -40.156 -17.672 1 96 31 PHE B CA 1
ATOM 3235 C C . PHE B 1 31 ? 18.719 -40.969 -17.094 1 96 31 PHE B C 1
ATOM 3237 O O . PHE B 1 31 ? 18.922 -41.781 -16.172 1 96 31 PHE B O 1
ATOM 3244 N N . LEU B 1 32 ? 17.484 -40.812 -17.609 1 96.44 32 LEU B N 1
ATOM 3245 C CA . LEU B 1 32 ? 16.312 -41.5 -17.109 1 96.44 32 LEU B CA 1
ATOM 3246 C C . LEU B 1 32 ? 16.453 -43.031 -17.281 1 96.44 32 LEU B C 1
ATOM 3248 O O . LEU B 1 32 ? 16.172 -43.781 -16.359 1 96.44 32 LEU B O 1
ATOM 3252 N N . THR B 1 33 ? 16.969 -43.375 -18.391 1 96.12 33 THR B N 1
ATOM 3253 C CA . THR B 1 33 ? 17.109 -44.812 -18.719 1 96.12 33 THR B CA 1
ATOM 3254 C C . THR B 1 33 ? 18.25 -45.438 -17.922 1 96.12 33 THR B C 1
ATOM 3256 O O . THR B 1 33 ? 18.078 -46.5 -17.312 1 96.12 33 THR B O 1
ATOM 3259 N N . ASP B 1 34 ? 19.344 -44.75 -17.859 1 96.06 34 ASP B N 1
ATOM 3260 C CA . ASP B 1 34 ? 20.547 -45.312 -17.234 1 96.06 34 ASP B CA 1
ATOM 3261 C C . ASP B 1 34 ? 20.359 -45.438 -15.727 1 96.06 34 ASP B C 1
ATOM 3263 O O . ASP B 1 34 ? 20.938 -46.344 -15.109 1 96.06 34 ASP B O 1
ATOM 3267 N N . ASN B 1 35 ? 19.578 -44.625 -15.188 1 96 35 ASN B N 1
ATOM 3268 C CA . ASN B 1 35 ? 19.406 -44.625 -13.734 1 96 35 ASN B CA 1
ATOM 3269 C C . ASN B 1 35 ? 18.062 -45.25 -13.336 1 96 35 ASN B C 1
ATOM 3271 O O . ASN B 1 35 ? 17.688 -45.219 -12.164 1 96 35 ASN B O 1
ATOM 3275 N N . HIS B 1 36 ? 17.25 -45.75 -14.25 1 95.94 36 HIS B N 1
ATOM 3276 C CA . HIS B 1 36 ? 15.961 -46.406 -14.023 1 95.94 36 HIS B CA 1
ATOM 3277 C C . HIS B 1 36 ? 15.008 -45.5 -13.266 1 95.94 36 HIS B C 1
ATOM 3279 O O . HIS B 1 36 ? 14.391 -45.906 -12.289 1 95.94 36 HIS B O 1
ATOM 3285 N N . VAL B 1 37 ? 15.016 -44.281 -13.719 1 96.19 37 VAL B N 1
ATOM 3286 C CA . VAL B 1 37 ? 14.102 -43.312 -13.125 1 96.19 37 VAL B CA 1
ATOM 3287 C C . VAL B 1 37 ? 12.836 -43.219 -13.969 1 96.19 37 VAL B C 1
ATOM 3289 O O . VAL B 1 37 ? 12.898 -43.062 -15.195 1 96.19 37 VAL B O 1
ATOM 3292 N N . ASP B 1 38 ? 11.703 -43.375 -13.336 1 96.5 38 ASP B N 1
ATOM 3293 C CA . ASP B 1 38 ? 10.438 -43.156 -14.023 1 96.5 38 ASP B CA 1
ATOM 3294 C C . ASP B 1 38 ? 10.188 -41.656 -14.234 1 96.5 38 ASP B C 1
ATOM 3296 O O . ASP B 1 38 ? 9.797 -40.969 -13.305 1 96.5 38 ASP B O 1
ATOM 3300 N N . GLY B 1 39 ? 10.469 -41.25 -15.492 1 96.44 39 GLY B N 1
ATOM 3301 C CA . GLY B 1 39 ? 10.352 -39.844 -15.703 1 96.44 39 GLY B CA 1
ATOM 3302 C C . GLY B 1 39 ? 10.008 -39.469 -17.125 1 96.44 39 GLY B C 1
ATOM 3303 O O . GLY B 1 39 ? 9.727 -40.344 -17.953 1 96.44 39 GLY B O 1
ATOM 3304 N N . GLU B 1 40 ? 9.891 -38.156 -17.312 1 96.94 40 GLU B N 1
ATOM 3305 C CA . GLU B 1 40 ? 9.625 -37.594 -18.625 1 96.94 40 GLU B CA 1
ATOM 3306 C C . GLU B 1 40 ? 10.516 -36.375 -18.906 1 96.94 40 GLU B C 1
ATOM 3308 O O . GLU B 1 40 ? 11.039 -35.75 -17.969 1 96.94 40 GLU B O 1
ATOM 3313 N N . VAL B 1 41 ? 10.805 -36.219 -20.203 1 97.56 41 VAL B N 1
ATOM 3314 C CA . VAL B 1 41 ? 11.414 -34.969 -20.656 1 97.56 41 VAL B CA 1
ATOM 3315 C C . VAL B 1 41 ? 10.336 -34.062 -21.25 1 97.56 41 VAL B C 1
ATOM 3317 O O . VAL B 1 41 ? 9.617 -34.438 -22.172 1 97.56 41 VAL B O 1
ATOM 3320 N N . LEU B 1 42 ? 10.211 -32.906 -20.625 1 97.75 42 LEU B N 1
ATOM 3321 C CA . LEU B 1 42 ? 9.164 -31.969 -21.016 1 97.75 42 LEU B CA 1
ATOM 3322 C C . LEU B 1 42 ? 9.758 -30.672 -21.562 1 97.75 42 LEU B C 1
ATOM 3324 O O . LEU B 1 42 ? 10.539 -30.016 -20.859 1 97.75 42 LEU B O 1
ATOM 3328 N N . ILE B 1 43 ? 9.391 -30.391 -22.781 1 97.62 43 ILE B N 1
ATOM 3329 C CA . ILE B 1 43 ? 9.812 -29.125 -23.391 1 97.62 43 ILE B CA 1
ATOM 3330 C C . ILE B 1 43 ? 8.664 -28.125 -23.344 1 97.62 43 ILE B C 1
ATOM 3332 O O . ILE B 1 43 ? 7.598 -28.375 -23.922 1 97.62 43 ILE B O 1
ATOM 3336 N N . ALA B 1 44 ? 8.875 -27.047 -22.641 1 97.31 44 ALA B N 1
ATOM 3337 C CA . ALA B 1 44 ? 7.922 -25.953 -22.625 1 97.31 44 ALA B CA 1
ATOM 3338 C C . ALA B 1 44 ? 8.242 -24.938 -23.734 1 97.31 44 ALA B C 1
ATOM 3340 O O . ALA B 1 44 ? 9.07 -24.047 -23.547 1 97.31 44 ALA B O 1
ATOM 3341 N N . ASP B 1 45 ? 7.512 -25.062 -24.766 1 96.56 45 ASP B N 1
ATOM 3342 C CA . ASP B 1 45 ? 7.793 -24.219 -25.938 1 96.56 45 ASP B CA 1
ATOM 3343 C C . ASP B 1 45 ? 7.047 -22.891 -25.844 1 96.56 45 ASP B C 1
ATOM 3345 O O . ASP B 1 45 ? 5.84 -22.859 -25.609 1 96.56 45 ASP B O 1
ATOM 3349 N N . ASN B 1 46 ? 7.82 -21.891 -25.984 1 95.19 46 ASN B N 1
ATOM 3350 C CA . ASN B 1 46 ? 7.266 -20.547 -25.859 1 95.19 46 ASN B CA 1
ATOM 3351 C C . ASN B 1 46 ? 7.145 -19.859 -27.219 1 95.19 46 ASN B C 1
ATOM 3353 O O . ASN B 1 46 ? 7.48 -18.688 -27.359 1 95.19 46 ASN B O 1
ATOM 3357 N N . GLY B 1 47 ? 6.777 -20.594 -28.25 1 92.88 47 GLY B N 1
ATOM 3358 C CA . GLY B 1 47 ? 6.516 -20.062 -29.578 1 92.88 47 GLY B CA 1
ATOM 3359 C C . GLY B 1 47 ? 7.707 -20.156 -30.516 1 92.88 47 GLY B C 1
ATOM 3360 O O . GLY B 1 47 ? 8.023 -19.203 -31.234 1 92.88 47 GLY B O 1
ATOM 3361 N N . SER B 1 48 ? 8.422 -21.25 -30.562 1 93.31 48 SER B N 1
ATOM 3362 C CA . SER B 1 48 ? 9.555 -21.453 -31.453 1 93.31 48 SER B CA 1
ATOM 3363 C C . SER B 1 48 ? 9.117 -21.516 -32.906 1 93.31 48 SER B C 1
ATOM 3365 O O . SER B 1 48 ? 8.023 -22 -33.219 1 93.31 48 SER B O 1
ATOM 3367 N N . THR B 1 49 ? 9.992 -21 -33.719 1 92.62 49 THR B N 1
ATOM 3368 C CA . THR B 1 49 ? 9.703 -21 -35.156 1 92.62 49 THR B CA 1
ATOM 3369 C C . THR B 1 49 ? 10.82 -21.688 -35.938 1 92.62 49 THR B C 1
ATOM 3371 O O . THR B 1 49 ? 10.82 -21.656 -37.156 1 92.62 49 THR B O 1
ATOM 3374 N N . ASP B 1 50 ? 11.773 -22.344 -35.344 1 93.06 50 ASP B N 1
ATOM 3375 C CA . ASP B 1 50 ? 12.961 -22.875 -36 1 93.06 50 ASP B CA 1
ATOM 3376 C C . ASP B 1 50 ? 12.914 -24.406 -36.062 1 93.06 50 ASP B C 1
ATOM 3378 O O . ASP B 1 50 ? 13.938 -25.047 -36.281 1 93.06 50 ASP B O 1
ATOM 3382 N N . GLY B 1 51 ? 11.742 -24.984 -35.75 1 93.06 51 GLY B N 1
ATOM 3383 C CA . GLY B 1 51 ? 11.609 -26.438 -35.812 1 93.06 51 GLY B CA 1
ATOM 3384 C C . GLY B 1 51 ? 11.938 -27.125 -34.5 1 93.06 51 GLY B C 1
ATOM 3385 O O . GLY B 1 51 ? 11.977 -28.344 -34.438 1 93.06 51 GLY B O 1
ATOM 3386 N N . SER B 1 52 ? 12.125 -26.406 -33.5 1 94.5 52 SER B N 1
ATOM 3387 C CA . SER B 1 52 ? 12.469 -26.953 -32.188 1 94.5 52 SER B CA 1
ATOM 3388 C C . SER B 1 52 ? 11.414 -27.938 -31.688 1 94.5 52 SER B C 1
ATOM 3390 O O . SER B 1 52 ? 11.75 -28.984 -31.141 1 94.5 52 SER B O 1
ATOM 3392 N N . GLN B 1 53 ? 10.219 -27.719 -31.984 1 96.06 53 GLN B N 1
ATOM 3393 C CA . GLN B 1 53 ? 9.141 -28.578 -31.531 1 96.06 53 GLN B CA 1
ATOM 3394 C C . GLN B 1 53 ? 9.258 -29.969 -32.156 1 96.06 53 GLN B C 1
ATOM 3396 O O . GLN B 1 53 ? 9.117 -30.984 -31.469 1 96.06 53 GLN B O 1
ATOM 3401 N N . GLU B 1 54 ? 9.484 -29.969 -33.438 1 95.75 54 GLU B N 1
ATOM 3402 C CA . GLU B 1 54 ? 9.609 -31.234 -34.125 1 95.75 54 GLU B CA 1
ATOM 3403 C C . GLU B 1 54 ? 10.82 -32.031 -33.656 1 95.75 54 GLU B C 1
ATOM 3405 O O . GLU B 1 54 ? 10.758 -33.25 -33.5 1 95.75 54 GLU B O 1
ATOM 3410 N N . ILE B 1 55 ? 11.898 -31.312 -33.469 1 96 55 ILE B N 1
ATOM 3411 C CA . ILE B 1 55 ? 13.109 -31.938 -32.938 1 96 55 ILE B CA 1
ATOM 3412 C C . ILE B 1 55 ? 12.82 -32.594 -31.594 1 96 55 ILE B C 1
ATOM 3414 O O . ILE B 1 55 ? 13.234 -33.719 -31.344 1 96 55 ILE B O 1
ATOM 3418 N N . ALA B 1 56 ? 12.125 -31.953 -30.766 1 96.88 56 ALA B N 1
ATOM 3419 C CA . ALA B 1 56 ? 11.805 -32.438 -29.438 1 96.88 56 ALA B CA 1
ATOM 3420 C C . ALA B 1 56 ? 10.945 -33.719 -29.516 1 96.88 56 ALA B C 1
ATOM 3422 O O . ALA B 1 56 ? 11.266 -34.719 -28.891 1 96.88 56 ALA B O 1
ATOM 3423 N N . ARG B 1 57 ? 9.914 -33.656 -30.297 1 96.31 57 ARG B N 1
ATOM 3424 C CA . ARG B 1 57 ? 9.008 -34.781 -30.422 1 96.31 57 ARG B CA 1
ATOM 3425 C C . ARG B 1 57 ? 9.719 -36 -31.016 1 96.31 57 ARG B C 1
ATOM 3427 O O . ARG B 1 57 ? 9.516 -37.125 -30.578 1 96.31 57 ARG B O 1
ATOM 3434 N N . ARG B 1 58 ? 10.555 -35.719 -31.984 1 96.06 58 ARG B N 1
ATOM 3435 C CA . ARG B 1 58 ? 11.281 -36.781 -32.656 1 96.06 58 ARG B CA 1
ATOM 3436 C C . ARG B 1 58 ? 12.234 -37.5 -31.703 1 96.06 58 ARG B C 1
ATOM 3438 O O . ARG B 1 58 ? 12.547 -38.688 -31.875 1 96.06 58 ARG B O 1
ATOM 3445 N N . ASN B 1 59 ? 12.617 -36.844 -30.719 1 96.12 59 ASN B N 1
ATOM 3446 C CA . ASN B 1 59 ? 13.594 -37.406 -29.781 1 96.12 59 ASN B CA 1
ATOM 3447 C C . ASN B 1 59 ? 12.922 -37.875 -28.5 1 96.12 59 ASN B C 1
ATOM 3449 O O . ASN B 1 59 ? 13.594 -38.094 -27.484 1 96.12 59 ASN B O 1
ATOM 3453 N N . GLY B 1 60 ? 11.578 -37.969 -28.453 1 94.88 60 GLY B N 1
ATOM 3454 C CA . GLY B 1 60 ? 10.859 -38.656 -27.391 1 94.88 60 GLY B CA 1
ATOM 3455 C C . GLY B 1 60 ? 10.414 -37.719 -26.281 1 94.88 60 GLY B C 1
ATOM 3456 O O . GLY B 1 60 ? 9.867 -38.156 -25.281 1 94.88 60 GLY B O 1
ATOM 3457 N N . ALA B 1 61 ? 10.664 -36.469 -26.422 1 97.06 61 ALA B N 1
ATOM 3458 C CA . ALA B 1 61 ? 10.242 -35.5 -25.391 1 97.06 61 ALA B CA 1
ATOM 3459 C C . ALA B 1 61 ? 8.789 -35.094 -25.609 1 97.06 61 ALA B C 1
ATOM 3461 O O . ALA B 1 61 ? 8.312 -35.031 -26.75 1 97.06 61 ALA B O 1
ATOM 3462 N N . ARG B 1 62 ? 8.102 -34.844 -24.531 1 97.12 62 ARG B N 1
ATOM 3463 C CA . ARG B 1 62 ? 6.781 -34.25 -24.594 1 97.12 62 ARG B CA 1
ATOM 3464 C C . ARG B 1 62 ? 6.887 -32.719 -24.75 1 97.12 62 ARG B C 1
ATOM 3466 O O . ARG B 1 62 ? 7.719 -32.094 -24.094 1 97.12 62 ARG B O 1
ATOM 3473 N N . VAL B 1 63 ? 6.062 -32.188 -25.672 1 97.5 63 VAL B N 1
ATOM 3474 C CA . VAL B 1 63 ? 6.102 -30.734 -25.938 1 97.5 63 VAL B CA 1
ATOM 3475 C C . VAL B 1 63 ? 4.777 -30.109 -25.516 1 97.5 63 VAL B C 1
ATOM 3477 O O . VAL B 1 63 ? 3.707 -30.609 -25.859 1 97.5 63 VAL B O 1
ATOM 3480 N N . VAL B 1 64 ? 4.875 -29.062 -24.703 1 96.88 64 VAL B N 1
ATOM 3481 C CA . VAL B 1 64 ? 3.697 -28.266 -24.344 1 96.88 64 VAL B CA 1
ATOM 3482 C C . VAL B 1 64 ? 3.865 -26.828 -24.812 1 96.88 64 VAL B C 1
ATOM 3484 O O . VAL B 1 64 ? 4.945 -26.25 -24.688 1 96.88 64 VAL B O 1
ATOM 3487 N N . ASP B 1 65 ? 2.771 -26.281 -25.359 1 96 65 ASP B N 1
ATOM 3488 C CA . ASP B 1 65 ? 2.797 -24.906 -25.844 1 96 65 ASP B CA 1
ATOM 3489 C C . ASP B 1 65 ? 2.35 -23.922 -24.766 1 96 65 ASP B C 1
ATOM 3491 O O . ASP B 1 65 ? 1.259 -24.062 -24.203 1 96 65 ASP B O 1
ATOM 3495 N N . ILE B 1 66 ? 3.24 -23.016 -24.531 1 95.25 66 ILE B N 1
ATOM 3496 C CA . ILE B 1 66 ? 2.91 -21.969 -23.562 1 95.25 66 ILE B CA 1
ATOM 3497 C C . ILE B 1 66 ? 2.643 -20.656 -24.297 1 95.25 66 ILE B C 1
ATOM 3499 O O . ILE B 1 66 ? 3.551 -20.078 -24.906 1 95.25 66 ILE B O 1
ATOM 3503 N N . GLU B 1 67 ? 1.517 -20.125 -24.141 1 92.31 67 GLU B N 1
ATOM 3504 C CA . GLU B 1 67 ? 1.069 -18.953 -24.906 1 92.31 67 GLU B CA 1
ATOM 3505 C C . GLU B 1 67 ? 1.708 -17.672 -24.375 1 92.31 67 GLU B C 1
ATOM 3507 O O . GLU B 1 67 ? 2.174 -16.844 -25.156 1 92.31 67 GLU B O 1
ATOM 3512 N N . GLN B 1 68 ? 1.685 -17.609 -23.109 1 90.38 68 GLN B N 1
ATOM 3513 C CA . GLN B 1 68 ? 2.25 -16.391 -22.516 1 90.38 68 GLN B CA 1
ATOM 3514 C C . GLN B 1 68 ? 3.76 -16.328 -22.734 1 90.38 68 GLN B C 1
ATOM 3516 O O . GLN B 1 68 ? 4.484 -17.266 -22.359 1 90.38 68 GLN B O 1
ATOM 3521 N N . LYS B 1 69 ? 4.195 -15.312 -23.328 1 89.19 69 LYS B N 1
ATOM 3522 C CA . LYS B 1 69 ? 5.613 -15.188 -23.656 1 89.19 69 LYS B CA 1
ATOM 3523 C C . LYS B 1 69 ? 6.438 -14.875 -22.406 1 89.19 69 LYS B C 1
ATOM 3525 O O . LYS B 1 69 ? 5.949 -14.234 -21.484 1 89.19 69 LYS B O 1
ATOM 3530 N N . GLY B 1 70 ? 7.676 -15.383 -22.438 1 88.5 70 GLY B N 1
ATOM 3531 C CA . GLY B 1 70 ? 8.602 -15.117 -21.359 1 88.5 70 GLY B CA 1
ATOM 3532 C C . GLY B 1 70 ? 9.25 -16.375 -20.797 1 88.5 70 GLY B C 1
ATOM 3533 O O . GLY B 1 70 ? 8.609 -17.422 -20.734 1 88.5 70 GLY B O 1
ATOM 3534 N N . TYR B 1 71 ? 10.539 -16.219 -20.391 1 87.06 71 TYR B N 1
ATOM 3535 C CA . TYR B 1 71 ? 11.297 -17.328 -19.828 1 87.06 71 TYR B CA 1
ATOM 3536 C C . TYR B 1 71 ? 10.578 -17.906 -18.609 1 87.06 71 TYR B C 1
ATOM 3538 O O . TYR B 1 71 ? 10.391 -19.125 -18.516 1 87.06 71 TYR B O 1
ATOM 3546 N N . GLY B 1 72 ? 10.164 -17.016 -17.75 1 88.38 72 GLY B N 1
ATOM 3547 C CA . GLY B 1 72 ? 9.445 -17.438 -16.547 1 88.38 72 GLY B CA 1
ATOM 3548 C C . GLY B 1 72 ? 8.094 -18.062 -16.844 1 88.38 72 GLY B C 1
ATOM 3549 O O . GLY B 1 72 ? 7.691 -19.031 -16.203 1 88.38 72 GLY B O 1
ATOM 3550 N N . SER B 1 73 ? 7.406 -17.531 -17.875 1 90.25 73 SER B N 1
ATOM 3551 C CA . SER B 1 73 ? 6.117 -18.094 -18.281 1 90.25 73 SER B CA 1
ATOM 3552 C C . SER B 1 73 ? 6.27 -19.516 -18.797 1 90.25 73 SER B C 1
ATOM 3554 O O . SER B 1 73 ? 5.434 -20.375 -18.5 1 90.25 73 SER B O 1
ATOM 3556 N N . ALA B 1 74 ? 7.32 -19.688 -19.547 1 92.88 74 ALA B N 1
ATOM 3557 C CA . ALA B 1 74 ? 7.582 -21.031 -20.078 1 92.88 74 ALA B CA 1
ATOM 3558 C C . ALA B 1 74 ? 7.824 -22.016 -18.938 1 92.88 74 ALA B C 1
ATOM 3560 O O . ALA B 1 74 ? 7.262 -23.125 -18.953 1 92.88 74 ALA B O 1
ATOM 3561 N N . LEU B 1 75 ? 8.609 -21.609 -17.969 1 93.88 75 LEU B N 1
ATOM 3562 C CA . LEU B 1 75 ? 8.953 -22.484 -16.859 1 93.88 75 LEU B CA 1
ATOM 3563 C C . LEU B 1 75 ? 7.742 -22.734 -15.969 1 93.88 75 LEU B C 1
ATOM 3565 O O . LEU B 1 75 ? 7.5 -23.859 -15.547 1 93.88 75 LEU B O 1
ATOM 3569 N N . ARG B 1 76 ? 7.012 -21.703 -15.672 1 93.19 76 ARG B N 1
ATOM 3570 C CA . ARG B 1 76 ? 5.812 -21.828 -14.852 1 93.19 76 ARG B CA 1
ATOM 3571 C C . ARG B 1 76 ? 4.777 -22.719 -15.531 1 93.19 76 ARG B C 1
ATOM 3573 O O . ARG B 1 76 ? 4.242 -23.641 -14.914 1 93.19 76 ARG B O 1
ATOM 3580 N N . GLY B 1 77 ? 4.48 -22.359 -16.75 1 93.62 77 GLY B N 1
ATOM 3581 C CA . GLY B 1 77 ? 3.547 -23.188 -17.5 1 93.62 77 GLY B CA 1
ATOM 3582 C C . GLY B 1 77 ? 3.99 -24.641 -17.625 1 93.62 77 GLY B C 1
ATOM 3583 O O . GLY B 1 77 ? 3.174 -25.547 -17.516 1 93.62 77 GLY B O 1
ATOM 3584 N N . GLY B 1 78 ? 5.293 -24.859 -17.906 1 95.62 78 GLY B N 1
ATOM 3585 C CA . GLY B 1 78 ? 5.836 -26.219 -17.953 1 95.62 78 GLY B CA 1
ATOM 3586 C C . GLY B 1 78 ? 5.684 -26.969 -16.641 1 95.62 78 GLY B C 1
ATOM 3587 O O . GLY B 1 78 ? 5.332 -28.141 -16.641 1 95.62 78 GLY B O 1
ATOM 3588 N N . SER B 1 79 ? 5.961 -26.266 -15.586 1 95.06 79 SER B N 1
ATOM 3589 C CA . SER B 1 79 ? 5.824 -26.875 -14.266 1 95.06 79 SER B CA 1
ATOM 3590 C C . SER B 1 79 ? 4.379 -27.281 -13.992 1 95.06 79 SER B C 1
ATOM 3592 O O . SER B 1 79 ? 4.129 -28.344 -13.398 1 95.06 79 SER B O 1
ATOM 3594 N N . GLU B 1 80 ? 3.459 -26.484 -14.398 1 93.75 80 GLU B N 1
ATOM 3595 C CA . GLU B 1 80 ? 2.037 -26.766 -14.195 1 93.75 80 GLU B CA 1
ATOM 3596 C C . GLU B 1 80 ? 1.593 -28 -14.969 1 93.75 80 GLU B C 1
ATOM 3598 O O . GLU B 1 80 ? 0.683 -28.703 -14.547 1 93.75 80 GLU B O 1
ATOM 3603 N N . LYS B 1 81 ? 2.203 -28.219 -16.094 1 95.25 81 LYS B N 1
ATOM 3604 C CA . LYS B 1 81 ? 1.807 -29.328 -16.953 1 95.25 81 LYS B CA 1
ATOM 3605 C C . LYS B 1 81 ? 2.684 -30.547 -16.719 1 95.25 81 LYS B C 1
ATOM 3607 O O . LYS B 1 81 ? 2.457 -31.609 -17.328 1 95.25 81 LYS B O 1
ATOM 3612 N N . ALA B 1 82 ? 3.697 -30.406 -15.906 1 96.25 82 ALA B N 1
ATOM 3613 C CA . ALA B 1 82 ? 4.586 -31.531 -15.602 1 96.25 82 ALA B CA 1
ATOM 3614 C C . ALA B 1 82 ? 3.826 -32.656 -14.922 1 96.25 82 ALA B C 1
ATOM 3616 O O . ALA B 1 82 ? 2.873 -32.438 -14.18 1 96.25 82 ALA B O 1
ATOM 3617 N N . ARG B 1 83 ? 4.25 -33.844 -15.125 1 95.69 83 ARG B N 1
ATOM 3618 C CA . ARG B 1 83 ? 3.592 -35 -14.547 1 95.69 83 ARG B CA 1
ATOM 3619 C C . ARG B 1 83 ? 4.387 -35.562 -13.367 1 95.69 83 ARG B C 1
ATOM 3621 O O . ARG B 1 83 ? 3.891 -36.406 -12.609 1 95.69 83 ARG B O 1
ATOM 3628 N N . GLY B 1 84 ? 5.586 -35.094 -13.219 1 96.31 84 GLY B N 1
ATOM 3629 C CA . GLY B 1 84 ? 6.469 -35.594 -12.188 1 96.31 84 GLY B CA 1
ATOM 3630 C C . GLY B 1 84 ? 6.18 -35.031 -10.812 1 96.31 84 GLY B C 1
ATOM 3631 O O . GLY B 1 84 ? 5.793 -33.875 -10.695 1 96.31 84 GLY B O 1
ATOM 3632 N N . LYS B 1 85 ? 6.402 -35.875 -9.852 1 96.75 85 LYS B N 1
ATOM 3633 C CA . LYS B 1 85 ? 6.387 -35.375 -8.484 1 96.75 85 LYS B CA 1
ATOM 3634 C C . LYS B 1 85 ? 7.488 -34.344 -8.266 1 96.75 85 LYS B C 1
ATOM 3636 O O . LYS B 1 85 ? 7.281 -33.344 -7.582 1 96.75 85 LYS B O 1
ATOM 3641 N N . TYR B 1 86 ? 8.57 -34.719 -8.852 1 97.81 86 TYR B N 1
ATOM 3642 C CA . TYR B 1 86 ? 9.719 -33.812 -8.844 1 97.81 86 TYR B CA 1
ATOM 3643 C C . TYR B 1 86 ? 9.969 -33.25 -10.227 1 97.81 86 TYR B C 1
ATOM 3645 O O . TYR B 1 86 ? 9.633 -33.844 -11.242 1 97.81 86 TYR B O 1
ATOM 3653 N N . VAL B 1 87 ? 10.523 -32.031 -10.195 1 97.62 87 VAL B N 1
ATOM 3654 C CA . VAL B 1 87 ? 10.875 -31.375 -11.461 1 97.62 87 VAL B CA 1
ATOM 3655 C C . VAL B 1 87 ? 12.32 -30.875 -11.398 1 97.62 87 VAL B C 1
ATOM 3657 O O . VAL B 1 87 ? 12.734 -30.281 -10.398 1 97.62 87 VAL B O 1
ATOM 3660 N N . VAL B 1 88 ? 13.117 -31.172 -12.375 1 96.75 88 VAL B N 1
ATOM 3661 C CA . VAL B 1 88 ? 14.422 -30.562 -12.57 1 96.75 88 VAL B CA 1
ATOM 3662 C C . VAL B 1 88 ? 14.406 -29.688 -13.82 1 96.75 88 VAL B C 1
ATOM 3664 O O . VAL B 1 88 ? 14.195 -30.188 -14.93 1 96.75 88 VAL B O 1
ATOM 3667 N N . MET B 1 89 ? 14.602 -28.406 -13.586 1 95.44 89 MET B N 1
ATOM 3668 C CA . MET B 1 89 ? 14.547 -27.484 -14.719 1 95.44 89 MET B CA 1
ATOM 3669 C C . MET B 1 89 ? 15.945 -27.031 -15.125 1 95.44 89 MET B C 1
ATOM 3671 O O . MET B 1 89 ? 16.828 -26.906 -14.273 1 95.44 89 MET B O 1
ATOM 3675 N N . GLY B 1 90 ? 16.141 -26.828 -16.406 1 91.56 90 GLY B N 1
ATOM 3676 C CA . GLY B 1 90 ? 17.406 -26.344 -16.953 1 91.56 90 GLY B CA 1
ATOM 3677 C C . GLY B 1 90 ? 17.266 -25.812 -18.375 1 91.56 90 GLY B C 1
ATOM 3678 O O . GLY B 1 90 ? 16.359 -26.203 -19.109 1 91.56 90 GLY B O 1
ATOM 3679 N N . ASP B 1 91 ? 18.219 -24.984 -18.672 1 89.12 91 ASP B N 1
ATOM 3680 C CA . ASP B 1 91 ? 18.203 -24.406 -20.016 1 89.12 91 ASP B CA 1
ATOM 3681 C C . ASP B 1 91 ? 18.609 -25.422 -21.062 1 89.12 91 ASP B C 1
ATOM 3683 O O . ASP B 1 91 ? 19.391 -26.344 -20.781 1 89.12 91 ASP B O 1
ATOM 3687 N N . ALA B 1 92 ? 18.094 -25.188 -22.266 1 88.31 92 ALA B N 1
ATOM 3688 C CA . ALA B 1 92 ? 18.375 -26.141 -23.359 1 88.31 92 ALA B CA 1
ATOM 3689 C C . ALA B 1 92 ? 19.531 -25.656 -24.219 1 88.31 92 ALA B C 1
ATOM 3691 O O . ALA B 1 92 ? 19.516 -25.812 -25.438 1 88.31 92 ALA B O 1
ATOM 3692 N N . ASP B 1 93 ? 20.5 -25.078 -23.625 1 81.31 93 ASP B N 1
ATOM 3693 C CA . ASP B 1 93 ? 21.625 -24.578 -24.391 1 81.31 93 ASP B CA 1
ATOM 3694 C C . ASP B 1 93 ? 22.859 -25.453 -24.203 1 81.31 93 ASP B C 1
ATOM 3696 O O . ASP B 1 93 ? 23.969 -25.047 -24.547 1 81.31 93 ASP B O 1
ATOM 3700 N N . ASP B 1 94 ? 22.703 -26.547 -23.656 1 80.81 94 ASP B N 1
ATOM 3701 C CA . ASP B 1 94 ? 23.734 -27.562 -23.453 1 80.81 94 ASP B CA 1
ATOM 3702 C C . ASP B 1 94 ? 24.812 -27.047 -22.5 1 80.81 94 ASP B C 1
ATOM 3704 O O . ASP B 1 94 ? 25.953 -27.516 -22.547 1 80.81 94 ASP B O 1
ATOM 3708 N N . SER B 1 95 ? 24.484 -26.047 -21.75 1 79.38 95 SER B N 1
ATOM 3709 C CA . SER B 1 95 ? 25.422 -25.578 -20.75 1 79.38 95 SER B CA 1
ATOM 3710 C C . SER B 1 95 ? 25.375 -26.438 -19.5 1 79.38 95 SER B C 1
ATOM 3712 O O . SER B 1 95 ? 26.359 -26.547 -18.766 1 79.38 95 SER B O 1
ATOM 3714 N N . TYR B 1 96 ? 24.328 -27.062 -19.359 1 81.94 96 TYR B N 1
ATOM 3715 C CA . TYR B 1 96 ? 24.156 -27.906 -18.188 1 81.94 96 TYR B CA 1
ATOM 3716 C C . TYR B 1 96 ? 24.234 -29.391 -18.547 1 81.94 96 TYR B C 1
ATOM 3718 O O . TYR B 1 96 ? 23.875 -29.781 -19.672 1 81.94 96 TYR B O 1
ATOM 3726 N N . ASN B 1 97 ? 24.734 -30.172 -17.625 1 82.12 97 ASN B N 1
ATOM 3727 C CA . ASN B 1 97 ? 24.891 -31.609 -17.828 1 82.12 97 ASN B CA 1
ATOM 3728 C C . ASN B 1 97 ? 23.656 -32.375 -17.359 1 82.12 97 ASN B C 1
ATOM 3730 O O . ASN B 1 97 ? 23.562 -32.75 -16.203 1 82.12 97 ASN B O 1
ATOM 3734 N N . PHE B 1 98 ? 22.812 -32.719 -18.328 1 91.5 98 PHE B N 1
ATOM 3735 C CA . PHE B 1 98 ? 21.578 -33.438 -18.016 1 91.5 98 PHE B CA 1
ATOM 3736 C C . PHE B 1 98 ? 21.859 -34.906 -17.766 1 91.5 98 PHE B C 1
ATOM 3738 O O . PHE B 1 98 ? 20.969 -35.656 -17.344 1 91.5 98 PHE B O 1
ATOM 3745 N N . LEU B 1 99 ? 23.156 -35.25 -17.906 1 90.06 99 LEU B N 1
ATOM 3746 C CA . LEU B 1 99 ? 23.531 -36.656 -17.641 1 90.06 99 LEU B CA 1
ATOM 3747 C C . LEU B 1 99 ? 23.719 -36.875 -16.141 1 90.06 99 LEU B C 1
ATOM 3749 O O . LEU B 1 99 ? 23.688 -38.031 -15.688 1 90.06 99 LEU B O 1
ATOM 3753 N N . ASN B 1 100 ? 23.922 -35.875 -15.492 1 89.25 100 ASN B N 1
ATOM 3754 C CA . ASN B 1 100 ? 24.219 -36 -14.07 1 89.25 100 ASN B CA 1
ATOM 3755 C C . ASN B 1 100 ? 23.172 -35.281 -13.219 1 89.25 100 ASN B C 1
ATOM 3757 O O . ASN B 1 100 ? 23.484 -34.281 -12.555 1 89.25 100 ASN B O 1
ATOM 3761 N N . LEU B 1 101 ? 22.016 -35.844 -13.102 1 94.75 101 LEU B N 1
ATOM 3762 C CA . LEU B 1 101 ? 20.922 -35.219 -12.352 1 94.75 101 LEU B CA 1
ATOM 3763 C C . LEU B 1 101 ? 20.641 -35.969 -11.07 1 94.75 101 LEU B C 1
ATOM 3765 O O . LEU B 1 101 ? 19.766 -35.594 -10.289 1 94.75 101 LEU B O 1
ATOM 3769 N N . MET B 1 102 ? 21.359 -37.031 -10.805 1 94.75 102 MET B N 1
ATOM 3770 C CA . MET B 1 102 ? 21.094 -37.906 -9.656 1 94.75 102 MET B CA 1
ATOM 3771 C C . MET B 1 102 ? 21.25 -37.156 -8.344 1 94.75 102 MET B C 1
ATOM 3773 O O . MET B 1 102 ? 20.453 -37.312 -7.422 1 94.75 102 MET B O 1
ATOM 3777 N N . PRO B 1 103 ? 22.312 -36.344 -8.242 1 94 103 PRO B N 1
ATOM 3778 C CA . PRO B 1 103 ? 22.438 -35.562 -6.996 1 94 103 PRO B CA 1
ATOM 3779 C C . PRO B 1 103 ? 21.203 -34.719 -6.688 1 94 103 PRO B C 1
ATOM 3781 O O . PRO B 1 103 ? 20.844 -34.562 -5.52 1 94 103 PRO B O 1
ATOM 3784 N N . PHE B 1 104 ? 20.547 -34.219 -7.676 1 95.56 104 PHE B N 1
ATOM 3785 C CA . PHE B 1 104 ? 19.312 -33.469 -7.484 1 95.56 104 PHE B CA 1
ATOM 3786 C C . PHE B 1 104 ? 18.188 -34.375 -7.023 1 95.56 104 PHE B C 1
ATOM 3788 O O . PHE B 1 104 ? 17.5 -34.094 -6.039 1 95.56 104 PHE B O 1
ATOM 3795 N N . LEU B 1 105 ? 18.016 -35.5 -7.734 1 96.31 105 LEU B N 1
ATOM 3796 C CA . LEU B 1 105 ? 16.922 -36.406 -7.445 1 96.31 105 LEU B CA 1
ATOM 3797 C C . LEU B 1 105 ? 17.078 -37 -6.051 1 96.31 105 LEU B C 1
ATOM 3799 O O . LEU B 1 105 ? 16.094 -37.156 -5.328 1 96.31 105 LEU B O 1
ATOM 3803 N N . GLU B 1 106 ? 18.297 -37.344 -5.668 1 96.38 106 GLU B N 1
ATOM 3804 C CA . GLU B 1 106 ? 18.547 -37.938 -4.355 1 96.38 106 GLU B CA 1
ATOM 3805 C C . GLU B 1 106 ? 18.141 -36.969 -3.236 1 96.38 106 GLU B C 1
ATOM 3807 O O . GLU B 1 106 ? 17.547 -37.406 -2.242 1 96.38 106 GLU B O 1
ATOM 3812 N N . LYS B 1 107 ? 18.453 -35.75 -3.387 1 96.12 107 LYS B N 1
ATOM 3813 C CA . LYS B 1 107 ? 18.109 -34.75 -2.367 1 96.12 107 LYS B CA 1
ATOM 3814 C C . LYS B 1 107 ? 16.594 -34.531 -2.316 1 96.12 107 LYS B C 1
ATOM 3816 O O . LYS B 1 107 ? 16.031 -34.375 -1.24 1 96.12 107 LYS B O 1
ATOM 3821 N N . LEU B 1 108 ? 16 -34.562 -3.461 1 96.62 108 LEU B N 1
ATOM 3822 C CA . LEU B 1 108 ? 14.547 -34.438 -3.51 1 96.62 108 LEU B CA 1
ATOM 3823 C C . LEU B 1 108 ? 13.875 -35.625 -2.828 1 96.62 108 LEU B C 1
ATOM 3825 O O . LEU B 1 108 ? 12.922 -35.469 -2.062 1 96.62 108 LEU B O 1
ATOM 3829 N N . ARG B 1 109 ? 14.445 -36.812 -3.09 1 96.44 109 ARG B N 1
ATOM 3830 C CA . ARG B 1 109 ? 13.953 -38 -2.449 1 96.44 109 ARG B CA 1
ATOM 3831 C C . ARG B 1 109 ? 14.117 -37.938 -0.935 1 96.44 109 ARG B C 1
ATOM 3833 O O . ARG B 1 109 ? 13.32 -38.5 -0.188 1 96.44 109 ARG B O 1
ATOM 3840 N N . ALA B 1 110 ? 15.117 -37.219 -0.555 1 96.5 110 ALA B N 1
ATOM 3841 C CA . ALA B 1 110 ? 15.43 -37.094 0.866 1 96.5 110 ALA B CA 1
ATOM 3842 C C . ALA B 1 110 ? 14.484 -36.094 1.548 1 96.5 110 ALA B C 1
ATOM 3844 O O . ALA B 1 110 ? 14.531 -35.938 2.768 1 96.5 110 ALA B O 1
ATOM 3845 N N . GLY B 1 111 ? 13.742 -35.375 0.745 1 95.44 111 GLY B N 1
ATOM 3846 C CA . GLY B 1 111 ? 12.719 -34.531 1.352 1 95.44 111 GLY B CA 1
ATOM 3847 C C . GLY B 1 111 ? 12.953 -33.031 1.136 1 95.44 111 GLY B C 1
ATOM 3848 O O . GLY B 1 111 ? 12.164 -32.219 1.595 1 95.44 111 GLY B O 1
ATOM 3849 N N . TYR B 1 112 ? 14 -32.75 0.462 1 95.12 112 TYR B N 1
ATOM 3850 C CA . TYR B 1 112 ? 14.227 -31.328 0.155 1 95.12 112 TYR B CA 1
ATOM 3851 C C . TYR B 1 112 ? 13.234 -30.844 -0.889 1 95.12 112 TYR B C 1
ATOM 3853 O O . TYR B 1 112 ? 12.875 -31.578 -1.812 1 95.12 112 TYR B O 1
ATOM 3861 N N . GLU B 1 113 ? 12.812 -29.609 -0.763 1 95.81 113 GLU B N 1
ATOM 3862 C CA . GLU B 1 113 ? 11.742 -29.094 -1.61 1 95.81 113 GLU B CA 1
ATOM 3863 C C . GLU B 1 113 ? 12.305 -28.25 -2.752 1 95.81 113 GLU B C 1
ATOM 3865 O O . GLU B 1 113 ? 11.633 -28.016 -3.756 1 95.81 113 GLU B O 1
ATOM 3870 N N . LEU B 1 114 ? 13.484 -27.734 -2.525 1 94.12 114 LEU B N 1
ATOM 3871 C CA . LEU B 1 114 ? 14.188 -27 -3.57 1 94.12 114 LEU B CA 1
ATOM 3872 C C . LEU B 1 114 ? 15.68 -27.297 -3.535 1 94.12 114 LEU B C 1
ATOM 3874 O O . LEU B 1 114 ? 16.328 -27.125 -2.504 1 94.12 114 LEU B O 1
ATOM 3878 N N . VAL B 1 115 ? 16.188 -27.812 -4.617 1 93.31 115 VAL B N 1
ATOM 3879 C CA . VAL B 1 115 ? 17.594 -28.172 -4.758 1 93.31 115 VAL B CA 1
ATOM 3880 C C . VAL B 1 115 ? 18.234 -27.281 -5.824 1 93.31 115 VAL B C 1
ATOM 3882 O O . VAL B 1 115 ? 17.828 -27.312 -6.984 1 93.31 115 VAL B O 1
ATOM 3885 N N . MET B 1 116 ? 19.219 -26.578 -5.398 1 90.44 116 MET B N 1
ATOM 3886 C CA . MET B 1 116 ? 19.891 -25.641 -6.309 1 90.44 116 MET B CA 1
ATOM 3887 C C . MET B 1 116 ? 21.234 -26.188 -6.754 1 90.44 116 MET B C 1
ATOM 3889 O O . MET B 1 116 ? 21.953 -26.797 -5.965 1 90.44 116 MET B O 1
ATOM 3893 N N . GLY B 1 117 ? 21.469 -25.906 -7.992 1 84.56 117 GLY B N 1
ATOM 3894 C CA . GLY B 1 117 ? 22.828 -26.172 -8.438 1 84.56 117 GLY B CA 1
ATOM 3895 C C . GLY B 1 117 ? 23.828 -25.125 -8 1 84.56 117 GLY B C 1
ATOM 3896 O O . GLY B 1 117 ? 23.469 -23.953 -7.84 1 84.56 117 GLY B O 1
ATOM 3897 N N . ASN B 1 118 ? 25 -25.562 -7.746 1 76.5 118 ASN B N 1
ATOM 3898 C CA . ASN B 1 118 ? 26.062 -24.641 -7.398 1 76.5 118 ASN B CA 1
ATOM 3899 C C . ASN B 1 118 ? 27.234 -24.75 -8.367 1 76.5 118 ASN B C 1
ATOM 3901 O O . ASN B 1 118 ? 27.969 -25.734 -8.352 1 76.5 118 ASN B O 1
ATOM 3905 N N . ARG B 1 119 ? 27.391 -23.75 -9.148 1 68.12 119 ARG B N 1
ATOM 3906 C CA . ARG B 1 119 ? 28.422 -23.766 -10.18 1 68.12 119 ARG B CA 1
ATOM 3907 C C . ARG B 1 119 ? 29.812 -23.562 -9.578 1 68.12 119 ARG B C 1
ATOM 3909 O O . ARG B 1 119 ? 30.828 -23.953 -10.164 1 68.12 119 ARG B O 1
ATOM 3916 N N . PHE B 1 120 ? 29.797 -23 -8.461 1 63.66 120 PHE B N 1
ATOM 3917 C CA . PHE B 1 120 ? 31.078 -22.672 -7.848 1 63.66 120 PHE B CA 1
ATOM 3918 C C . PHE B 1 120 ? 31.688 -23.906 -7.176 1 63.66 120 PHE B C 1
ATOM 3920 O O . PHE B 1 120 ? 32.906 -24.062 -7.145 1 63.66 120 PHE B O 1
ATOM 3927 N N . LYS B 1 121 ? 30.844 -24.688 -6.738 1 63.88 121 LYS B N 1
ATOM 3928 C CA . LYS B 1 121 ? 31.297 -25.922 -6.09 1 63.88 121 LYS B CA 1
ATOM 3929 C C . LYS B 1 121 ? 31.609 -27 -7.121 1 63.88 121 LYS B C 1
ATOM 3931 O O . LYS B 1 121 ? 32.469 -27.844 -6.898 1 63.88 121 LYS B O 1
ATOM 3936 N N . GLY B 1 122 ? 30.891 -26.984 -8.18 1 61.22 122 GLY B N 1
ATOM 3937 C CA . GLY B 1 122 ? 31.031 -28.031 -9.188 1 61.22 122 GLY B CA 1
ATOM 3938 C C . GLY B 1 122 ? 32.062 -27.703 -10.242 1 61.22 122 GLY B C 1
ATOM 3939 O O . GLY B 1 122 ? 32.594 -28.594 -10.906 1 61.22 122 GLY B O 1
ATOM 3940 N N . GLY B 1 123 ? 32.438 -26.422 -10.453 1 57.81 123 GLY B N 1
ATOM 3941 C CA . GLY B 1 123 ? 33.469 -26 -11.391 1 57.81 123 GLY B CA 1
ATOM 3942 C C . GLY B 1 123 ? 32.906 -25.281 -12.602 1 57.81 123 GLY B C 1
ATOM 3943 O O . GLY B 1 123 ? 31.844 -25.625 -13.109 1 57.81 123 GLY B O 1
ATOM 3944 N N . ILE B 1 124 ? 33.344 -24.078 -12.961 1 54.25 124 ILE B N 1
ATOM 3945 C CA . ILE B 1 124 ? 33.031 -23.297 -14.148 1 54.25 124 ILE B CA 1
ATOM 3946 C C . ILE B 1 124 ? 34.094 -23.5 -15.203 1 54.25 124 ILE B C 1
ATOM 3948 O O . ILE B 1 124 ? 35.281 -23.172 -14.977 1 54.25 124 ILE B O 1
ATOM 3952 N N . GLU B 1 125 ? 33.625 -24.297 -16.25 1 51.44 125 GLU B N 1
ATOM 3953 C CA . GLU B 1 125 ? 34.594 -24.516 -17.312 1 51.44 125 GLU B CA 1
ATOM 3954 C C . GLU B 1 125 ? 35.062 -23.188 -17.922 1 51.44 125 GLU B C 1
ATOM 3956 O O . GLU B 1 125 ? 34.312 -22.219 -17.938 1 51.44 125 GLU B O 1
ATOM 3961 N N . LYS B 1 126 ? 36.344 -23.094 -18.234 1 51.44 126 LYS B N 1
ATOM 3962 C CA . LYS B 1 126 ? 36.938 -21.922 -18.844 1 51.44 126 LYS B CA 1
ATOM 3963 C C . LYS B 1 126 ? 36.125 -21.438 -20.031 1 51.44 126 LYS B C 1
ATOM 3965 O O . LYS B 1 126 ? 35.75 -22.219 -20.906 1 51.44 126 LYS B O 1
ATOM 3970 N N . GLY B 1 127 ? 35.562 -20.125 -20.125 1 48.5 127 GLY B N 1
ATOM 3971 C CA . GLY B 1 127 ? 34.844 -19.531 -21.25 1 48.5 127 GLY B CA 1
ATOM 3972 C C . GLY B 1 127 ? 33.344 -19.531 -21.062 1 48.5 127 GLY B C 1
ATOM 3973 O O . GLY B 1 127 ? 32.594 -19.031 -21.922 1 48.5 127 GLY B O 1
ATOM 3974 N N . ALA B 1 128 ? 32.781 -20.188 -20.125 1 47.75 128 ALA B N 1
ATOM 3975 C CA . ALA B 1 128 ? 31.359 -20.406 -19.984 1 47.75 128 ALA B CA 1
ATOM 3976 C C . ALA B 1 128 ? 30.656 -19.156 -19.453 1 47.75 128 ALA B C 1
ATOM 3978 O O . ALA B 1 128 ? 29.453 -18.969 -19.672 1 47.75 128 ALA B O 1
ATOM 3979 N N . MET B 1 129 ? 31.281 -18.344 -18.703 1 52.47 129 MET B N 1
ATOM 3980 C CA . MET B 1 129 ? 30.656 -17.125 -18.203 1 52.47 129 MET B CA 1
ATOM 3981 C C . MET B 1 129 ? 31.438 -15.891 -18.625 1 52.47 129 MET B C 1
ATOM 3983 O O . MET B 1 129 ? 32.656 -15.844 -18.453 1 52.47 129 MET B O 1
ATOM 3987 N N . PRO B 1 130 ? 30.828 -14.984 -19.406 1 47.84 130 PRO B N 1
ATOM 3988 C CA . PRO B 1 130 ? 31.609 -13.766 -19.656 1 47.84 130 PRO B CA 1
ATOM 3989 C C . PRO B 1 130 ? 32.094 -13.102 -18.375 1 47.84 130 PRO B C 1
ATOM 3991 O O . PRO B 1 130 ? 31.438 -13.18 -17.344 1 47.84 130 PRO B O 1
ATOM 3994 N N . PRO B 1 131 ? 33.375 -12.734 -18.422 1 41.62 131 PRO B N 1
ATOM 3995 C CA . PRO B 1 131 ? 34.062 -12.156 -17.266 1 41.62 131 PRO B CA 1
ATOM 3996 C C . PRO B 1 131 ? 33.188 -11.133 -16.531 1 41.62 131 PRO B C 1
ATOM 3998 O O . PRO B 1 131 ? 33.219 -11.039 -15.297 1 41.62 131 PRO B O 1
ATOM 4001 N N . LEU B 1 132 ? 32.594 -10.312 -17.312 1 41.19 132 LEU B N 1
ATOM 4002 C CA . LEU B 1 132 ? 31.844 -9.234 -16.656 1 41.19 132 LEU B CA 1
ATOM 4003 C C . LEU B 1 132 ? 30.703 -9.797 -15.82 1 41.19 132 LEU B C 1
ATOM 4005 O O . LEU B 1 132 ? 30.391 -9.281 -14.742 1 41.19 132 LEU B O 1
ATOM 4009 N N . HIS B 1 133 ? 30.031 -10.82 -16.297 1 46.16 133 HIS B N 1
ATOM 4010 C CA . HIS B 1 133 ? 28.922 -11.414 -15.57 1 46.16 133 HIS B CA 1
ATOM 4011 C C . HIS B 1 133 ? 29.422 -12.242 -14.391 1 46.16 133 HIS B C 1
ATOM 4013 O O . HIS B 1 133 ? 28.734 -12.359 -13.375 1 46.16 133 HIS B O 1
ATOM 4019 N N . LYS B 1 134 ? 30.578 -12.867 -14.586 1 43.97 134 LYS B N 1
ATOM 4020 C CA . LYS B 1 134 ? 31.203 -13.719 -13.578 1 43.97 134 LYS B CA 1
ATOM 4021 C C . LYS B 1 134 ? 31.531 -12.922 -12.32 1 43.97 134 LYS B C 1
ATOM 4023 O O . LYS B 1 134 ? 31.406 -13.43 -11.203 1 43.97 134 LYS B O 1
ATOM 4028 N N . TYR B 1 135 ? 32.062 -11.812 -12.586 1 40.44 135 TYR B N 1
ATOM 4029 C CA . TYR B 1 135 ? 32.625 -11.133 -11.422 1 40.44 135 TYR B CA 1
ATOM 4030 C C . TYR B 1 135 ? 31.656 -10.125 -10.844 1 40.44 135 TYR B C 1
ATOM 4032 O O . TYR B 1 135 ? 31.641 -9.883 -9.633 1 40.44 135 TYR B O 1
ATOM 4040 N N . LEU B 1 136 ? 31.172 -9.289 -11.641 1 43.72 136 LEU B N 1
ATOM 4041 C CA . LEU B 1 136 ? 30.484 -8.148 -11.039 1 43.72 136 LEU B CA 1
ATOM 4042 C C . LEU B 1 136 ? 29.016 -8.469 -10.797 1 43.72 136 LEU B C 1
ATOM 4044 O O . LEU B 1 136 ? 28.469 -8.164 -9.727 1 43.72 136 LEU B O 1
ATOM 4048 N N . GLY B 1 137 ? 28.281 -9 -11.812 1 49.12 137 GLY B N 1
ATOM 4049 C CA . GLY B 1 137 ? 26.828 -9.047 -11.734 1 49.12 137 GLY B CA 1
ATOM 4050 C C . GLY B 1 137 ? 26.328 -10.125 -10.797 1 49.12 137 GLY B C 1
ATOM 4051 O O . GLY B 1 137 ? 25.547 -9.844 -9.891 1 49.12 137 GLY B O 1
ATOM 4052 N N . ASN B 1 138 ? 26.875 -11.344 -10.898 1 55.31 138 ASN B N 1
ATOM 4053 C CA . ASN B 1 138 ? 26.344 -12.5 -10.188 1 55.31 138 ASN B CA 1
ATOM 4054 C C . ASN B 1 138 ? 26.75 -12.5 -8.719 1 55.31 138 ASN B C 1
ATOM 4056 O O . ASN B 1 138 ? 25.906 -12.703 -7.84 1 55.31 138 ASN B O 1
ATOM 4060 N N . PRO B 1 139 ? 28.031 -12.125 -8.57 1 52.34 139 PRO B N 1
ATOM 4061 C CA . PRO B 1 139 ? 28.375 -12.188 -7.145 1 52.34 139 PRO B CA 1
ATOM 4062 C C . PRO B 1 139 ? 27.719 -11.086 -6.328 1 52.34 139 PRO B C 1
ATOM 4064 O O . PRO B 1 139 ? 27.312 -11.312 -5.184 1 52.34 139 PRO B O 1
ATOM 4067 N N . VAL B 1 140 ? 27.688 -9.961 -6.977 1 56.41 140 VAL B N 1
ATOM 4068 C CA . VAL B 1 140 ? 27.078 -8.859 -6.227 1 56.41 140 VAL B CA 1
ATOM 4069 C C . VAL B 1 140 ? 25.609 -9.141 -5.988 1 56.41 140 VAL B C 1
ATOM 4071 O O . VAL B 1 140 ? 25.094 -8.945 -4.879 1 56.41 140 VAL B O 1
ATOM 4074 N N . LEU B 1 141 ? 25.062 -9.656 -7.004 1 60.72 141 LEU B N 1
ATOM 4075 C CA . LEU B 1 141 ? 23.641 -9.961 -6.863 1 60.72 141 LEU B CA 1
ATOM 4076 C C . LEU B 1 141 ? 23.422 -11.109 -5.883 1 60.72 141 LEU B C 1
ATOM 4078 O O . LEU B 1 141 ? 22.484 -11.086 -5.094 1 60.72 141 LEU B O 1
ATOM 4082 N N . SER B 1 142 ? 24.406 -11.992 -5.98 1 62.72 142 SER B N 1
ATOM 4083 C CA . SER B 1 142 ? 24.312 -13.109 -5.043 1 62.72 142 SER B CA 1
ATOM 4084 C C . SER B 1 142 ? 24.562 -12.648 -3.611 1 62.72 142 SER B C 1
ATOM 4086 O O . SER B 1 142 ? 23.906 -13.117 -2.682 1 62.72 142 SER B O 1
ATOM 4088 N N . PHE B 1 143 ? 25.469 -11.711 -3.523 1 63.47 143 PHE B N 1
ATOM 4089 C CA . PHE B 1 143 ? 25.766 -11.172 -2.201 1 63.47 143 PHE B CA 1
ATOM 4090 C C . PHE B 1 143 ? 24.562 -10.43 -1.636 1 63.47 143 PHE B C 1
ATOM 4092 O O . PHE B 1 143 ? 24.188 -10.641 -0.483 1 63.47 143 PHE B O 1
ATOM 4099 N N . ILE B 1 144 ? 24.016 -9.695 -2.443 1 64.56 144 ILE B N 1
ATOM 4100 C CA . ILE B 1 144 ? 22.859 -8.906 -2.023 1 64.56 144 ILE B CA 1
ATOM 4101 C C . ILE B 1 144 ? 21.703 -9.844 -1.678 1 64.56 144 ILE B C 1
ATOM 4103 O O . ILE B 1 144 ? 21.016 -9.641 -0.671 1 64.56 144 ILE B O 1
ATOM 4107 N N . GLY B 1 145 ? 21.594 -10.789 -2.531 1 63.53 145 GLY B N 1
ATOM 4108 C CA . GLY B 1 145 ? 20.562 -11.781 -2.252 1 63.53 145 GLY B CA 1
ATOM 4109 C C . GLY B 1 145 ? 20.766 -12.492 -0.93 1 63.53 145 GLY B C 1
ATOM 4110 O O . GLY B 1 145 ? 19.797 -12.719 -0.184 1 63.53 145 GLY B O 1
ATOM 4111 N N . ARG B 1 146 ? 22.062 -12.734 -0.639 1 65.56 146 ARG B N 1
ATOM 4112 C CA . ARG B 1 146 ? 22.375 -13.453 0.587 1 65.56 146 ARG B CA 1
ATOM 4113 C C . ARG B 1 146 ? 22.109 -12.594 1.817 1 65.56 146 ARG B C 1
ATOM 4115 O O . ARG B 1 146 ? 21.75 -13.117 2.875 1 65.56 146 ARG B O 1
ATOM 4122 N N . ILE B 1 147 ? 22.297 -11.422 1.576 1 64.25 147 ILE B N 1
ATOM 4123 C CA . ILE B 1 147 ? 22.094 -10.508 2.689 1 64.25 147 ILE B CA 1
ATOM 4124 C C . ILE B 1 147 ? 20.594 -10.367 2.963 1 64.25 147 ILE B C 1
ATOM 4126 O O . ILE B 1 147 ? 20.172 -10.336 4.121 1 64.25 147 ILE B O 1
ATOM 4130 N N . PHE B 1 148 ? 19.953 -10.352 1.902 1 65.75 148 PHE B N 1
ATOM 4131 C CA . PHE B 1 148 ? 18.516 -10.125 2.027 1 65.75 148 PHE B CA 1
ATOM 4132 C C . PHE B 1 148 ? 17.812 -11.398 2.488 1 65.75 148 PHE B C 1
ATOM 4134 O O . PHE B 1 148 ? 16.812 -11.328 3.205 1 65.75 148 PHE B O 1
ATOM 4141 N N . TYR B 1 149 ? 18.391 -12.484 2.006 1 61.44 149 TYR B N 1
ATOM 4142 C CA . TYR B 1 149 ? 17.766 -13.766 2.318 1 61.44 149 TYR B CA 1
ATOM 4143 C C . TYR B 1 149 ? 18.812 -14.766 2.824 1 61.44 149 TYR B C 1
ATOM 4145 O O . TYR B 1 149 ? 19.391 -15.516 2.037 1 61.44 149 TYR B O 1
ATOM 4153 N N . PRO B 1 150 ? 19.031 -14.586 4.086 1 57.5 150 PRO B N 1
ATOM 4154 C CA . PRO B 1 150 ? 20.031 -15.531 4.594 1 57.5 150 PRO B CA 1
ATOM 4155 C C . PRO B 1 150 ? 19.656 -16.984 4.332 1 57.5 150 PRO B C 1
ATOM 4157 O O . PRO B 1 150 ? 18.641 -17.469 4.848 1 57.5 150 PRO B O 1
ATOM 4160 N N . SER B 1 151 ? 19.938 -17.422 3.098 1 62.28 151 SER B N 1
ATOM 4161 C CA . SER B 1 151 ? 19.734 -18.828 2.758 1 62.28 151 SER B CA 1
ATOM 4162 C C . SER B 1 151 ? 21.078 -19.531 2.572 1 62.28 151 SER B C 1
ATOM 4164 O O . SER B 1 151 ? 22.109 -18.891 2.383 1 62.28 151 SER B O 1
ATOM 4166 N N . ASP B 1 152 ? 21.109 -20.797 2.932 1 63.38 152 ASP B N 1
ATOM 4167 C CA . ASP B 1 152 ? 22.312 -21.609 2.771 1 63.38 152 ASP B CA 1
ATOM 4168 C C . ASP B 1 152 ? 22.688 -21.75 1.3 1 63.38 152 ASP B C 1
ATOM 4170 O O . ASP B 1 152 ? 23.672 -22.406 0.967 1 63.38 152 ASP B O 1
ATOM 4174 N N . ILE B 1 153 ? 21.922 -21.016 0.492 1 66.56 153 ILE B N 1
ATOM 4175 C CA . ILE B 1 153 ? 22.156 -21.125 -0.942 1 66.56 153 ILE B CA 1
ATOM 4176 C C . ILE B 1 153 ? 23.125 -20.047 -1.396 1 66.56 153 ILE B C 1
ATOM 4178 O O . ILE B 1 153 ? 22.938 -18.859 -1.105 1 66.56 153 ILE B O 1
ATOM 4182 N N . LYS B 1 154 ? 24.188 -20.438 -2.02 1 63.88 154 LYS B N 1
ATOM 4183 C CA . LYS B 1 154 ? 25.266 -19.5 -2.385 1 63.88 154 LYS B CA 1
ATOM 4184 C C . LYS B 1 154 ? 25.141 -19.078 -3.844 1 63.88 154 LYS B C 1
ATOM 4186 O O . LYS B 1 154 ? 25.531 -17.969 -4.203 1 63.88 154 LYS B O 1
ATOM 4191 N N . ASP B 1 155 ? 24.703 -19.969 -4.73 1 64.31 155 ASP B N 1
ATOM 4192 C CA . ASP B 1 155 ? 24.531 -19.641 -6.141 1 64.31 155 ASP B CA 1
ATOM 4193 C C . ASP B 1 155 ? 23.062 -19.469 -6.5 1 64.31 155 ASP B C 1
ATOM 4195 O O . ASP B 1 155 ? 22.391 -20.438 -6.883 1 64.31 155 ASP B O 1
ATOM 4199 N N . PHE B 1 156 ? 22.656 -18.188 -6.609 1 65.25 156 PHE B N 1
ATOM 4200 C CA . PHE B 1 156 ? 21.25 -17.875 -6.816 1 65.25 156 PHE B CA 1
ATOM 4201 C C . PHE B 1 156 ? 20.906 -17.906 -8.297 1 65.25 156 PHE B C 1
ATOM 4203 O O . PHE B 1 156 ? 19.734 -17.953 -8.664 1 65.25 156 PHE B O 1
ATOM 4210 N N . HIS B 1 157 ? 21.906 -17.969 -9.086 1 66.19 157 HIS B N 1
ATOM 4211 C CA . HIS B 1 157 ? 21.609 -17.719 -10.492 1 66.19 157 HIS B CA 1
ATOM 4212 C C . HIS B 1 157 ? 21.844 -18.969 -11.336 1 66.19 157 HIS B C 1
ATOM 4214 O O . HIS B 1 157 ? 21.812 -18.906 -12.562 1 66.19 157 HIS B O 1
ATOM 4220 N N . CYS B 1 158 ? 22.016 -20.062 -10.633 1 73.44 158 CYS B N 1
ATOM 4221 C CA . CYS B 1 158 ? 22.188 -21.297 -11.391 1 73.44 158 CYS B CA 1
ATOM 4222 C C . CYS B 1 158 ? 20.875 -21.688 -12.078 1 73.44 158 CYS B C 1
ATOM 4224 O O . CYS B 1 158 ? 19.812 -21.656 -11.461 1 73.44 158 CYS B O 1
ATOM 4226 N N . GLY B 1 159 ? 21 -22 -13.289 1 79.5 159 GLY B N 1
ATOM 4227 C CA . GLY B 1 159 ? 19.812 -22.312 -14.078 1 79.5 159 GLY B CA 1
ATOM 4228 C C . GLY B 1 159 ? 19.312 -23.719 -13.875 1 79.5 159 GLY B C 1
ATOM 4229 O O . GLY B 1 159 ? 18.188 -24.047 -14.25 1 79.5 159 GLY B O 1
ATOM 4230 N N . LEU B 1 160 ? 20.156 -24.594 -13.352 1 88.75 160 LEU B N 1
ATOM 4231 C CA . LEU B 1 160 ? 19.75 -25.953 -13.055 1 88.75 160 LEU B CA 1
ATOM 4232 C C . LEU B 1 160 ? 19.203 -26.062 -11.641 1 88.75 160 LEU B C 1
ATOM 4234 O O . LEU B 1 160 ? 19.922 -25.859 -10.664 1 88.75 160 LEU B O 1
ATOM 4238 N N . ARG B 1 161 ? 17.906 -26.375 -11.586 1 93.62 161 ARG B N 1
ATOM 4239 C CA . ARG B 1 161 ? 17.219 -26.438 -10.297 1 93.62 161 ARG B CA 1
ATOM 4240 C C . ARG B 1 161 ? 16.281 -27.625 -10.234 1 93.62 161 ARG B C 1
ATOM 4242 O O . ARG B 1 161 ? 15.648 -27.984 -11.227 1 93.62 161 ARG B O 1
ATOM 4249 N N . GLY B 1 162 ? 16.266 -28.281 -9.125 1 96.06 162 GLY B N 1
ATOM 4250 C CA . GLY B 1 162 ? 15.305 -29.328 -8.828 1 96.06 162 GLY B CA 1
ATOM 4251 C C . GLY B 1 162 ? 14.367 -28.969 -7.688 1 96.06 162 GLY B C 1
ATOM 4252 O O . GLY B 1 162 ? 14.781 -28.344 -6.711 1 96.06 162 GLY B O 1
ATOM 4253 N N . TYR B 1 163 ? 13.109 -29.359 -7.852 1 96.75 163 TYR B N 1
ATOM 4254 C CA . TYR B 1 163 ? 12.18 -28.984 -6.785 1 96.75 163 TYR B CA 1
ATOM 4255 C C . TYR B 1 163 ? 11 -29.953 -6.734 1 96.75 163 TYR B C 1
ATOM 4257 O O . TYR B 1 163 ? 10.75 -30.688 -7.691 1 96.75 163 TYR B O 1
ATOM 4265 N N . ASN B 1 164 ? 10.453 -30.062 -5.605 1 97.44 164 ASN B N 1
ATOM 4266 C CA . ASN B 1 164 ? 9.141 -30.688 -5.473 1 97.44 164 ASN B CA 1
ATOM 4267 C C . ASN B 1 164 ? 8.047 -29.859 -6.137 1 97.44 164 ASN B C 1
ATOM 4269 O O . ASN B 1 164 ? 7.84 -28.703 -5.777 1 97.44 164 ASN B O 1
ATOM 4273 N N . ARG B 1 165 ? 7.355 -30.391 -7.012 1 96.69 165 ARG B N 1
ATOM 4274 C CA . ARG B 1 165 ? 6.418 -29.656 -7.859 1 96.69 165 ARG B CA 1
ATOM 4275 C C . ARG B 1 165 ? 5.324 -29 -7.027 1 96.69 165 ARG B C 1
ATOM 4277 O O . ARG B 1 165 ? 5.035 -27.812 -7.191 1 96.69 165 ARG B O 1
ATOM 4284 N N . ALA B 1 166 ? 4.734 -29.688 -6.141 1 95.19 166 ALA B N 1
ATOM 4285 C CA . ALA B 1 166 ? 3.648 -29.172 -5.312 1 95.19 166 ALA B CA 1
ATOM 4286 C C . ALA B 1 166 ? 4.129 -28.016 -4.434 1 95.19 166 ALA B C 1
ATOM 4288 O O . ALA B 1 166 ? 3.418 -27.031 -4.258 1 95.19 166 ALA B O 1
ATOM 4289 N N . ALA B 1 167 ? 5.277 -28.156 -3.908 1 94.31 167 ALA B N 1
ATOM 4290 C CA . ALA B 1 167 ? 5.832 -27.141 -3.021 1 94.31 167 ALA B CA 1
ATOM 4291 C C . ALA B 1 167 ? 6.023 -25.812 -3.76 1 94.31 167 ALA B C 1
ATOM 4293 O O . ALA B 1 167 ? 5.637 -24.766 -3.258 1 94.31 167 ALA B O 1
ATOM 4294 N N . ILE B 1 168 ? 6.523 -25.891 -4.91 1 93.38 168 ILE B N 1
ATOM 4295 C CA . ILE B 1 168 ? 6.812 -24.672 -5.664 1 93.38 168 ILE B CA 1
ATOM 4296 C C . ILE B 1 168 ? 5.512 -24.078 -6.207 1 93.38 168 ILE B C 1
ATOM 4298 O O . ILE B 1 168 ? 5.344 -22.859 -6.242 1 93.38 168 ILE B O 1
ATOM 4302 N N . GLN B 1 169 ? 4.625 -24.938 -6.605 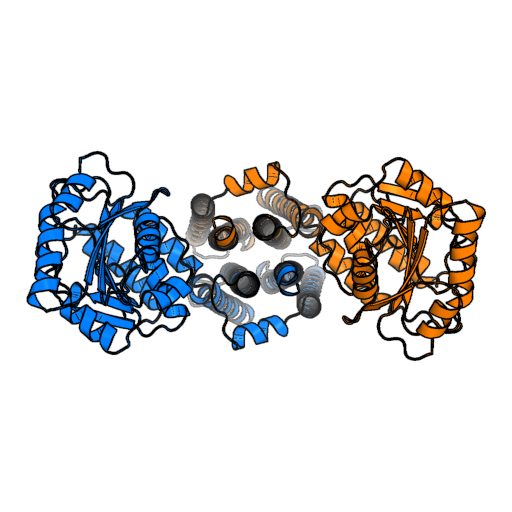1 91.62 169 GLN B N 1
ATOM 4303 C CA . GLN B 1 169 ? 3.336 -24.453 -7.094 1 91.62 169 GLN B CA 1
ATOM 4304 C C . GLN B 1 169 ? 2.572 -23.719 -5.996 1 91.62 169 GLN B C 1
ATOM 4306 O O . GLN B 1 169 ? 1.847 -22.766 -6.273 1 91.62 169 GLN B O 1
ATOM 4311 N N . SER B 1 170 ? 2.734 -24.109 -4.844 1 90.06 170 SER B N 1
ATOM 4312 C CA . SER B 1 170 ? 2.039 -23.484 -3.725 1 90.06 170 SER B CA 1
ATOM 4313 C C . SER B 1 170 ? 2.514 -22.047 -3.508 1 90.06 170 SER B C 1
ATOM 4315 O O . SER B 1 170 ? 1.82 -21.25 -2.879 1 90.06 170 SER B O 1
ATOM 4317 N N . LEU B 1 171 ? 3.719 -21.781 -4.027 1 86.31 171 LEU B N 1
ATOM 4318 C CA . LEU B 1 171 ? 4.277 -20.438 -3.848 1 86.31 171 LEU B CA 1
ATOM 4319 C C . LEU B 1 171 ? 3.596 -19.438 -4.777 1 86.31 171 LEU B C 1
ATOM 4321 O O . LEU B 1 171 ? 3.715 -18.234 -4.582 1 86.31 171 LEU B O 1
ATOM 4325 N N . GLN B 1 172 ? 2.881 -19.891 -5.781 1 81.94 172 GLN B N 1
ATOM 4326 C CA . GLN B 1 172 ? 2.145 -19.062 -6.73 1 81.94 172 GLN B CA 1
ATOM 4327 C C . GLN B 1 172 ? 3.031 -17.969 -7.305 1 81.94 172 GLN B C 1
ATOM 4329 O O . GLN B 1 172 ? 2.676 -16.797 -7.262 1 81.94 172 GLN B O 1
ATOM 4334 N N . LEU B 1 173 ? 4.117 -18.469 -7.902 1 84.75 173 LEU B N 1
ATOM 4335 C CA . LEU B 1 173 ? 5.059 -17.531 -8.508 1 84.75 173 LEU B CA 1
ATOM 4336 C C . LEU B 1 173 ? 4.402 -16.766 -9.656 1 84.75 173 LEU B C 1
ATOM 4338 O O . LEU B 1 173 ? 3.547 -17.312 -10.359 1 84.75 173 LEU B O 1
ATOM 4342 N N . GLN B 1 174 ? 4.75 -15.516 -9.82 1 74.44 174 GLN B N 1
ATOM 4343 C CA . GLN B 1 174 ? 3.967 -14.672 -10.711 1 74.44 174 GLN B CA 1
ATOM 4344 C C . GLN B 1 174 ? 4.844 -14.055 -11.805 1 74.44 174 GLN B C 1
ATOM 4346 O O . GLN B 1 174 ? 4.336 -13.578 -12.82 1 74.44 174 GLN B O 1
ATOM 4351 N N . THR B 1 175 ? 6.094 -14.07 -11.664 1 76.5 175 THR B N 1
ATOM 4352 C CA . THR B 1 175 ? 6.941 -13.352 -12.609 1 76.5 175 THR B CA 1
ATOM 4353 C C . THR B 1 175 ? 7.031 -14.102 -13.938 1 76.5 175 THR B C 1
ATOM 4355 O O . THR B 1 175 ? 7.031 -15.336 -13.961 1 76.5 175 THR B O 1
ATOM 4358 N N . THR B 1 176 ? 7.137 -13.359 -15.078 1 78.69 176 THR B N 1
ATOM 4359 C CA . THR B 1 176 ? 7.066 -13.969 -16.406 1 78.69 176 THR B CA 1
ATOM 4360 C C . THR B 1 176 ? 8.445 -14.008 -17.047 1 78.69 176 THR B C 1
ATOM 4362 O O . THR B 1 176 ? 8.672 -14.742 -18.016 1 78.69 176 THR B O 1
ATOM 4365 N N . GLY B 1 177 ? 9.32 -13.328 -16.562 1 77.5 177 GLY B N 1
ATOM 4366 C CA . GLY B 1 177 ? 10.633 -13.234 -17.172 1 77.5 177 GLY B CA 1
ATOM 4367 C C . GLY B 1 177 ? 11.703 -14.008 -16.422 1 77.5 177 GLY B C 1
ATOM 4368 O O . GLY B 1 177 ? 11.406 -15.016 -15.781 1 77.5 177 GLY B O 1
ATOM 4369 N N . MET B 1 178 ? 12.984 -13.602 -16.609 1 76.75 178 MET B N 1
ATOM 4370 C CA . MET B 1 178 ? 14.133 -14.281 -16.016 1 76.75 178 MET B CA 1
ATOM 4371 C C . MET B 1 178 ? 14.117 -14.156 -14.5 1 76.75 178 MET B C 1
ATOM 4373 O O . MET B 1 178 ? 14.781 -14.93 -13.805 1 76.75 178 MET B O 1
ATOM 4377 N N . GLU B 1 179 ? 13.297 -13.258 -14.039 1 76 179 GLU B N 1
ATOM 4378 C CA . GLU B 1 179 ? 13.18 -13.031 -12.602 1 76 179 GLU B CA 1
ATOM 4379 C C . GLU B 1 179 ? 12.5 -14.211 -11.914 1 76 179 GLU B C 1
ATOM 4381 O O . GLU B 1 179 ? 12.516 -14.312 -10.688 1 76 179 GLU B O 1
ATOM 4386 N N . TYR B 1 180 ? 11.953 -15.078 -12.695 1 81.12 180 TYR B N 1
ATOM 4387 C CA . TYR B 1 180 ? 11.281 -16.25 -12.164 1 81.12 180 TYR B CA 1
ATOM 4388 C C . TYR B 1 180 ? 12.227 -17.062 -11.281 1 81.12 180 TYR B C 1
ATOM 4390 O O . TYR B 1 180 ? 11.828 -17.562 -10.219 1 81.12 180 TYR B O 1
ATOM 4398 N N . ALA B 1 181 ? 13.461 -17.125 -11.734 1 77.81 181 ALA B N 1
ATOM 4399 C CA . ALA B 1 181 ? 14.453 -17.891 -10.984 1 77.81 181 ALA B CA 1
ATOM 4400 C C . ALA B 1 181 ? 14.711 -17.266 -9.609 1 77.81 181 ALA B C 1
ATOM 4402 O O . ALA B 1 181 ? 14.766 -17.969 -8.602 1 77.81 181 ALA B O 1
ATOM 4403 N N . SER B 1 182 ? 14.781 -16.031 -9.602 1 78.12 182 SER B N 1
ATOM 4404 C CA . SER B 1 182 ? 15.023 -15.312 -8.352 1 78.12 182 SER B CA 1
ATOM 4405 C C . SER B 1 182 ? 13.797 -15.375 -7.445 1 78.12 182 SER B C 1
ATOM 4407 O O . SER B 1 182 ? 13.93 -15.539 -6.23 1 78.12 182 SER B O 1
ATOM 4409 N N . GLU B 1 183 ? 12.688 -15.227 -8.055 1 81.69 183 GLU B N 1
ATOM 4410 C CA . GLU B 1 183 ? 11.445 -15.289 -7.293 1 81.69 183 GLU B CA 1
ATOM 4411 C C . GLU B 1 183 ? 11.289 -16.641 -6.602 1 81.69 183 GLU B C 1
ATOM 4413 O O . GLU B 1 183 ? 10.828 -16.703 -5.461 1 81.69 183 GLU B O 1
ATOM 4418 N N . MET B 1 184 ? 11.664 -17.609 -7.297 1 86.69 184 MET B N 1
ATOM 4419 C CA . MET B 1 184 ? 11.555 -18.953 -6.754 1 86.69 184 MET B CA 1
ATOM 4420 C C . MET B 1 184 ? 12.375 -19.094 -5.477 1 86.69 184 MET B C 1
ATOM 4422 O O . MET B 1 184 ? 11.883 -19.594 -4.465 1 86.69 184 MET B O 1
ATOM 4426 N N . VAL B 1 185 ? 13.562 -18.594 -5.523 1 83 185 VAL B N 1
ATOM 4427 C CA . VAL B 1 185 ? 14.461 -18.734 -4.387 1 83 185 VAL B CA 1
ATOM 4428 C C . VAL B 1 185 ? 13.984 -17.844 -3.236 1 83 185 VAL B C 1
ATOM 4430 O O . VAL B 1 185 ? 13.961 -18.281 -2.08 1 83 185 VAL B O 1
ATOM 4433 N N . VAL B 1 186 ? 13.617 -16.703 -3.578 1 79.06 186 VAL B N 1
ATOM 4434 C CA . VAL B 1 186 ? 13.172 -15.742 -2.568 1 79.06 186 VAL B CA 1
ATOM 4435 C C . VAL B 1 186 ? 11.922 -16.266 -1.87 1 79.06 186 VAL B C 1
ATOM 4437 O O . VAL B 1 186 ? 11.867 -16.312 -0.639 1 79.06 186 VAL B O 1
ATOM 4440 N N . GLN B 1 187 ? 10.953 -16.656 -2.637 1 82.62 187 GLN B N 1
ATOM 4441 C CA . GLN B 1 187 ? 9.703 -17.141 -2.061 1 82.62 187 GLN B CA 1
ATOM 4442 C C . GLN B 1 187 ? 9.93 -18.438 -1.274 1 82.62 187 GLN B C 1
ATOM 4444 O O . GLN B 1 187 ? 9.32 -18.641 -0.223 1 82.62 187 GLN B O 1
ATOM 4449 N N . ALA B 1 188 ? 10.75 -19.266 -1.811 1 86.69 188 ALA B N 1
ATOM 4450 C CA . ALA B 1 188 ? 11.07 -20.484 -1.093 1 86.69 188 ALA B CA 1
ATOM 4451 C C . ALA B 1 188 ? 11.695 -20.188 0.264 1 86.69 188 ALA B C 1
ATOM 4453 O O . ALA B 1 188 ? 11.375 -20.844 1.263 1 86.69 188 ALA B O 1
ATOM 4454 N N . THR B 1 189 ? 12.555 -19.219 0.279 1 81 189 THR B N 1
ATOM 4455 C CA . THR B 1 189 ? 13.219 -18.828 1.513 1 81 189 THR B CA 1
ATOM 4456 C C . THR B 1 189 ? 12.219 -18.203 2.488 1 81 189 THR B C 1
ATOM 4458 O O . THR B 1 189 ? 12.211 -18.547 3.674 1 81 189 THR B O 1
ATOM 4461 N N . LEU B 1 190 ? 11.422 -17.359 1.955 1 76.88 190 LEU B N 1
ATOM 4462 C CA . LEU B 1 190 ? 10.445 -16.672 2.783 1 76.88 190 LEU B CA 1
ATOM 4463 C C . LEU B 1 190 ? 9.453 -17.656 3.387 1 76.88 190 LEU B C 1
ATOM 4465 O O . LEU B 1 190 ? 8.977 -17.469 4.512 1 76.88 190 LEU B O 1
ATOM 4469 N N . HIS B 1 191 ? 9.156 -18.688 2.664 1 82.81 191 HIS B N 1
ATOM 4470 C CA . HIS B 1 191 ? 8.195 -19.688 3.127 1 82.81 191 HIS B CA 1
ATOM 4471 C C . HIS B 1 191 ? 8.898 -20.844 3.83 1 82.81 191 HIS B C 1
ATOM 4473 O O . HIS B 1 191 ? 8.273 -21.859 4.152 1 82.81 191 HIS B O 1
ATOM 4479 N N . LYS B 1 192 ? 10.211 -20.719 3.982 1 84.06 192 LYS B N 1
ATOM 4480 C CA . LYS B 1 192 ? 11.055 -21.625 4.754 1 84.06 192 LYS B CA 1
ATOM 4481 C C . LYS B 1 192 ? 11.008 -23.031 4.18 1 84.06 192 LYS B C 1
ATOM 4483 O O . LYS B 1 192 ? 10.852 -24.016 4.918 1 84.06 192 LYS B O 1
ATOM 4488 N N . LEU B 1 193 ? 11 -23.141 2.893 1 89 193 LEU B N 1
ATOM 4489 C CA . LEU B 1 193 ? 11.125 -24.453 2.258 1 89 193 LEU B CA 1
ATOM 4490 C C . LEU B 1 193 ? 12.492 -25.062 2.539 1 89 193 LEU B C 1
ATOM 4492 O O . LEU B 1 193 ? 13.469 -24.344 2.744 1 89 193 LEU B O 1
ATOM 4496 N N . LYS B 1 194 ? 12.523 -26.391 2.631 1 92.25 194 LYS B N 1
ATOM 4497 C CA . LYS B 1 194 ? 13.789 -27.094 2.805 1 92.25 194 LYS B CA 1
ATOM 4498 C C . LYS B 1 194 ? 14.633 -27.016 1.535 1 92.25 194 LYS B C 1
ATOM 4500 O O . LYS B 1 194 ? 14.312 -27.672 0.536 1 92.25 194 LYS B O 1
ATOM 4505 N N . MET B 1 195 ? 15.711 -26.266 1.653 1 90.81 195 MET B N 1
ATOM 4506 C CA . MET B 1 195 ? 16.531 -26.047 0.468 1 90.81 195 MET B CA 1
ATOM 4507 C C . MET B 1 195 ? 17.953 -26.578 0.673 1 90.81 195 MET B C 1
ATOM 4509 O O . MET B 1 195 ? 18.438 -26.656 1.805 1 90.81 195 MET B O 1
ATOM 4513 N N . ILE B 1 196 ? 18.594 -27.016 -0.412 1 89.38 196 ILE B N 1
ATOM 4514 C CA . ILE B 1 196 ? 19.969 -27.469 -0.366 1 89.38 196 ILE B CA 1
ATOM 4515 C C . ILE B 1 196 ? 20.641 -27.234 -1.715 1 89.38 196 ILE B C 1
ATOM 4517 O O . ILE B 1 196 ? 19.969 -26.984 -2.715 1 89.38 196 ILE B O 1
ATOM 4521 N N . GLU B 1 197 ? 21.953 -27.188 -1.697 1 89.75 197 GLU B N 1
ATOM 4522 C CA . GLU B 1 197 ? 22.719 -27.031 -2.924 1 89.75 197 GLU B CA 1
ATOM 4523 C C . GLU B 1 197 ? 23.469 -28.312 -3.281 1 89.75 197 GLU B C 1
ATOM 4525 O O . GLU B 1 197 ? 23.891 -29.062 -2.396 1 89.75 197 GLU B O 1
ATOM 4530 N N . VAL B 1 198 ? 23.547 -28.547 -4.566 1 89.19 198 VAL B N 1
ATOM 4531 C CA . VAL B 1 198 ? 24.359 -29.656 -5.07 1 89.19 198 VAL B CA 1
ATOM 4532 C C . VAL B 1 198 ? 25.391 -29.125 -6.066 1 89.19 198 VAL B C 1
ATOM 4534 O O . VAL B 1 198 ? 25.109 -28.219 -6.844 1 89.19 198 VAL B O 1
ATOM 4537 N N . PRO B 1 199 ? 26.594 -29.641 -6.027 1 84.5 199 PRO B N 1
ATOM 4538 C CA . PRO B 1 199 ? 27.609 -29.203 -6.996 1 84.5 199 PRO B CA 1
ATOM 4539 C C . PRO B 1 199 ? 27.203 -29.484 -8.445 1 84.5 199 PRO B C 1
ATOM 4541 O O . PRO B 1 199 ? 26.703 -30.562 -8.75 1 84.5 199 PRO B O 1
ATOM 4544 N N . THR B 1 200 ? 27.25 -28.391 -9.203 1 81.12 200 THR B N 1
ATOM 4545 C CA . THR B 1 200 ? 26.875 -28.484 -10.609 1 81.12 200 THR B CA 1
ATOM 4546 C C . THR B 1 200 ? 27.938 -27.875 -11.5 1 81.12 200 THR B C 1
ATOM 4548 O O . THR B 1 200 ? 28.484 -26.812 -11.18 1 81.12 200 THR B O 1
ATOM 4551 N N . THR B 1 201 ? 28.266 -28.562 -12.547 1 75.56 201 THR B N 1
ATOM 4552 C CA . THR B 1 201 ? 29.266 -28.078 -13.492 1 75.56 201 THR B CA 1
ATOM 4553 C C . THR B 1 201 ? 28.609 -27.328 -14.641 1 75.56 201 THR B C 1
ATOM 4555 O O . THR B 1 201 ? 27.562 -27.734 -15.141 1 75.56 201 THR B O 1
ATOM 4558 N N . LEU B 1 202 ? 29.203 -26.156 -14.914 1 72.81 202 LEU B N 1
ATOM 4559 C CA . LEU B 1 202 ? 28.719 -25.375 -16.047 1 72.81 202 LEU B CA 1
ATOM 4560 C C . LEU B 1 202 ? 29.703 -25.438 -17.219 1 72.81 202 LEU B C 1
ATOM 4562 O O . LEU B 1 202 ? 30.906 -25.203 -17.031 1 72.81 202 LEU B O 1
ATOM 4566 N N . SER B 1 203 ? 29.109 -25.906 -18.312 1 70.25 203 SER B N 1
ATOM 4567 C CA . SER B 1 203 ? 29.906 -25.969 -19.531 1 70.25 203 SER B CA 1
ATOM 4568 C C . SER B 1 203 ? 29.625 -24.766 -20.422 1 70.25 203 SER B C 1
ATOM 4570 O O . SER B 1 203 ? 28.609 -24.078 -20.25 1 70.25 203 SER B O 1
ATOM 4572 N N . PRO B 1 204 ? 30.578 -24.344 -21.266 1 69.38 204 PRO B N 1
ATOM 4573 C CA . PRO B 1 204 ? 30.328 -23.234 -22.188 1 69.38 204 PRO B CA 1
ATOM 4574 C C . PRO B 1 204 ? 29.094 -23.453 -23.062 1 69.38 204 PRO B C 1
ATOM 4576 O O . PRO B 1 204 ? 28.766 -24.578 -23.406 1 69.38 204 PRO B O 1
ATOM 4579 N N . ASP B 1 205 ? 28.438 -22.312 -23.328 1 62.38 205 ASP B N 1
ATOM 4580 C CA . ASP B 1 205 ? 27.234 -22.297 -24.156 1 62.38 205 ASP B CA 1
ATOM 4581 C C . ASP B 1 205 ? 27.5 -22.953 -25.516 1 62.38 205 ASP B C 1
ATOM 4583 O O . ASP B 1 205 ? 28.453 -22.594 -26.203 1 62.38 205 ASP B O 1
ATOM 4587 N N . GLY B 1 206 ? 26.75 -24.031 -25.781 1 57.09 206 GLY B N 1
ATOM 4588 C CA . GLY B 1 206 ? 26.938 -24.719 -27.047 1 57.09 206 GLY B CA 1
ATOM 4589 C C . GLY B 1 206 ? 26.422 -23.938 -28.234 1 57.09 206 GLY B C 1
ATOM 4590 O O . GLY B 1 206 ? 26.594 -24.344 -29.375 1 57.09 206 GLY B O 1
ATOM 4591 N N . ARG B 1 207 ? 25.797 -22.656 -27.828 1 57.19 207 ARG B N 1
ATOM 4592 C CA . ARG B 1 207 ? 25.234 -21.891 -28.938 1 57.19 207 ARG B CA 1
ATOM 4593 C C . ARG B 1 207 ? 26.281 -20.953 -29.531 1 57.19 207 ARG B C 1
ATOM 4595 O O . ARG B 1 207 ? 27.234 -20.562 -28.859 1 57.19 207 ARG B O 1
ATOM 4602 N N . THR B 1 208 ? 26.234 -20.875 -30.781 1 54.56 208 THR B N 1
ATOM 4603 C CA . THR B 1 208 ? 27.094 -19.938 -31.5 1 54.56 208 THR B CA 1
ATOM 4604 C C . THR B 1 208 ? 26.719 -18.5 -31.172 1 54.56 208 THR B C 1
ATOM 4606 O O . THR B 1 208 ? 27.531 -17.578 -31.359 1 54.56 208 THR B O 1
ATOM 4609 N N . ARG B 1 209 ? 25.5 -18.203 -30.734 1 50.41 209 ARG B N 1
ATOM 4610 C CA . ARG B 1 209 ? 25.031 -16.844 -30.594 1 50.41 209 ARG B CA 1
ATOM 4611 C C . ARG B 1 209 ? 25.328 -16.312 -29.188 1 50.41 209 ARG B C 1
ATOM 4613 O O . ARG B 1 209 ? 25.312 -17.062 -28.219 1 50.41 209 ARG B O 1
ATOM 4620 N N . PRO B 1 210 ? 25.844 -15.156 -29.203 1 50 210 PRO B N 1
ATOM 4621 C CA . PRO B 1 210 ? 26.188 -14.539 -27.922 1 50 210 PRO B CA 1
ATOM 4622 C C . PRO B 1 210 ? 25.016 -14.461 -26.953 1 50 210 PRO B C 1
ATOM 4624 O O . PRO B 1 210 ? 23.859 -14.367 -27.391 1 50 210 PRO B O 1
ATOM 4627 N N . PRO B 1 211 ? 25.312 -14.844 -25.844 1 48.91 211 PRO B N 1
ATOM 4628 C CA . PRO B 1 211 ? 24.219 -14.797 -24.859 1 48.91 211 PRO B CA 1
ATOM 4629 C C . PRO B 1 211 ? 23.547 -13.43 -24.797 1 48.91 211 PRO B C 1
ATOM 4631 O O . PRO B 1 211 ? 24.219 -12.406 -24.969 1 48.91 211 PRO B O 1
ATOM 4634 N N . HIS B 1 212 ? 22.359 -13.164 -25.25 1 44 212 HIS B N 1
ATOM 4635 C CA . HIS B 1 212 ? 21.562 -11.945 -25.219 1 44 212 HIS B CA 1
ATOM 4636 C C . HIS B 1 212 ? 21.391 -11.43 -23.797 1 44 212 HIS B C 1
ATOM 4638 O O . HIS B 1 212 ? 20.359 -10.836 -23.453 1 44 212 HIS B O 1
ATOM 4644 N N . LEU B 1 213 ? 22.516 -11.703 -23.062 1 47.06 213 LEU B N 1
ATOM 4645 C CA . LEU B 1 213 ? 22.25 -11.219 -21.719 1 47.06 213 LEU B CA 1
ATOM 4646 C C . LEU B 1 213 ? 22.484 -9.711 -21.625 1 47.06 213 LEU B C 1
ATOM 4648 O O . LEU B 1 213 ? 23.516 -9.211 -22.078 1 47.06 213 LEU B O 1
ATOM 4652 N N . ARG B 1 214 ? 21.5 -8.938 -21.719 1 51.22 214 ARG B N 1
ATOM 4653 C CA . ARG B 1 214 ? 21.656 -7.527 -21.359 1 51.22 214 ARG B CA 1
ATOM 4654 C C . ARG B 1 214 ? 21.891 -7.363 -19.859 1 51.22 214 ARG B C 1
ATOM 4656 O O . ARG B 1 214 ? 20.938 -7.105 -19.109 1 51.22 214 ARG B O 1
ATOM 4663 N N . SER B 1 215 ? 23.156 -7.57 -19.453 1 54.62 215 SER B N 1
ATOM 4664 C CA . SER B 1 215 ? 23.625 -7.797 -18.094 1 54.62 215 SER B CA 1
ATOM 4665 C C . SER B 1 215 ? 23.094 -6.711 -17.156 1 54.62 215 SER B C 1
ATOM 4667 O O . SER B 1 215 ? 22.594 -7.016 -16.078 1 54.62 215 SER B O 1
ATOM 4669 N N . TRP B 1 216 ? 23.156 -5.469 -17.719 1 61.16 216 TRP B N 1
ATOM 4670 C CA . TRP B 1 216 ? 22.781 -4.383 -16.812 1 61.16 216 TRP B CA 1
ATOM 4671 C C . TRP B 1 216 ? 21.281 -4.344 -16.578 1 61.16 216 TRP B C 1
ATOM 4673 O O . TRP B 1 216 ? 20.828 -4.164 -15.445 1 61.16 216 TRP B O 1
ATOM 4683 N N . ARG B 1 217 ? 20.547 -4.523 -17.609 1 67.81 217 ARG B N 1
ATOM 4684 C CA . ARG B 1 217 ? 19.094 -4.492 -17.484 1 67.81 217 ARG B CA 1
ATOM 4685 C C . ARG B 1 217 ? 18.578 -5.668 -16.656 1 67.81 217 ARG B C 1
ATOM 4687 O O . ARG B 1 217 ? 17.688 -5.504 -15.836 1 67.81 217 ARG B O 1
ATOM 4694 N N . ASP B 1 218 ? 19.297 -6.727 -16.906 1 65.81 218 ASP B N 1
ATOM 4695 C CA . ASP B 1 218 ? 18.875 -7.914 -16.172 1 65.81 218 ASP B CA 1
ATOM 4696 C C . ASP B 1 218 ? 19.281 -7.828 -14.711 1 65.81 218 ASP B C 1
ATOM 4698 O O . ASP B 1 218 ? 18.547 -8.25 -13.82 1 65.81 218 ASP B O 1
ATOM 4702 N N . GLY B 1 219 ? 20.469 -7.281 -14.586 1 67.5 219 GLY B N 1
ATOM 4703 C CA . GLY B 1 219 ? 20.922 -7.078 -13.219 1 67.5 219 GLY B CA 1
ATOM 4704 C C . GLY B 1 219 ? 20 -6.164 -12.422 1 67.5 219 GLY B C 1
ATOM 4705 O O . GLY B 1 219 ? 19.672 -6.453 -11.273 1 67.5 219 GLY B O 1
ATOM 4706 N N . TRP B 1 220 ? 19.594 -5.109 -13.07 1 77.25 220 TRP B N 1
ATOM 4707 C CA . TRP B 1 220 ? 18.703 -4.156 -12.406 1 77.25 220 TRP B CA 1
ATOM 4708 C C . TRP B 1 220 ? 17.344 -4.789 -12.102 1 77.25 220 TRP B C 1
ATOM 4710 O O . TRP B 1 220 ? 16.797 -4.59 -11.016 1 77.25 220 TRP B O 1
ATOM 4720 N N . ARG B 1 221 ? 16.906 -5.523 -12.992 1 76.06 221 ARG B N 1
ATOM 4721 C CA . ARG B 1 221 ? 15.617 -6.184 -12.789 1 76.06 221 ARG B CA 1
ATOM 4722 C C . ARG B 1 221 ? 15.672 -7.133 -11.594 1 76.06 221 ARG B C 1
ATOM 4724 O O . ARG B 1 221 ? 14.727 -7.207 -10.812 1 76.06 221 ARG B O 1
ATOM 4731 N N . HIS B 1 222 ? 16.797 -7.77 -11.57 1 72.69 222 HIS B N 1
ATOM 4732 C CA . HIS B 1 222 ? 16.984 -8.695 -10.453 1 72.69 222 HIS B CA 1
ATOM 4733 C C . HIS B 1 222 ? 17.094 -7.953 -9.125 1 72.69 222 HIS B C 1
ATOM 4735 O O . HIS B 1 222 ? 16.453 -8.344 -8.141 1 72.69 222 HIS B O 1
ATOM 4741 N N . LEU B 1 223 ? 17.859 -6.941 -9.148 1 76.88 223 LEU B N 1
ATOM 4742 C CA . LEU B 1 223 ? 18.047 -6.16 -7.926 1 76.88 223 LEU B CA 1
ATOM 4743 C C . LEU B 1 223 ? 16.719 -5.574 -7.453 1 76.88 223 LEU B C 1
ATOM 4745 O O . LEU B 1 223 ? 16.391 -5.629 -6.266 1 76.88 223 LEU B O 1
ATOM 4749 N N . LYS B 1 224 ? 16.062 -5.074 -8.398 1 81.81 224 LYS B N 1
ATOM 4750 C CA . LYS B 1 224 ? 14.758 -4.5 -8.102 1 81.81 224 LYS B CA 1
ATOM 4751 C C . LYS B 1 224 ? 13.828 -5.539 -7.473 1 81.81 224 LYS B C 1
ATOM 4753 O O . LYS B 1 224 ? 13.148 -5.25 -6.484 1 81.81 224 LYS B O 1
ATOM 4758 N N . PHE B 1 225 ? 13.867 -6.652 -8 1 76.19 225 PHE B N 1
ATOM 4759 C CA . PHE B 1 225 ? 13.031 -7.738 -7.504 1 76.19 225 PHE B CA 1
ATOM 4760 C C . PHE B 1 225 ? 13.422 -8.109 -6.074 1 76.19 225 PHE B C 1
ATOM 4762 O O . PHE B 1 225 ? 12.555 -8.219 -5.203 1 76.19 225 PHE B O 1
ATOM 4769 N N . LEU B 1 226 ? 14.68 -8.234 -5.855 1 76.62 226 LEU B N 1
ATOM 4770 C CA . LEU B 1 226 ? 15.164 -8.609 -4.535 1 76.62 226 LEU B CA 1
ATOM 4771 C C . LEU B 1 226 ? 14.812 -7.543 -3.502 1 76.62 226 LEU B C 1
ATOM 4773 O O . LEU B 1 226 ? 14.406 -7.863 -2.383 1 76.62 226 LEU B O 1
ATOM 4777 N N . MET B 1 227 ? 14.922 -6.344 -3.926 1 82.44 227 MET B N 1
ATOM 4778 C CA . MET B 1 227 ? 14.664 -5.238 -3.012 1 82.44 227 MET B CA 1
ATOM 4779 C C . MET B 1 227 ? 13.18 -5.145 -2.676 1 82.44 227 MET B C 1
ATOM 4781 O O . MET B 1 227 ? 12.812 -4.883 -1.529 1 82.44 227 MET B O 1
ATOM 4785 N N . MET B 1 228 ? 12.383 -5.43 -3.596 1 82.12 228 MET B N 1
ATOM 4786 C CA . MET B 1 228 ? 10.945 -5.309 -3.398 1 82.12 228 MET B CA 1
ATOM 4787 C C . MET B 1 228 ? 10.414 -6.438 -2.518 1 82.12 228 MET B C 1
ATOM 4789 O O . MET B 1 228 ? 9.414 -6.273 -1.824 1 82.12 228 MET B O 1
ATOM 4793 N N . TYR B 1 229 ? 11.094 -7.492 -2.48 1 78.62 229 TYR B N 1
ATOM 4794 C CA . TYR B 1 229 ? 10.625 -8.641 -1.717 1 78.62 229 TYR B CA 1
ATOM 4795 C C . TYR B 1 229 ? 11.359 -8.758 -0.39 1 78.62 229 TYR B C 1
ATOM 4797 O O . TYR B 1 229 ? 11.195 -9.742 0.335 1 78.62 229 TYR B O 1
ATOM 4805 N N . SER B 1 230 ? 12.195 -7.773 -0.103 1 81.75 230 SER B N 1
ATOM 4806 C CA . SER B 1 230 ? 12.898 -7.715 1.177 1 81.75 230 SER B CA 1
ATOM 4807 C C . SER B 1 230 ? 12.695 -6.363 1.854 1 81.75 230 SER B C 1
ATOM 4809 O O . SER B 1 230 ? 13.648 -5.598 2.021 1 81.75 230 SER B O 1
ATOM 4811 N N . PRO B 1 231 ? 11.578 -6.129 2.373 1 84.38 231 PRO B N 1
ATOM 4812 C CA . PRO B 1 231 ? 11.258 -4.809 2.92 1 84.38 231 PRO B CA 1
ATOM 4813 C C . PRO B 1 231 ? 12.141 -4.43 4.105 1 84.38 231 PRO B C 1
ATOM 4815 O O . PRO B 1 231 ? 12.414 -3.246 4.324 1 84.38 231 PRO B O 1
ATOM 4818 N N . ASN B 1 232 ? 12.648 -5.398 4.879 1 85.31 232 ASN B N 1
ATOM 4819 C CA . ASN B 1 232 ? 13.516 -5.082 6.008 1 85.31 232 ASN B CA 1
ATOM 4820 C C . ASN B 1 232 ? 14.852 -4.508 5.543 1 85.31 232 ASN B C 1
ATOM 4822 O O . ASN B 1 232 ? 15.312 -3.49 6.07 1 85.31 232 ASN B O 1
ATOM 4826 N N . TRP B 1 233 ? 15.375 -5.105 4.566 1 84.38 233 TRP B N 1
ATOM 4827 C CA . TRP B 1 233 ? 16.688 -4.68 4.074 1 84.38 233 TRP B CA 1
ATOM 4828 C C . TRP B 1 233 ? 16.562 -3.414 3.234 1 84.38 233 TRP B C 1
ATOM 4830 O O . TRP B 1 233 ? 17.469 -2.586 3.211 1 84.38 233 TRP B O 1
ATOM 4840 N N . THR B 1 234 ? 15.438 -3.369 2.479 1 87.94 234 THR B N 1
ATOM 4841 C CA . THR B 1 234 ? 15.266 -2.23 1.584 1 87.94 234 THR B CA 1
ATOM 4842 C C . THR B 1 234 ? 14.883 -0.979 2.367 1 87.94 234 THR B C 1
ATOM 4844 O O . THR B 1 234 ? 15.367 0.117 2.072 1 87.94 234 THR B O 1
ATOM 4847 N N . PHE B 1 235 ? 14.008 -1.116 3.385 1 93.5 235 PHE B N 1
ATOM 4848 C CA . PHE B 1 235 ? 13.445 0.064 4.027 1 93.5 235 PHE B CA 1
ATOM 4849 C C . PHE B 1 235 ? 13.836 0.12 5.496 1 93.5 235 PHE B C 1
ATOM 4851 O O . PHE B 1 235 ? 14.445 1.098 5.945 1 93.5 235 PHE B O 1
ATOM 4858 N N . LEU B 1 236 ? 13.68 -0.93 6.246 1 91.44 236 LEU B N 1
ATOM 4859 C CA . LEU B 1 236 ? 13.758 -0.881 7.703 1 91.44 236 LEU B CA 1
ATOM 4860 C C . LEU B 1 236 ? 15.188 -0.596 8.156 1 91.44 236 LEU B C 1
ATOM 4862 O O . LEU B 1 236 ? 15.43 0.361 8.898 1 91.44 236 LEU B O 1
ATOM 4866 N N . TYR B 1 237 ? 16.125 -1.409 7.742 1 91.75 237 TYR B N 1
ATOM 4867 C CA . TYR B 1 237 ? 17.5 -1.275 8.227 1 91.75 237 TYR B CA 1
ATOM 4868 C C . TYR B 1 237 ? 18.094 0.057 7.801 1 91.75 237 TYR B C 1
ATOM 4870 O O . TYR B 1 237 ? 18.609 0.808 8.633 1 91.75 237 TYR B O 1
ATOM 4878 N N . PRO B 1 238 ? 18 0.363 6.512 1 93.06 238 PRO B N 1
ATOM 4879 C CA . PRO B 1 238 ? 18.547 1.677 6.156 1 93.06 238 PRO B CA 1
ATOM 4880 C C . PRO B 1 238 ? 17.828 2.82 6.875 1 93.06 238 PRO B C 1
ATOM 4882 O O . PRO B 1 238 ? 18.469 3.801 7.266 1 93.06 238 PRO B O 1
ATOM 4885 N N . GLY B 1 239 ? 16.516 2.73 6.984 1 96.06 239 GLY B N 1
ATOM 4886 C CA . GLY B 1 239 ? 15.766 3.754 7.699 1 96.06 239 GLY B CA 1
ATOM 4887 C C . GLY B 1 239 ? 16.188 3.908 9.148 1 96.06 239 GLY B C 1
ATOM 4888 O O . GLY B 1 239 ? 16.391 5.027 9.625 1 96.06 239 GLY B O 1
ATOM 4889 N N . LEU B 1 240 ? 16.406 2.834 9.812 1 95.25 240 LEU B N 1
ATOM 4890 C CA . LEU B 1 240 ? 16.812 2.863 11.211 1 95.25 240 LEU B CA 1
ATOM 4891 C C . LEU B 1 240 ? 18.234 3.402 11.359 1 95.25 240 LEU B C 1
ATOM 4893 O O . LEU B 1 240 ? 18.516 4.188 12.266 1 95.25 240 LEU B O 1
ATOM 4897 N N . ILE B 1 241 ? 19.078 2.973 10.484 1 96 241 ILE B N 1
ATOM 4898 C CA . ILE B 1 241 ? 20.469 3.418 10.531 1 96 241 ILE B CA 1
ATOM 4899 C C . ILE B 1 241 ? 20.531 4.93 10.336 1 96 241 ILE B C 1
ATOM 4901 O O . ILE B 1 241 ? 21.172 5.637 11.109 1 96 241 ILE B O 1
ATOM 4905 N N . LEU B 1 242 ? 19.859 5.406 9.359 1 96.5 242 LEU B N 1
ATOM 4906 C CA . LEU B 1 242 ? 19.844 6.84 9.094 1 96.5 242 LEU B CA 1
ATOM 4907 C C . LEU B 1 242 ? 19.219 7.602 10.266 1 96.5 242 LEU B C 1
ATOM 4909 O O . LEU B 1 242 ? 19.703 8.672 10.641 1 96.5 242 LEU B O 1
ATOM 4913 N N . SER B 1 243 ? 18.156 7.062 10.836 1 97 243 SER B N 1
ATOM 4914 C CA . SER B 1 243 ? 17.5 7.711 11.969 1 97 243 SER B CA 1
ATOM 4915 C C . SER B 1 243 ? 18.422 7.805 13.172 1 97 243 SER B C 1
ATOM 4917 O O . SER B 1 243 ? 18.516 8.852 13.82 1 97 243 SER B O 1
ATOM 4919 N N . VAL B 1 244 ? 19.156 6.754 13.438 1 96.81 244 VAL B N 1
ATOM 4920 C CA . VAL B 1 244 ? 20.047 6.719 14.594 1 96.81 244 VAL B CA 1
ATOM 4921 C C . VAL B 1 244 ? 21.203 7.676 14.367 1 96.81 244 VAL B C 1
ATOM 4923 O O . VAL B 1 244 ? 21.562 8.453 15.258 1 96.81 244 VAL B O 1
ATOM 4926 N N . ILE B 1 245 ? 21.781 7.629 13.203 1 95.62 245 ILE B N 1
ATOM 4927 C CA . ILE B 1 245 ? 22.875 8.523 12.875 1 95.62 245 ILE B CA 1
ATOM 4928 C C . ILE B 1 245 ? 22.422 9.977 12.984 1 95.62 245 ILE B C 1
ATOM 4930 O O . ILE B 1 245 ? 23.109 10.812 13.578 1 95.62 245 ILE B O 1
ATOM 4934 N N . GLY B 1 246 ? 21.25 10.258 12.383 1 95.81 246 GLY B N 1
ATOM 4935 C CA . GLY B 1 246 ? 20.719 11.609 12.445 1 95.81 246 GLY B CA 1
ATOM 4936 C C . GLY B 1 246 ? 20.453 12.086 13.859 1 95.81 246 GLY B C 1
ATOM 4937 O O . GLY B 1 246 ? 20.781 13.219 14.211 1 95.81 246 GLY B O 1
ATOM 4938 N N . LEU B 1 247 ? 19.875 11.242 14.648 1 95.06 247 LEU B N 1
ATOM 4939 C CA . LEU B 1 247 ? 19.578 11.586 16.031 1 95.06 247 LEU B CA 1
ATOM 4940 C C . LEU B 1 247 ? 20.859 11.836 16.828 1 95.06 247 LEU B C 1
ATOM 4942 O O . LEU B 1 247 ? 20.938 12.781 17.609 1 95.06 247 LEU B O 1
ATOM 4946 N N . LEU B 1 248 ? 21.859 11 16.625 1 93.88 248 LEU B N 1
ATOM 4947 C CA . LEU B 1 248 ? 23.141 11.148 17.312 1 93.88 248 LEU B CA 1
ATOM 4948 C C . LEU B 1 248 ? 23.797 12.469 16.953 1 93.88 248 LEU B C 1
ATOM 4950 O O . LEU B 1 248 ? 24.297 13.18 17.828 1 93.88 248 LEU B O 1
ATOM 4954 N N . ILE B 1 249 ? 23.781 12.781 15.68 1 91.44 249 ILE B N 1
ATOM 4955 C CA . ILE B 1 249 ? 24.375 14.039 15.227 1 91.44 249 ILE B CA 1
ATOM 4956 C C . ILE B 1 249 ? 23.641 15.211 15.859 1 91.44 249 ILE B C 1
ATOM 4958 O O . ILE B 1 249 ? 24.266 16.141 16.359 1 91.44 249 ILE B O 1
ATOM 4962 N N . MET B 1 250 ? 22.312 15.164 15.875 1 91 250 MET B N 1
ATOM 4963 C CA . MET B 1 250 ? 21.5 16.25 16.438 1 91 250 MET B CA 1
ATOM 4964 C C . MET B 1 250 ? 21.766 16.406 17.922 1 91 250 MET B C 1
ATOM 4966 O O . MET B 1 250 ? 21.906 17.531 18.406 1 91 250 MET B O 1
ATOM 4970 N N . VAL B 1 251 ? 21.938 15.336 18.641 1 89.5 251 VAL B N 1
ATOM 4971 C CA . VAL B 1 251 ? 22.141 15.383 20.078 1 89.5 251 VAL B CA 1
ATOM 4972 C C . VAL B 1 251 ? 23.562 15.859 20.391 1 89.5 251 VAL B C 1
ATOM 4974 O O . VAL B 1 251 ? 23.75 16.719 21.266 1 89.5 251 VAL B O 1
ATOM 4977 N N . ILE B 1 252 ? 24.547 15.312 19.703 1 86.62 252 ILE B N 1
ATOM 4978 C CA . ILE B 1 252 ? 25.953 15.656 19.953 1 86.62 252 ILE B CA 1
ATOM 4979 C C . ILE B 1 252 ? 26.172 17.141 19.688 1 86.62 252 ILE B C 1
ATOM 4981 O O . ILE B 1 252 ? 26.812 17.828 20.5 1 86.62 252 ILE B O 1
ATOM 4985 N N . ILE B 1 253 ? 25.594 17.625 18.594 1 83.12 253 ILE B N 1
ATOM 4986 C CA . ILE B 1 253 ? 25.797 19.031 18.234 1 83.12 253 ILE B CA 1
ATOM 4987 C C . ILE B 1 253 ? 24.906 19.922 19.094 1 83.12 253 ILE B C 1
ATOM 4989 O O . ILE B 1 253 ? 25.266 21.047 19.422 1 83.12 253 ILE B O 1
ATOM 4993 N N . GLY B 1 254 ? 23.703 19.453 19.438 1 80.06 254 GLY B N 1
ATOM 4994 C CA . GLY B 1 254 ? 22.797 20.219 20.281 1 80.06 254 GLY B CA 1
ATOM 4995 C C . GLY B 1 254 ? 23.344 20.5 21.656 1 80.06 254 GLY B C 1
ATOM 4996 O O . GLY B 1 254 ? 23.156 21.594 22.203 1 80.06 254 GLY B O 1
ATOM 4997 N N . ILE B 1 255 ? 24.031 19.484 22.281 1 74.19 255 ILE B N 1
ATOM 4998 C CA . ILE B 1 255 ? 24.516 19.625 23.656 1 74.19 255 ILE B CA 1
ATOM 4999 C C . ILE B 1 255 ? 25.953 20.109 23.656 1 74.19 255 ILE B C 1
ATOM 5001 O O . ILE B 1 255 ? 26.391 20.797 24.562 1 74.19 255 ILE B O 1
ATOM 5005 N N . GLY B 1 256 ? 26.734 19.594 22.641 1 63.91 256 GLY B N 1
ATOM 5006 C CA . GLY B 1 256 ? 28.188 19.75 22.766 1 63.91 256 GLY B CA 1
ATOM 5007 C C . GLY B 1 256 ? 28.703 21 22.109 1 63.91 256 GLY B C 1
ATOM 5008 O O . GLY B 1 256 ? 27.953 21.719 21.422 1 63.91 256 GLY B O 1
ATOM 5009 N N . PRO B 1 257 ? 29.984 21.312 22.469 1 57.31 257 PRO B N 1
ATOM 5010 C CA . PRO B 1 257 ? 30.703 22.422 21.812 1 57.31 257 PRO B CA 1
ATOM 5011 C C . PRO B 1 257 ? 30.859 22.188 20.312 1 57.31 257 PRO B C 1
ATOM 5013 O O . PRO B 1 257 ? 31.016 21.047 19.859 1 57.31 257 PRO B O 1
ATOM 5016 N N . SER B 1 258 ? 30.156 22.859 19.5 1 58.41 258 SER B N 1
ATOM 5017 C CA . SER B 1 258 ? 30.141 22.828 18.047 1 58.41 258 SER B CA 1
ATOM 5018 C C . SER B 1 258 ? 31.547 22.688 17.484 1 58.41 258 SER B C 1
ATOM 5020 O O . SER B 1 258 ? 31.734 22.547 16.266 1 58.41 258 SER B O 1
ATOM 5022 N N . ARG B 1 259 ? 32.594 22.797 18.328 1 54.03 259 ARG B N 1
ATOM 5023 C CA . ARG B 1 259 ? 33.906 22.938 17.75 1 54.03 259 ARG B CA 1
ATOM 5024 C C . ARG B 1 259 ? 34.688 21.625 17.859 1 54.03 259 ARG B C 1
ATOM 5026 O O . ARG B 1 259 ? 34.844 21.078 18.953 1 54.03 259 ARG B O 1
ATOM 5033 N N . ILE B 1 260 ? 34.594 20.797 17.062 1 50.5 260 ILE B N 1
ATOM 5034 C CA . ILE B 1 260 ? 35.562 19.703 17.062 1 50.5 260 ILE B CA 1
ATOM 5035 C C . ILE B 1 260 ? 36.75 20.109 16.219 1 50.5 260 ILE B C 1
ATOM 5037 O O . ILE B 1 260 ? 36.688 20.188 14.992 1 50.5 260 ILE B O 1
ATOM 5041 N N . GLY B 1 261 ? 37.906 20.344 16.844 1 50.62 261 GLY B N 1
ATOM 5042 C CA . GLY B 1 261 ? 39.125 20.859 16.281 1 50.62 261 GLY B CA 1
ATOM 5043 C C . GLY B 1 261 ? 38.969 22.25 15.672 1 50.62 261 GLY B C 1
ATOM 5044 O O . GLY B 1 261 ? 38.438 23.156 16.328 1 50.62 261 GLY B O 1
ATOM 5045 N N . ALA B 1 262 ? 39.5 22.438 14.383 1 49.59 262 ALA B N 1
ATOM 5046 C CA . ALA B 1 262 ? 39.469 23.719 13.664 1 49.59 262 ALA B CA 1
ATOM 5047 C C . ALA B 1 262 ? 38.156 23.875 12.914 1 49.59 262 ALA B C 1
ATOM 5049 O O . ALA B 1 262 ? 37.875 24.953 12.391 1 49.59 262 ALA B O 1
ATOM 5050 N N . VAL B 1 263 ? 37.406 22.719 12.828 1 53.16 263 VAL B N 1
ATOM 5051 C CA . VAL B 1 263 ? 36.188 22.781 12.031 1 53.16 263 VAL B CA 1
ATOM 5052 C C . VAL B 1 263 ? 35 22.906 12.945 1 53.16 263 VAL B C 1
ATOM 5054 O O . VAL B 1 263 ? 34.844 22.156 13.914 1 53.16 263 VAL B O 1
ATOM 5057 N N . ASN B 1 264 ? 34.406 23.969 13.055 1 57 264 ASN B N 1
ATOM 5058 C CA . ASN B 1 264 ? 33.188 24.203 13.828 1 57 264 ASN B CA 1
ATOM 5059 C C . ASN B 1 264 ? 31.984 23.469 13.234 1 57 264 ASN B C 1
ATOM 5061 O O . ASN B 1 264 ? 31.531 23.781 12.133 1 57 264 ASN B O 1
ATOM 5065 N N . PHE B 1 265 ? 31.906 22.188 13.711 1 61.41 265 PHE B N 1
ATOM 5066 C CA . PHE B 1 265 ? 30.688 21.469 13.352 1 61.41 265 PHE B CA 1
ATOM 5067 C C . PHE B 1 265 ? 29.453 22.188 13.914 1 61.41 265 PHE B C 1
ATOM 5069 O O . PHE B 1 265 ? 29.188 22.109 15.109 1 61.41 265 PHE B O 1
ATOM 5076 N N . GLY B 1 266 ? 29 23.094 13.188 1 75.38 266 GLY B N 1
ATOM 5077 C CA . GLY B 1 266 ? 27.969 24.016 13.672 1 75.38 266 GLY B CA 1
ATOM 5078 C C . GLY B 1 266 ? 26.578 23.656 13.188 1 75.38 266 GLY B C 1
ATOM 5079 O O . GLY B 1 266 ? 26.234 22.484 13.07 1 75.38 266 GLY B O 1
ATOM 5080 N N . ILE B 1 267 ? 25.859 24.484 12.945 1 78.69 267 ILE B N 1
ATOM 5081 C CA . ILE B 1 267 ? 24.438 24.438 12.625 1 78.69 267 ILE B CA 1
ATOM 5082 C C . ILE B 1 267 ? 24.234 23.766 11.273 1 78.69 267 ILE B C 1
ATOM 5084 O O . ILE B 1 267 ? 23.234 23.078 11.055 1 78.69 267 ILE B O 1
ATOM 5088 N N . ASN B 1 268 ? 25.312 23.719 10.469 1 81.81 268 ASN B N 1
ATOM 5089 C CA . ASN B 1 268 ? 25.219 23.031 9.18 1 81.81 268 ASN B CA 1
ATOM 5090 C C . ASN B 1 268 ? 25.188 21.516 9.352 1 81.81 268 ASN B C 1
ATOM 5092 O O . ASN B 1 268 ? 24.391 20.844 8.703 1 81.81 268 ASN B O 1
ATOM 5096 N N . THR B 1 269 ? 26.047 21.078 10.195 1 83.88 269 THR B N 1
ATOM 5097 C CA . THR B 1 269 ? 26.094 19.641 10.469 1 83.88 269 THR B CA 1
ATOM 5098 C C . THR B 1 269 ? 24.781 19.188 11.125 1 83.88 269 THR B C 1
ATOM 5100 O O . THR B 1 269 ? 24.297 18.094 10.836 1 83.88 269 THR B O 1
ATOM 5103 N N . MET B 1 270 ? 24.25 20.016 11.961 1 87.75 270 MET B N 1
ATOM 5104 C CA . MET B 1 270 ? 22.984 19.703 12.609 1 87.75 270 MET B CA 1
ATOM 5105 C C . MET B 1 270 ? 21.859 19.562 11.586 1 87.75 270 MET B C 1
ATOM 5107 O O . MET B 1 270 ? 20.984 18.703 11.727 1 87.75 270 MET B O 1
ATOM 5111 N N . MET B 1 271 ? 21.922 20.406 10.586 1 89.31 271 MET B N 1
ATOM 5112 C CA . MET B 1 271 ? 20.922 20.344 9.531 1 89.31 271 MET B CA 1
ATOM 5113 C C . MET B 1 271 ? 20.984 19.016 8.781 1 89.31 271 MET B C 1
ATOM 5115 O O . MET B 1 271 ? 19.953 18.422 8.484 1 89.31 271 MET B O 1
ATOM 5119 N N . TYR B 1 272 ? 22.172 18.578 8.508 1 91.94 272 TYR B N 1
ATOM 5120 C CA . TYR B 1 272 ? 22.328 17.297 7.844 1 91.94 272 TYR B CA 1
ATOM 5121 C C . TYR B 1 272 ? 21.859 16.156 8.742 1 91.94 272 TYR B C 1
ATOM 5123 O O . TYR B 1 272 ? 21.312 15.164 8.266 1 91.94 272 TYR B O 1
ATOM 5131 N N . GLY B 1 273 ? 22.156 16.328 10.039 1 93.69 273 GLY B N 1
ATOM 5132 C CA . GLY B 1 273 ? 21.625 15.359 10.984 1 93.69 273 GLY B CA 1
ATOM 5133 C C . GLY B 1 273 ? 20.109 15.312 11.008 1 93.69 273 GLY B C 1
ATOM 5134 O O . GLY B 1 273 ? 19.516 14.227 11.016 1 93.69 273 GLY B O 1
ATOM 5135 N N . ALA B 1 274 ? 19.469 16.469 10.984 1 94.88 274 ALA B N 1
ATOM 5136 C CA . ALA B 1 274 ? 18 16.547 10.953 1 94.88 274 ALA B CA 1
ATOM 5137 C C . ALA B 1 274 ? 17.438 15.906 9.688 1 94.88 274 ALA B C 1
ATOM 5139 O O . ALA B 1 274 ? 16.438 15.203 9.742 1 94.88 274 ALA B O 1
ATOM 5140 N N . THR B 1 275 ? 18.141 16.188 8.609 1 95.12 275 THR B N 1
ATOM 5141 C CA . THR B 1 275 ? 17.719 15.617 7.336 1 95.12 275 THR B CA 1
ATOM 5142 C C . THR B 1 275 ? 17.812 14.094 7.371 1 95.12 275 THR B C 1
ATOM 5144 O O . THR B 1 275 ? 16.906 13.391 6.926 1 95.12 275 THR B O 1
ATOM 5147 N N . SER B 1 276 ? 18.938 13.648 7.898 1 96.5 276 SER B N 1
ATOM 5148 C CA . SER B 1 276 ? 19.125 12.203 8.023 1 96.5 276 SER B CA 1
ATOM 5149 C C . SER B 1 276 ? 18.047 11.57 8.883 1 96.5 276 SER B C 1
ATOM 5151 O O . SER B 1 276 ? 17.5 10.523 8.531 1 96.5 276 SER B O 1
ATOM 5153 N N . LEU B 1 277 ? 17.75 12.195 9.953 1 96.56 277 LEU B N 1
ATOM 5154 C CA . LEU B 1 277 ? 16.703 11.695 10.844 1 96.56 277 LEU B CA 1
ATOM 5155 C C . LEU B 1 277 ? 15.352 11.672 10.148 1 96.56 277 LEU B C 1
ATOM 5157 O O . LEU B 1 277 ? 14.633 10.664 10.203 1 96.56 277 LEU B O 1
ATOM 5161 N N . LEU B 1 278 ? 15 12.719 9.484 1 96.25 278 LEU B N 1
ATOM 5162 C CA . LEU B 1 278 ? 13.711 12.828 8.797 1 96.25 278 LEU B CA 1
ATOM 5163 C C . LEU B 1 278 ? 13.586 11.773 7.707 1 96.25 278 LEU B C 1
ATOM 5165 O O . LEU B 1 278 ? 12.57 11.078 7.629 1 96.25 278 LEU B O 1
ATOM 5169 N N . VAL B 1 279 ? 14.602 11.664 6.883 1 96.75 279 VAL B N 1
ATOM 5170 C CA . VAL B 1 279 ? 14.609 10.688 5.797 1 96.75 279 VAL B CA 1
ATOM 5171 C C . VAL B 1 279 ? 14.539 9.273 6.371 1 96.75 279 VAL B C 1
ATOM 5173 O O . VAL B 1 279 ? 13.812 8.422 5.859 1 96.75 279 VAL B O 1
ATOM 5176 N N . GLY B 1 280 ? 15.328 9.109 7.418 1 97.19 280 GLY B N 1
ATOM 5177 C CA . GLY B 1 280 ? 15.328 7.801 8.062 1 97.19 280 GLY B CA 1
ATOM 5178 C C . GLY B 1 280 ? 13.961 7.387 8.578 1 97.19 280 GLY B C 1
ATOM 5179 O O . GLY B 1 280 ? 13.539 6.25 8.375 1 97.19 280 GLY B O 1
ATOM 5180 N N . VAL B 1 281 ? 13.297 8.258 9.227 1 96.5 281 VAL B N 1
ATOM 5181 C CA . VAL B 1 281 ? 11.969 7.98 9.758 1 96.5 281 VAL B CA 1
ATOM 5182 C C . VAL B 1 281 ? 11.008 7.68 8.609 1 96.5 281 VAL B C 1
ATOM 5184 O O . VAL B 1 281 ? 10.219 6.734 8.688 1 96.5 281 VAL B O 1
ATOM 5187 N N . ASN B 1 282 ? 11.078 8.43 7.574 1 96.31 282 ASN B N 1
ATOM 5188 C CA . ASN B 1 282 ? 10.188 8.227 6.438 1 96.31 282 ASN B CA 1
ATOM 5189 C C . ASN B 1 282 ? 10.438 6.879 5.762 1 96.31 282 ASN B C 1
ATOM 5191 O O . ASN B 1 282 ? 9.484 6.176 5.41 1 96.31 282 ASN B O 1
ATOM 5195 N N . ILE B 1 283 ? 11.695 6.559 5.602 1 96.38 283 ILE B N 1
ATOM 5196 C CA . ILE B 1 283 ? 12.031 5.273 4.996 1 96.38 283 ILE B CA 1
ATOM 5197 C C . ILE B 1 283 ? 11.547 4.137 5.887 1 96.38 283 ILE B C 1
ATOM 5199 O O . ILE B 1 283 ? 11.055 3.115 5.395 1 96.38 283 ILE B O 1
ATOM 5203 N N . SER B 1 284 ? 11.656 4.312 7.145 1 95.31 284 SER B N 1
ATOM 5204 C CA . SER B 1 284 ? 11.164 3.312 8.086 1 95.31 284 SER B CA 1
ATOM 5205 C C . SER B 1 284 ? 9.648 3.154 7.98 1 95.31 284 SER B C 1
ATOM 5207 O O . SER B 1 284 ? 9.117 2.051 8.141 1 95.31 284 SER B O 1
ATOM 5209 N N . LEU B 1 285 ? 8.969 4.215 7.742 1 94.81 285 LEU B N 1
ATOM 5210 C CA . LEU B 1 285 ? 7.527 4.152 7.543 1 94.81 285 LEU B CA 1
ATOM 5211 C C . LEU B 1 285 ? 7.184 3.314 6.316 1 94.81 285 LEU B C 1
ATOM 5213 O O . LEU B 1 285 ? 6.195 2.574 6.324 1 94.81 285 LEU B O 1
ATOM 5217 N N . PHE B 1 286 ? 8.008 3.436 5.324 1 95.31 286 PHE B N 1
ATOM 5218 C CA . PHE B 1 286 ? 7.777 2.635 4.129 1 95.31 286 PHE B CA 1
ATOM 5219 C C . PHE B 1 286 ? 7.828 1.146 4.457 1 95.31 286 PHE B C 1
ATOM 5221 O O . PHE B 1 286 ? 7.098 0.35 3.861 1 95.31 286 PHE B O 1
ATOM 5228 N N . SER B 1 287 ? 8.711 0.805 5.352 1 92.62 287 SER B N 1
ATOM 5229 C CA . SER B 1 287 ? 8.766 -0.587 5.789 1 92.62 287 SER B CA 1
ATOM 5230 C C . SER B 1 287 ? 7.449 -1.017 6.43 1 92.62 287 SER B C 1
ATOM 5232 O O . SER B 1 287 ? 6.934 -2.096 6.133 1 92.62 287 SER B O 1
ATOM 5234 N N . MET B 1 288 ? 6.941 -0.191 7.211 1 91.5 288 MET B N 1
ATOM 5235 C CA . MET B 1 288 ? 5.676 -0.485 7.875 1 91.5 288 MET B CA 1
ATOM 5236 C C . MET B 1 288 ? 4.535 -0.574 6.863 1 91.5 288 MET B C 1
ATOM 5238 O O . MET B 1 288 ? 3.67 -1.443 6.973 1 91.5 288 MET B O 1
ATOM 5242 N N . PHE B 1 289 ? 4.539 0.309 5.891 1 94.12 289 PHE B N 1
ATOM 5243 C CA . PHE B 1 289 ? 3.535 0.285 4.836 1 94.12 289 PHE B CA 1
ATOM 5244 C C . PHE B 1 289 ? 3.596 -1.025 4.059 1 94.12 289 PHE B C 1
ATOM 5246 O O . PHE B 1 289 ? 2.561 -1.633 3.777 1 94.12 289 PHE B O 1
ATOM 5253 N N . THR B 1 290 ? 4.781 -1.429 3.766 1 91.88 290 THR B N 1
ATOM 5254 C CA . THR B 1 290 ? 4.977 -2.645 2.982 1 91.88 290 THR B CA 1
ATOM 5255 C C . THR B 1 290 ? 4.465 -3.865 3.746 1 91.88 290 THR B C 1
ATOM 5257 O O . THR B 1 290 ? 3.801 -4.73 3.172 1 91.88 290 THR B O 1
ATOM 5260 N N . LYS B 1 291 ? 4.75 -3.912 4.98 1 89 291 LYS B N 1
ATOM 5261 C CA . LYS B 1 291 ? 4.309 -5.031 5.809 1 89 291 LYS B CA 1
ATOM 5262 C C . LYS B 1 291 ? 2.785 -5.059 5.926 1 89 291 LYS B C 1
ATOM 5264 O O . LYS B 1 291 ? 2.176 -6.129 5.906 1 89 291 LYS B O 1
ATOM 5269 N N . ALA B 1 292 ? 2.205 -3.926 6.055 1 89.56 292 ALA B N 1
ATOM 5270 C CA . ALA B 1 292 ? 0.747 -3.838 6.094 1 89.56 292 ALA B CA 1
ATOM 5271 C C . ALA B 1 292 ? 0.135 -4.301 4.773 1 89.56 292 ALA B C 1
ATOM 5273 O O . ALA B 1 292 ? -0.85 -5.043 4.766 1 89.56 292 ALA B O 1
ATOM 5274 N N . TYR B 1 293 ? 0.712 -3.865 3.77 1 89.19 293 TYR B N 1
ATOM 5275 C CA . TYR B 1 293 ? 0.253 -4.273 2.447 1 89.19 293 TYR B CA 1
ATOM 5276 C C . TYR B 1 293 ? 0.401 -5.777 2.258 1 89.19 293 TYR B C 1
ATOM 5278 O O . TYR B 1 293 ? -0.483 -6.43 1.697 1 89.19 293 TYR B O 1
ATOM 5286 N N . ALA B 1 294 ? 1.474 -6.273 2.686 1 83.5 294 ALA B N 1
ATOM 5287 C CA . ALA B 1 294 ? 1.733 -7.707 2.568 1 83.5 294 ALA B CA 1
ATOM 5288 C C . ALA B 1 294 ? 0.689 -8.516 3.33 1 83.5 294 ALA B C 1
ATOM 5290 O O . ALA B 1 294 ? 0.294 -9.602 2.891 1 83.5 294 ALA B O 1
ATOM 5291 N N . LEU B 1 295 ? 0.294 -8.023 4.398 1 81.44 295 LEU B N 1
ATOM 5292 C CA . LEU B 1 295 ? -0.724 -8.703 5.195 1 81.44 295 LEU B CA 1
ATOM 5293 C C . LEU B 1 295 ? -2.057 -8.742 4.453 1 81.44 295 LEU B C 1
ATOM 5295 O O . LEU B 1 295 ? -2.797 -9.727 4.543 1 81.44 295 LEU B O 1
ATOM 5299 N N . SER B 1 296 ? -2.328 -7.715 3.738 1 79.12 296 SER B N 1
ATOM 5300 C CA . SER B 1 296 ? -3.596 -7.621 3.021 1 79.12 296 SER B CA 1
ATOM 5301 C C . SER B 1 296 ? -3.539 -8.375 1.696 1 79.12 296 SER B C 1
ATOM 5303 O O . SER B 1 296 ? -4.508 -9.031 1.307 1 79.12 296 SER B O 1
ATOM 5305 N N . SER B 1 297 ? -2.416 -8.305 1.01 1 76.44 297 SER B N 1
ATOM 5306 C CA . SER B 1 297 ? -2.305 -8.875 -0.329 1 76.44 297 SER B CA 1
ATOM 5307 C C . SER B 1 297 ? -1.776 -10.305 -0.278 1 76.44 297 SER B C 1
ATOM 5309 O O . SER B 1 297 ? -2.039 -11.102 -1.181 1 76.44 297 SER B O 1
ATOM 5311 N N . GLY B 1 298 ? -0.928 -10.602 0.771 1 73 298 GLY B N 1
ATOM 5312 C CA . GLY B 1 298 ? -0.321 -11.922 0.893 1 73 298 GLY B CA 1
ATOM 5313 C C . GLY B 1 298 ? 0.873 -12.117 -0.024 1 73 298 GLY B C 1
ATOM 5314 O O . GLY B 1 298 ? 1.253 -13.25 -0.325 1 73 298 GLY B O 1
ATOM 5315 N N . PHE B 1 299 ? 1.412 -11.031 -0.464 1 72.06 299 PHE B N 1
ATOM 5316 C CA . PHE B 1 299 ? 2.477 -11.18 -1.45 1 72.06 299 PHE B CA 1
ATOM 5317 C C . PHE B 1 299 ? 3.756 -11.68 -0.793 1 72.06 299 PHE B C 1
ATOM 5319 O O . PHE B 1 299 ? 4.598 -12.297 -1.452 1 72.06 299 PHE B O 1
ATOM 5326 N N . ILE B 1 300 ? 3.924 -11.422 0.528 1 74.56 300 ILE B N 1
ATOM 5327 C CA . ILE B 1 300 ? 4.992 -12 1.334 1 74.56 300 ILE B CA 1
ATOM 5328 C C . ILE B 1 300 ? 4.434 -12.453 2.684 1 74.56 300 ILE B C 1
ATOM 5330 O O . ILE B 1 300 ? 3.5 -11.844 3.209 1 74.56 300 ILE B O 1
ATOM 5334 N N . PRO B 1 301 ? 4.996 -13.57 3.178 1 74.88 301 PRO B N 1
ATOM 5335 C CA . PRO B 1 301 ? 4.527 -14.008 4.496 1 74.88 301 PRO B CA 1
ATOM 5336 C C . PRO B 1 301 ? 4.926 -13.039 5.609 1 74.88 301 PRO B C 1
ATOM 5338 O O . PRO B 1 301 ? 5.949 -12.359 5.504 1 74.88 301 PRO B O 1
ATOM 5341 N N . ASN B 1 302 ? 3.967 -12.82 6.52 1 74.5 302 ASN B N 1
ATOM 5342 C CA . ASN B 1 302 ? 4.262 -11.938 7.645 1 74.5 302 ASN B CA 1
ATOM 5343 C C . ASN B 1 302 ? 4.59 -12.734 8.906 1 74.5 302 ASN B C 1
ATOM 5345 O O . ASN B 1 302 ? 4.004 -13.789 9.148 1 74.5 302 ASN B O 1
ATOM 5349 N N . SER B 1 303 ? 5.57 -12.25 9.594 1 75.5 303 SER B N 1
ATOM 5350 C CA . SER B 1 303 ? 5.895 -12.836 10.891 1 75.5 303 SER B CA 1
ATOM 5351 C C . SER B 1 303 ? 4.832 -12.508 11.93 1 75.5 303 SER B C 1
ATOM 5353 O O . SER B 1 303 ? 4.141 -11.484 11.812 1 75.5 303 SER B O 1
ATOM 5355 N N . PRO B 1 304 ? 4.637 -13.422 12.867 1 78.38 304 PRO B N 1
ATOM 5356 C CA . PRO B 1 304 ? 3.672 -13.141 13.93 1 78.38 304 PRO B CA 1
ATOM 5357 C C . PRO B 1 304 ? 3.967 -11.836 14.664 1 78.38 304 PRO B C 1
ATOM 5359 O O . PRO B 1 304 ? 3.041 -11.133 15.078 1 78.38 304 PRO B O 1
ATOM 5362 N N . LYS B 1 305 ? 5.234 -11.609 14.766 1 80.81 305 LYS B N 1
ATOM 5363 C CA . LYS B 1 305 ? 5.609 -10.375 15.438 1 80.81 305 LYS B CA 1
ATOM 5364 C C . LYS B 1 305 ? 5.125 -9.156 14.664 1 80.81 305 LYS B C 1
ATOM 5366 O O . LYS B 1 305 ? 4.617 -8.195 15.25 1 80.81 305 LYS B O 1
ATOM 5371 N N . THR B 1 306 ? 5.309 -9.188 13.391 1 82.12 306 THR B N 1
ATOM 5372 C CA . THR B 1 306 ? 4.879 -8.094 12.523 1 82.12 306 THR B CA 1
ATOM 5373 C C . THR B 1 306 ? 3.365 -7.918 12.586 1 82.12 306 THR B C 1
ATOM 5375 O O . THR B 1 306 ? 2.867 -6.789 12.656 1 82.12 306 THR B O 1
ATOM 5378 N N . VAL B 1 307 ? 2.691 -9.023 12.648 1 81.25 307 VAL B N 1
ATOM 5379 C CA . VAL B 1 307 ? 1.233 -8.984 12.695 1 81.25 307 VAL B CA 1
ATOM 5380 C C . VAL B 1 307 ? 0.773 -8.352 14.008 1 81.25 307 VAL B C 1
ATOM 5382 O O . VAL B 1 307 ? -0.119 -7.5 14.008 1 81.25 307 VAL B O 1
ATOM 5385 N N . SER B 1 308 ? 1.47 -8.75 15.039 1 85.19 308 SER B N 1
ATOM 5386 C CA . SER B 1 308 ? 1.116 -8.227 16.344 1 85.19 308 SER B CA 1
ATOM 5387 C C . SER B 1 308 ? 1.357 -6.719 16.422 1 85.19 308 SER B C 1
ATOM 5389 O O . SER B 1 308 ? 0.542 -5.98 16.969 1 85.19 308 SER B O 1
ATOM 5391 N N . LEU B 1 309 ? 2.436 -6.277 15.859 1 84.5 309 LEU B N 1
ATOM 5392 C CA . LEU B 1 309 ? 2.779 -4.859 15.852 1 84.5 309 LEU B CA 1
ATOM 5393 C C . LEU B 1 309 ? 1.751 -4.055 15.062 1 84.5 309 LEU B C 1
ATOM 5395 O O . LEU B 1 309 ? 1.322 -2.988 15.508 1 84.5 309 LEU B O 1
ATOM 5399 N N . LEU B 1 310 ? 1.356 -4.562 13.945 1 83.56 310 LEU B N 1
ATOM 5400 C CA . LEU B 1 310 ? 0.402 -3.877 13.078 1 83.56 310 LEU B CA 1
ATOM 5401 C C . LEU B 1 310 ? -0.984 -3.848 13.711 1 83.56 310 LEU B C 1
ATOM 5403 O O . LEU B 1 310 ? -1.728 -2.879 13.547 1 83.56 310 LEU B O 1
ATOM 5407 N N . GLU B 1 311 ? -1.272 -4.848 14.469 1 81.94 311 GLU B N 1
ATOM 5408 C CA . GLU B 1 311 ? -2.572 -4.902 15.133 1 81.94 311 GLU B CA 1
ATOM 5409 C C . GLU B 1 311 ? -2.639 -3.926 16.297 1 81.94 311 GLU B C 1
ATOM 5411 O O . GLU B 1 311 ? -3.707 -3.4 16.625 1 81.94 311 GLU B O 1
ATOM 5416 N N . ARG B 1 312 ? -1.497 -3.707 16.844 1 83.62 312 ARG B N 1
ATOM 5417 C CA . ARG B 1 312 ? -1.431 -2.803 17.984 1 83.62 312 ARG B CA 1
ATOM 5418 C C . ARG B 1 312 ? -1.443 -1.347 17.531 1 83.62 312 ARG B C 1
ATOM 5420 O O . ARG B 1 312 ? -1.874 -0.464 18.281 1 83.62 312 ARG B O 1
ATOM 5427 N N . PHE B 1 313 ? -0.968 -1.156 16.344 1 85.25 313 PHE B N 1
ATOM 5428 C CA . PHE B 1 313 ? -0.922 0.205 15.828 1 85.25 313 PHE B CA 1
ATOM 5429 C C . PHE B 1 313 ? -2.236 0.57 15.148 1 85.25 313 PHE B C 1
ATOM 5431 O O . PHE B 1 313 ? -2.648 -0.088 14.195 1 85.25 313 PHE B O 1
ATOM 5438 N N . THR B 1 314 ? -2.994 1.497 15.75 1 84.56 314 THR B N 1
ATOM 5439 C CA . THR B 1 314 ? -4.242 1.978 15.172 1 84.56 314 THR B CA 1
ATOM 5440 C C . THR B 1 314 ? -4.078 3.393 14.625 1 84.56 314 THR B C 1
ATOM 5442 O O . THR B 1 314 ? -3.123 4.09 14.977 1 84.56 314 THR B O 1
ATOM 5445 N N . VAL B 1 315 ? -4.906 3.779 13.734 1 89.06 315 VAL B N 1
ATOM 5446 C CA . VAL B 1 315 ? -4.91 5.125 13.18 1 89.06 315 VAL B CA 1
ATOM 5447 C C . VAL B 1 315 ? -4.988 6.152 14.305 1 89.06 315 VAL B C 1
ATOM 5449 O O . VAL B 1 315 ? -4.262 7.152 14.297 1 89.06 315 VAL B O 1
ATOM 5452 N N . GLU B 1 316 ? -5.73 5.867 15.32 1 89.62 316 GLU B N 1
ATOM 5453 C CA . GLU B 1 316 ? -5.926 6.773 16.438 1 89.62 316 GLU B CA 1
ATOM 5454 C C . GLU B 1 316 ? -4.625 6.98 17.219 1 89.62 316 GLU B C 1
ATOM 5456 O O . GLU B 1 316 ? -4.25 8.117 17.516 1 89.62 316 GLU B O 1
ATOM 5461 N N . LYS B 1 317 ? -3.939 5.934 17.516 1 91.88 317 LYS B N 1
ATOM 5462 C CA . LYS B 1 317 ? -2.682 6.031 18.25 1 91.88 317 LYS B CA 1
ATOM 5463 C C . LYS B 1 317 ? -1.642 6.816 17.453 1 91.88 317 LYS B C 1
ATOM 5465 O O . LYS B 1 317 ? -0.929 7.652 18 1 91.88 317 LYS B O 1
ATOM 5470 N N . GLY B 1 318 ? -1.552 6.523 16.156 1 93.5 318 GLY B N 1
ATOM 5471 C CA . GLY B 1 318 ? -0.61 7.234 15.305 1 93.5 318 GLY B CA 1
ATOM 5472 C C . GLY B 1 318 ? -0.901 8.719 15.203 1 93.5 318 GLY B C 1
ATOM 5473 O O . GLY B 1 318 ? 0.018 9.539 15.242 1 93.5 318 GLY B O 1
ATOM 5474 N N . VAL B 1 319 ? -2.168 9.047 15.109 1 93.38 319 VAL B N 1
ATOM 5475 C CA . VAL B 1 319 ? -2.574 10.445 15.008 1 93.38 319 VAL B CA 1
ATOM 5476 C C . VAL B 1 319 ? -2.25 11.18 16.312 1 93.38 319 VAL B C 1
ATOM 5478 O O . VAL B 1 319 ? -1.726 12.289 16.281 1 93.38 319 VAL B O 1
ATOM 5481 N N . VAL B 1 320 ? -2.498 10.547 17.391 1 94.31 320 VAL B N 1
ATOM 5482 C CA . VAL B 1 320 ? -2.248 11.172 18.672 1 94.31 320 VAL B CA 1
ATOM 5483 C C . VAL B 1 320 ? -0.752 11.414 18.859 1 94.31 320 VAL B C 1
ATOM 5485 O O . VAL B 1 320 ? -0.337 12.508 19.25 1 94.31 320 VAL B O 1
ATOM 5488 N N . ILE B 1 321 ? 0.06 10.43 18.578 1 95.44 321 ILE B N 1
ATOM 5489 C CA . ILE B 1 321 ? 1.506 10.57 18.688 1 95.44 321 ILE B CA 1
ATOM 5490 C C . ILE B 1 321 ? 1.995 11.68 17.766 1 95.44 321 ILE B C 1
ATOM 5492 O O . ILE B 1 321 ? 2.824 12.508 18.156 1 95.44 321 ILE B O 1
ATOM 5496 N N . GLY B 1 322 ? 1.483 11.656 16.531 1 96.25 322 GLY B N 1
ATOM 5497 C CA . GLY B 1 322 ? 1.859 12.688 15.578 1 96.25 322 GLY B CA 1
ATOM 5498 C C . GLY B 1 322 ? 1.487 14.086 16.031 1 96.25 322 GLY B C 1
ATOM 5499 O O . GLY B 1 322 ? 2.283 15.016 15.906 1 96.25 322 GLY B O 1
ATOM 5500 N N . VAL B 1 323 ? 0.303 14.219 16.562 1 95.62 323 VAL B N 1
ATOM 5501 C CA . VAL B 1 323 ? -0.165 15.523 17.047 1 95.62 323 VAL B CA 1
ATOM 5502 C C . VAL B 1 323 ? 0.686 15.984 18.219 1 95.62 323 VAL B C 1
ATOM 5504 O O . VAL B 1 323 ? 1.062 17.156 18.312 1 95.62 323 VAL B O 1
ATOM 5507 N N . ILE B 1 324 ? 1.021 15.086 19.078 1 96.56 324 ILE B N 1
ATOM 5508 C CA . ILE B 1 324 ? 1.846 15.406 20.234 1 96.56 324 ILE B CA 1
ATOM 5509 C C . ILE B 1 324 ? 3.213 15.906 19.766 1 96.56 324 ILE B C 1
ATOM 5511 O O . ILE B 1 324 ? 3.707 16.922 20.266 1 96.56 324 ILE B O 1
ATOM 5515 N N . LEU B 1 325 ? 3.818 15.219 18.859 1 96.5 325 LEU B N 1
ATOM 5516 C CA . LEU B 1 325 ? 5.121 15.625 18.328 1 96.5 325 LEU B CA 1
ATOM 5517 C C . LEU B 1 325 ? 5.031 17 17.672 1 96.5 325 LEU B C 1
ATOM 5519 O O . LEU B 1 325 ? 5.926 17.828 17.844 1 96.5 325 LEU B O 1
ATOM 5523 N N . THR B 1 326 ? 3.961 17.203 16.969 1 96.44 326 THR B N 1
ATOM 5524 C CA . THR B 1 326 ? 3.762 18.484 16.297 1 96.44 326 THR B CA 1
ATOM 5525 C C . THR B 1 326 ? 3.619 19.609 17.312 1 96.44 326 THR B C 1
ATOM 5527 O O . THR B 1 326 ? 4.23 20.672 17.156 1 96.44 326 THR B O 1
ATOM 5530 N N . ILE B 1 327 ? 2.852 19.344 18.312 1 96.81 327 ILE B N 1
ATOM 5531 C CA . ILE B 1 327 ? 2.635 20.344 19.344 1 96.81 327 ILE B CA 1
ATOM 5532 C C . ILE B 1 327 ? 3.953 20.641 20.062 1 96.81 327 ILE B C 1
ATOM 5534 O O . ILE B 1 327 ? 4.27 21.812 20.328 1 96.81 327 ILE B O 1
ATOM 5538 N N . LEU B 1 328 ? 4.746 19.641 20.359 1 95.81 328 LEU B N 1
ATOM 5539 C CA . LEU B 1 328 ? 6.055 19.828 20.969 1 95.81 328 LEU B CA 1
ATOM 5540 C C . LEU B 1 328 ? 6.953 20.688 20.094 1 95.81 328 LEU B C 1
ATOM 5542 O O . LEU B 1 328 ? 7.676 21.547 20.594 1 95.81 328 LEU B O 1
ATOM 5546 N N . GLY B 1 329 ? 6.922 20.453 18.812 1 94.56 329 GLY B N 1
ATOM 5547 C CA . GLY B 1 329 ? 7.684 21.266 17.891 1 94.56 329 GLY B CA 1
ATOM 5548 C C . GLY B 1 329 ? 7.215 22.719 17.844 1 94.56 329 GLY B C 1
ATOM 5549 O O . GLY B 1 329 ? 8.031 23.625 17.766 1 94.56 329 GLY B O 1
ATOM 5550 N N . ILE B 1 330 ? 5.906 22.922 17.906 1 94.81 330 ILE B N 1
ATOM 5551 C CA . ILE B 1 330 ? 5.336 24.266 17.906 1 94.81 330 ILE B CA 1
ATOM 5552 C C . ILE B 1 330 ? 5.73 25 19.172 1 94.81 330 ILE B C 1
ATOM 5554 O O . ILE B 1 330 ? 6.09 26.188 19.125 1 94.81 330 ILE B O 1
ATOM 5558 N N . ILE B 1 331 ? 5.645 24.344 20.266 1 94.12 331 ILE B N 1
ATOM 5559 C CA . ILE B 1 331 ? 6.047 24.938 21.531 1 94.12 331 ILE B CA 1
ATOM 5560 C C . ILE B 1 331 ? 7.512 25.359 21.469 1 94.12 331 ILE B C 1
ATOM 5562 O O . ILE B 1 331 ? 7.859 26.469 21.875 1 94.12 331 ILE B O 1
ATOM 5566 N N . ALA B 1 332 ? 8.367 24.484 20.953 1 91.62 332 ALA B N 1
ATOM 5567 C CA . ALA B 1 332 ? 9.781 24.812 20.797 1 91.62 332 ALA B CA 1
ATOM 5568 C C . ALA B 1 332 ? 9.961 26.031 19.875 1 91.62 332 ALA B C 1
ATOM 5570 O O . ALA B 1 332 ? 10.844 26.859 20.109 1 91.62 332 ALA B O 1
ATOM 5571 N N . THR B 1 333 ? 9.148 26.094 18.891 1 90.06 333 THR B N 1
ATOM 5572 C CA . THR B 1 333 ? 9.188 27.234 17.969 1 90.06 333 THR B CA 1
ATOM 5573 C C . THR B 1 333 ? 8.82 28.531 18.672 1 90.06 333 THR B C 1
ATOM 5575 O O . THR B 1 333 ? 9.477 29.547 18.484 1 90.06 333 THR B O 1
ATOM 5578 N N . ILE B 1 334 ? 7.84 28.453 19.469 1 89.94 334 ILE B N 1
ATOM 5579 C CA . ILE B 1 334 ? 7.402 29.625 20.234 1 89.94 334 ILE B CA 1
ATOM 5580 C C . ILE B 1 334 ? 8.5 30.047 21.203 1 89.94 334 ILE B C 1
ATOM 5582 O O . ILE B 1 334 ? 8.789 31.234 21.328 1 89.94 334 ILE B O 1
ATOM 5586 N N . ILE B 1 335 ? 9.141 29.125 21.812 1 86.88 335 ILE B N 1
ATOM 5587 C CA . ILE B 1 335 ? 10.234 29.406 22.734 1 86.88 335 ILE B CA 1
ATOM 5588 C C . ILE B 1 335 ? 11.367 30.109 21.984 1 86.88 335 ILE B C 1
ATOM 5590 O O . ILE B 1 335 ? 11.938 31.094 22.484 1 86.88 335 ILE B O 1
ATOM 5594 N N . ALA B 1 336 ? 11.688 29.578 20.828 1 82.81 336 ALA B N 1
ATOM 5595 C CA . ALA B 1 336 ? 12.734 30.188 20 1 82.81 336 ALA B CA 1
ATOM 5596 C C . ALA B 1 336 ? 12.383 31.625 19.641 1 82.81 336 ALA B C 1
ATOM 5598 O O . ALA B 1 336 ? 13.242 32.5 19.656 1 82.81 336 ALA B O 1
ATOM 5599 N N . PHE B 1 337 ? 11.125 31.844 19.375 1 81.38 337 PHE B N 1
ATOM 5600 C CA . PHE B 1 337 ? 10.656 33.188 19 1 81.38 337 PHE B CA 1
ATOM 5601 C C . PHE B 1 337 ? 10.734 34.125 20.188 1 81.38 337 PHE B C 1
ATOM 5603 O O . PHE B 1 337 ? 11.117 35.281 20.047 1 81.38 337 PHE B O 1
ATOM 5610 N N . VAL B 1 338 ? 10.414 33.656 21.312 1 82.12 338 VAL B N 1
ATOM 5611 C CA . VAL B 1 338 ? 10.438 34.469 22.516 1 82.12 338 VAL B CA 1
ATOM 5612 C C . VAL B 1 338 ? 11.883 34.812 22.875 1 82.12 338 VAL B C 1
ATOM 5614 O O . VAL B 1 338 ? 12.18 35.938 23.234 1 82.12 338 VAL B O 1
ATOM 5617 N N . ILE B 1 339 ? 12.75 33.875 22.781 1 78.81 339 ILE B N 1
ATOM 5618 C CA . ILE B 1 339 ? 14.164 34.094 23.078 1 78.81 339 ILE B CA 1
ATOM 5619 C C . ILE B 1 339 ? 14.742 35.094 22.094 1 78.81 339 ILE B C 1
ATOM 5621 O O . ILE B 1 339 ? 15.492 36 22.484 1 78.81 339 ILE B O 1
ATOM 5625 N N . TRP B 1 340 ? 14.312 34.969 20.875 1 74.5 340 TRP B N 1
ATOM 5626 C CA . TRP B 1 340 ? 14.758 35.906 19.844 1 74.5 340 TRP B CA 1
ATOM 5627 C C . TRP B 1 340 ? 14.234 37.312 20.109 1 74.5 340 TRP B C 1
ATOM 5629 O O . TRP B 1 340 ? 14.961 38.281 19.938 1 74.5 340 TRP B O 1
ATOM 5639 N N . GLY B 1 341 ? 12.938 37.375 20.438 1 70.38 341 GLY B N 1
ATOM 5640 C CA . GLY B 1 341 ? 12.336 38.656 20.75 1 70.38 341 GLY B CA 1
ATOM 5641 C C . GLY B 1 341 ? 12.961 39.344 21.938 1 70.38 341 GLY B C 1
ATOM 5642 O O . GLY B 1 341 ? 13.102 40.562 21.953 1 70.38 341 GLY B O 1
ATOM 5643 N N . SER B 1 342 ? 13.289 38.594 22.938 1 72.5 342 SER B N 1
ATOM 5644 C CA . SER B 1 342 ? 13.859 39.156 24.156 1 72.5 342 SER B CA 1
ATOM 5645 C C . SER B 1 342 ? 15.227 39.781 23.891 1 72.5 342 SER B C 1
ATOM 5647 O O . SER B 1 342 ? 15.703 40.625 24.656 1 72.5 342 SER B O 1
ATOM 5649 N N . HIS B 1 343 ? 15.82 39.375 22.828 1 65.88 343 HIS B N 1
ATOM 5650 C CA . HIS B 1 343 ? 17.094 39.969 22.453 1 65.88 343 HIS B CA 1
ATOM 5651 C C . HIS B 1 343 ? 16.922 41 21.328 1 65.88 343 HIS B C 1
ATOM 5653 O O . HIS B 1 343 ? 17.828 41.188 20.516 1 65.88 343 HIS B O 1
ATOM 5659 N N . SER B 1 344 ? 15.742 41.75 21.406 1 57.97 344 SER B N 1
ATOM 5660 C CA . SER B 1 344 ? 15.344 42.875 20.547 1 57.97 344 SER B CA 1
ATOM 5661 C C . SER B 1 344 ? 15.391 42.5 19.078 1 57.97 344 SER B C 1
ATOM 5663 O O . SER B 1 344 ? 15.742 43.312 18.234 1 57.97 344 SER B O 1
ATOM 5665 N N . PHE B 1 345 ? 15.031 41.281 18.797 1 56.16 345 PHE B N 1
ATOM 5666 C CA . PHE B 1 345 ? 15.016 40.781 17.422 1 56.16 345 PHE B CA 1
ATOM 5667 C C . PHE B 1 345 ? 16.328 41.125 16.703 1 56.16 345 PHE B C 1
ATOM 5669 O O . PHE B 1 345 ? 16.344 41.281 15.492 1 56.16 345 PHE B O 1
ATOM 5676 N N . GLY B 1 346 ? 17.312 41.594 17.688 1 52.16 346 GLY B N 1
ATOM 5677 C CA . GLY B 1 346 ? 18.625 42 17.234 1 52.16 346 GLY B CA 1
ATOM 5678 C C . GLY B 1 346 ? 19.5 40.844 16.812 1 52.16 346 GLY B C 1
ATOM 5679 O O . GLY B 1 346 ? 19 39.75 16.547 1 52.16 346 GLY B O 1
ATOM 5680 N N . ASN B 1 347 ? 20.984 41.062 16.812 1 51.28 347 ASN B N 1
ATOM 5681 C CA . ASN B 1 347 ? 22.031 40.188 16.25 1 51.28 347 ASN B CA 1
ATOM 5682 C C . ASN B 1 347 ? 22.203 38.906 17.062 1 51.28 347 ASN B C 1
ATOM 5684 O O . ASN B 1 347 ? 23.141 38.812 17.859 1 51.28 347 ASN B O 1
ATOM 5688 N N . LEU B 1 348 ? 21.234 38.469 17.75 1 53.03 348 LEU B N 1
ATOM 5689 C CA . LEU B 1 348 ? 21.5 37.125 18.312 1 53.03 348 LEU B CA 1
ATOM 5690 C C . LEU B 1 348 ? 22.156 36.219 17.266 1 53.03 348 LEU B C 1
ATOM 5692 O O . LEU B 1 348 ? 21.859 36.344 16.078 1 53.03 348 LEU B O 1
ATOM 5696 N N . GLN B 1 349 ? 23.25 35.562 17.719 1 62.56 349 GLN B N 1
ATOM 5697 C CA . GLN B 1 349 ? 24 34.656 16.844 1 62.56 349 GLN B CA 1
ATOM 5698 C C . GLN B 1 349 ? 23.078 33.656 16.172 1 62.56 349 GLN B C 1
ATOM 5700 O O . GLN B 1 349 ? 22.375 32.906 16.844 1 62.56 349 GLN B O 1
ATOM 5705 N N . PRO B 1 350 ? 22.656 33.938 14.992 1 68.44 350 PRO B N 1
ATOM 5706 C CA . PRO B 1 350 ? 21.812 33.031 14.188 1 68.44 350 PRO B CA 1
ATOM 5707 C C . PRO B 1 350 ? 22.047 31.562 14.508 1 68.44 350 PRO B C 1
ATOM 5709 O O . PRO B 1 350 ? 21.109 30.766 14.445 1 68.44 350 PRO B O 1
ATOM 5712 N N . GLU B 1 351 ? 23.125 31.375 15.18 1 73.25 351 GLU B N 1
ATOM 5713 C CA . GLU B 1 351 ? 23.484 29.969 15.438 1 73.25 351 GLU B CA 1
ATOM 5714 C C . GLU B 1 351 ? 22.734 29.422 16.641 1 73.25 351 GLU B C 1
ATOM 5716 O O . GLU B 1 351 ? 22.297 28.266 16.656 1 73.25 351 GLU B O 1
ATOM 5721 N N . SER B 1 352 ? 22.5 30.297 17.656 1 73.75 352 SER B N 1
ATOM 5722 C CA . SER B 1 352 ? 21.859 29.844 18.875 1 73.75 352 SER B CA 1
ATOM 5723 C C . SER B 1 352 ? 20.375 29.578 18.656 1 73.75 352 SER B C 1
ATOM 5725 O O . SER B 1 352 ? 19.812 28.625 19.203 1 73.75 352 SER B O 1
ATOM 5727 N N . ILE B 1 353 ? 19.766 30.328 17.859 1 78.38 353 ILE B N 1
ATOM 5728 C CA . ILE B 1 353 ? 18.344 30.156 17.578 1 78.38 353 ILE B CA 1
ATOM 5729 C C . ILE B 1 353 ? 18.125 28.953 16.688 1 78.38 353 ILE B C 1
ATOM 5731 O O . ILE B 1 353 ? 17.156 28.219 16.844 1 78.38 353 ILE B O 1
ATOM 5735 N N . MET B 1 354 ? 19.109 28.719 15.867 1 83.12 354 MET B N 1
ATOM 5736 C CA . MET B 1 354 ? 18.984 27.609 14.938 1 83.12 354 MET B CA 1
ATOM 5737 C C . MET B 1 354 ? 19.094 26.281 15.68 1 83.12 354 MET B C 1
ATOM 5739 O O . MET B 1 354 ? 18.516 25.281 15.25 1 83.12 354 MET B O 1
ATOM 5743 N N . LYS B 1 355 ? 19.781 26.281 16.781 1 84.56 355 LYS B N 1
ATOM 5744 C CA . LYS B 1 355 ? 19.922 25.062 17.578 1 84.56 355 LYS B CA 1
ATOM 5745 C C . LYS B 1 355 ? 18.578 24.641 18.172 1 84.56 355 LYS B C 1
ATOM 5747 O O . LYS B 1 355 ? 18.375 23.484 18.547 1 84.56 355 LYS B O 1
ATOM 5752 N N . ILE B 1 356 ? 17.656 25.578 18.172 1 86.38 356 ILE B N 1
ATOM 5753 C CA . ILE B 1 356 ? 16.312 25.281 18.672 1 86.38 356 ILE B CA 1
ATOM 5754 C C . ILE B 1 356 ? 15.367 25.062 17.5 1 86.38 356 ILE B C 1
ATOM 5756 O O . ILE B 1 356 ? 14.523 24.172 17.531 1 86.38 356 ILE B O 1
ATOM 5760 N N . THR B 1 357 ? 15.555 25.844 16.469 1 87.62 357 THR B N 1
ATOM 5761 C CA . THR B 1 357 ? 14.633 25.828 15.328 1 87.62 357 THR B CA 1
ATOM 5762 C C . THR B 1 357 ? 14.75 24.516 14.555 1 87.62 357 THR B C 1
ATOM 5764 O O . THR B 1 357 ? 13.75 23.969 14.109 1 87.62 357 THR B O 1
ATOM 5767 N N . ILE B 1 358 ? 16 24.016 14.406 1 90.62 358 ILE B N 1
ATOM 5768 C CA . ILE B 1 358 ? 16.219 22.812 13.609 1 90.62 358 ILE B CA 1
ATOM 5769 C C . ILE B 1 358 ? 15.516 21.625 14.258 1 90.62 358 ILE B C 1
ATOM 5771 O O . ILE B 1 358 ? 14.703 20.953 13.617 1 90.62 358 ILE B O 1
ATOM 5775 N N . PRO B 1 359 ? 15.695 21.375 15.562 1 92.56 359 PRO B N 1
ATOM 5776 C CA . PRO B 1 359 ? 14.938 20.281 16.188 1 92.56 359 PRO B CA 1
ATOM 5777 C C . PRO B 1 359 ? 13.438 20.531 16.203 1 92.56 359 PRO B C 1
ATOM 5779 O O . PRO B 1 359 ? 12.648 19.594 16.047 1 92.56 359 PRO B O 1
ATOM 5782 N N . ALA B 1 360 ? 13.031 21.75 16.375 1 93.94 360 ALA B N 1
ATOM 5783 C CA . ALA B 1 360 ? 11.609 22.094 16.422 1 93.94 360 ALA B CA 1
ATOM 5784 C C . ALA B 1 360 ? 10.93 21.75 15.102 1 93.94 360 ALA B C 1
ATOM 5786 O O . ALA B 1 360 ? 9.883 21.094 15.078 1 93.94 360 ALA B O 1
ATOM 5787 N N . THR B 1 361 ? 11.531 22.156 13.984 1 94.31 361 THR B N 1
ATOM 5788 C CA . THR B 1 361 ? 10.938 21.906 12.672 1 94.31 361 THR B CA 1
ATOM 5789 C C . THR B 1 361 ? 10.984 20.422 12.336 1 94.31 3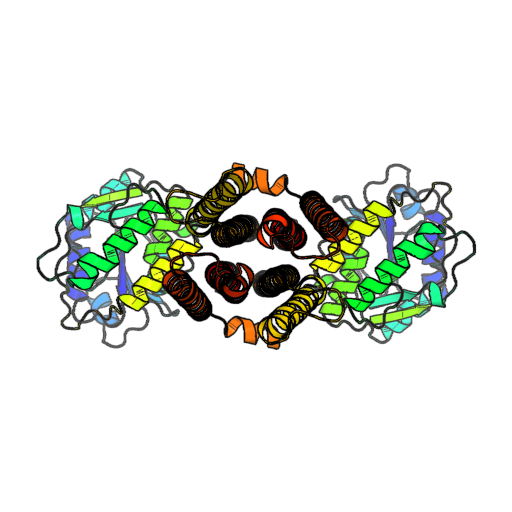61 THR B C 1
ATOM 5791 O O . THR B 1 361 ? 10.102 19.906 11.648 1 94.31 361 THR B O 1
ATOM 5794 N N . THR B 1 362 ? 12.047 19.781 12.789 1 95.25 362 THR B N 1
ATOM 5795 C CA . THR B 1 362 ? 12.148 18.344 12.578 1 95.25 362 THR B CA 1
ATOM 5796 C C . THR B 1 362 ? 11.008 17.609 13.281 1 95.25 362 THR B C 1
ATOM 5798 O O . THR B 1 362 ? 10.375 16.719 12.695 1 95.25 362 THR B O 1
ATOM 5801 N N . LEU B 1 363 ? 10.719 18.031 14.516 1 96 363 LEU B N 1
ATOM 5802 C CA . LEU B 1 363 ? 9.617 17.438 15.266 1 96 363 LEU B CA 1
ATOM 5803 C C . LEU B 1 363 ? 8.281 17.703 14.578 1 96 363 LEU B C 1
ATOM 5805 O O . LEU B 1 363 ? 7.438 16.812 14.492 1 96 363 LEU B O 1
ATOM 5809 N N . ILE B 1 364 ? 8.117 18.875 14.141 1 96.5 364 ILE B N 1
ATOM 5810 C CA . ILE B 1 364 ? 6.883 19.25 13.453 1 96.5 364 ILE B CA 1
ATOM 5811 C C . ILE B 1 364 ? 6.715 18.391 12.195 1 96.5 364 ILE B C 1
ATOM 5813 O O . ILE B 1 364 ? 5.641 17.844 11.953 1 96.5 364 ILE B O 1
ATOM 5817 N N . ALA B 1 365 ? 7.762 18.266 11.414 1 96.81 365 ALA B N 1
ATOM 5818 C CA . ALA B 1 365 ? 7.715 17.5 10.172 1 96.81 365 ALA B CA 1
ATOM 5819 C C . ALA B 1 365 ? 7.371 16.031 10.445 1 96.81 365 ALA B C 1
ATOM 5821 O O . ALA B 1 365 ? 6.461 15.477 9.828 1 96.81 365 ALA B O 1
ATOM 5822 N N . ILE B 1 366 ? 8.07 15.445 11.391 1 96.81 366 ILE B N 1
ATOM 5823 C CA . ILE B 1 366 ? 7.848 14.039 11.719 1 96.81 366 ILE B CA 1
ATOM 5824 C C . ILE B 1 366 ? 6.426 13.852 12.242 1 96.81 366 ILE B C 1
ATOM 5826 O O . ILE B 1 366 ? 5.762 12.867 11.898 1 96.81 366 ILE B O 1
ATOM 5830 N N . GLY B 1 367 ? 6.031 14.805 13.094 1 97.12 367 GLY B N 1
ATOM 5831 C CA . GLY B 1 367 ? 4.691 14.727 13.648 1 97.12 367 GLY B CA 1
ATOM 5832 C C . GLY B 1 367 ? 3.604 14.758 12.586 1 97.12 367 GLY B C 1
ATOM 5833 O O . GLY B 1 367 ? 2.725 13.891 12.562 1 97.12 367 GLY B O 1
ATOM 5834 N N . ILE B 1 368 ? 3.645 15.719 11.711 1 96.38 368 ILE B N 1
ATOM 5835 C CA . ILE B 1 368 ? 2.646 15.852 10.656 1 96.38 368 ILE B CA 1
ATOM 5836 C C . ILE B 1 368 ? 2.691 14.633 9.742 1 96.38 368 ILE B C 1
ATOM 5838 O O . ILE B 1 368 ? 1.647 14.086 9.375 1 96.38 368 ILE B O 1
ATOM 5842 N N . GLU B 1 369 ? 3.816 14.203 9.398 1 95.81 369 GLU B N 1
ATOM 5843 C CA . GLU B 1 369 ? 3.967 13.039 8.523 1 95.81 369 GLU B CA 1
ATOM 5844 C C . GLU B 1 369 ? 3.389 11.789 9.18 1 95.81 369 GLU B C 1
ATOM 5846 O O . GLU B 1 369 ? 2.791 10.953 8.5 1 95.81 369 GLU B O 1
ATOM 5851 N N . LEU B 1 370 ? 3.607 11.688 10.469 1 95.62 370 LEU B N 1
ATOM 5852 C CA . LEU B 1 370 ? 3.078 10.523 11.172 1 95.62 370 LEU B CA 1
ATOM 5853 C C . LEU B 1 370 ? 1.554 10.523 11.156 1 95.62 370 LEU B C 1
ATOM 5855 O O . LEU B 1 370 ? 0.929 9.469 11.047 1 95.62 370 LEU B O 1
ATOM 5859 N N . VAL B 1 371 ? 0.995 11.641 11.281 1 95.56 371 VAL B N 1
ATOM 5860 C CA . VAL B 1 371 ? -0.459 11.75 11.219 1 95.56 371 VAL B CA 1
ATOM 5861 C C . VAL B 1 371 ? -0.959 11.234 9.875 1 95.56 371 VAL B C 1
ATOM 5863 O O . VAL B 1 371 ? -1.826 10.359 9.82 1 95.56 371 VAL B O 1
ATOM 5866 N N . PHE B 1 372 ? -0.421 11.711 8.828 1 95.38 372 PHE B N 1
ATOM 5867 C CA . PHE B 1 372 ? -0.88 11.328 7.5 1 95.38 372 PHE B CA 1
ATOM 5868 C C . PHE B 1 372 ? -0.482 9.891 7.184 1 95.38 372 PHE B C 1
ATOM 5870 O O . PHE B 1 372 ? -1.215 9.172 6.5 1 95.38 372 PHE B O 1
ATOM 5877 N N . ALA B 1 373 ? 0.697 9.5 7.668 1 95.56 373 ALA B N 1
ATOM 5878 C CA . ALA B 1 373 ? 1.115 8.109 7.523 1 95.56 373 ALA B CA 1
ATOM 5879 C C . ALA B 1 373 ? 0.12 7.168 8.188 1 95.56 373 ALA B C 1
ATOM 5881 O O . ALA B 1 373 ? -0.125 6.062 7.699 1 95.56 373 ALA B O 1
ATOM 5882 N N . SER B 1 374 ? -0.422 7.59 9.312 1 94.5 374 SER B N 1
ATOM 5883 C CA . SER B 1 374 ? -1.404 6.785 10.031 1 94.5 374 SER B CA 1
ATOM 5884 C C . SER B 1 374 ? -2.668 6.586 9.195 1 94.5 374 SER B C 1
ATOM 5886 O O . SER B 1 374 ? -3.232 5.492 9.164 1 94.5 374 SER B O 1
ATOM 5888 N N . PHE B 1 375 ? -3.084 7.586 8.531 1 92.31 375 PHE B N 1
ATOM 5889 C CA . PHE B 1 375 ? -4.246 7.465 7.656 1 92.31 375 PHE B CA 1
ATOM 5890 C C . PHE B 1 375 ? -3.955 6.512 6.5 1 92.31 375 PHE B C 1
ATOM 5892 O O . PHE B 1 375 ? -4.809 5.711 6.121 1 92.31 375 PHE B O 1
ATOM 5899 N N . PHE B 1 376 ? -2.822 6.625 5.953 1 93.81 376 PHE B N 1
ATOM 5900 C CA . PHE B 1 376 ? -2.469 5.723 4.863 1 93.81 376 PHE B CA 1
ATOM 5901 C C . PHE B 1 376 ? -2.428 4.277 5.348 1 93.81 376 PHE B C 1
ATOM 5903 O O . PHE B 1 376 ? -2.896 3.371 4.652 1 93.81 376 PHE B O 1
ATOM 5910 N N . LEU B 1 377 ? -1.843 4.09 6.504 1 91.75 377 LEU B N 1
ATOM 5911 C CA . LEU B 1 377 ? -1.831 2.75 7.086 1 91.75 377 LEU B CA 1
ATOM 5912 C C . LEU B 1 377 ? -3.252 2.227 7.27 1 91.75 377 LEU B C 1
ATOM 5914 O O . LEU B 1 377 ? -3.518 1.046 7.035 1 91.75 377 LEU B O 1
ATOM 5918 N N . GLY B 1 378 ? -4.109 3.074 7.684 1 88.12 378 GLY B N 1
ATOM 5919 C CA . GLY B 1 378 ? -5.508 2.703 7.797 1 88.12 378 GLY B CA 1
ATOM 5920 C C . GLY B 1 378 ? -6.117 2.262 6.48 1 88.12 378 GLY B C 1
ATOM 5921 O O . GLY B 1 378 ? -6.914 1.322 6.441 1 88.12 378 GLY B O 1
ATOM 5922 N N . ILE B 1 379 ? -5.766 2.91 5.441 1 87.62 379 ILE B N 1
ATOM 5923 C CA . ILE B 1 379 ? -6.27 2.588 4.109 1 87.62 379 ILE B CA 1
ATOM 5924 C C . ILE B 1 379 ? -5.785 1.2 3.697 1 87.62 379 ILE B C 1
ATOM 5926 O O . ILE B 1 379 ? -6.551 0.406 3.146 1 87.62 379 ILE B O 1
ATOM 5930 N N . LEU B 1 380 ? -4.547 0.867 3.99 1 88.06 380 LEU B N 1
ATOM 5931 C CA . LEU B 1 380 ? -3.98 -0.425 3.619 1 88.06 380 LEU B CA 1
ATOM 5932 C C . LEU B 1 380 ? -4.664 -1.558 4.375 1 88.06 380 LEU B C 1
ATOM 5934 O O . LEU B 1 380 ? -4.629 -2.711 3.943 1 88.06 380 LEU B O 1
ATOM 5938 N N . GLU B 1 381 ? -5.324 -1.198 5.465 1 82.75 381 GLU B N 1
ATOM 5939 C CA . GLU B 1 381 ? -5.922 -2.223 6.316 1 82.75 381 GLU B CA 1
ATOM 5940 C C . GLU B 1 381 ? -7.402 -2.412 5.996 1 82.75 381 GLU B C 1
ATOM 5942 O O . GLU B 1 381 ? -8.055 -3.305 6.539 1 82.75 381 GLU B O 1
ATOM 5947 N N . ILE B 1 382 ? -7.977 -1.638 5.121 1 74.69 382 ILE B N 1
ATOM 5948 C CA . ILE B 1 382 ? -9.398 -1.707 4.793 1 74.69 382 ILE B CA 1
ATOM 5949 C C . ILE B 1 382 ? -9.727 -3.078 4.207 1 74.69 382 ILE B C 1
ATOM 5951 O O . ILE B 1 382 ? -10.734 -3.688 4.566 1 74.69 382 ILE B O 1
ATOM 5955 N N . GLU B 1 383 ? -8.828 -3.588 3.246 1 64.38 383 GLU B N 1
ATOM 5956 C CA . GLU B 1 383 ? -9.117 -4.855 2.584 1 64.38 383 GLU B CA 1
ATOM 5957 C C . GLU B 1 383 ? -8.914 -6.035 3.531 1 64.38 383 GLU B C 1
ATOM 5959 O O . GLU B 1 383 ? -9.5 -7.102 3.342 1 64.38 383 GLU B O 1
ATOM 5964 N N . ARG B 1 384 ? -8.086 -5.848 4.492 1 57.31 384 ARG B N 1
ATOM 5965 C CA . ARG B 1 384 ? -7.84 -6.926 5.445 1 57.31 384 ARG B CA 1
ATOM 5966 C C . ARG B 1 384 ? -9.07 -7.191 6.301 1 57.31 384 ARG B C 1
ATOM 5968 O O . ARG B 1 384 ? -9.344 -8.336 6.672 1 57.31 384 ARG B O 1
ATOM 5975 N N . LYS B 1 385 ? -9.875 -6.176 6.504 1 52.34 385 LYS B N 1
ATOM 5976 C CA . LYS B 1 385 ? -11.008 -6.293 7.418 1 52.34 385 LYS B CA 1
ATOM 5977 C C . LYS B 1 385 ? -12.258 -6.758 6.68 1 52.34 385 LYS B C 1
ATOM 5979 O O . LYS B 1 385 ? -13.359 -6.719 7.23 1 52.34 385 LYS B O 1
ATOM 5984 N N . LYS B 1 386 ? -12.016 -7.184 5.383 1 50.19 386 LYS B N 1
ATOM 5985 C CA . LYS B 1 386 ? -13.078 -7.895 4.672 1 50.19 386 LYS B CA 1
ATOM 5986 C C . LYS B 1 386 ? -13.18 -9.344 5.145 1 50.19 386 LYS B C 1
ATOM 5988 O O . LYS B 1 386 ? -12.164 -9.984 5.41 1 50.19 386 LYS B O 1
#

Nearest PDB structures (foldseek):
  5mm0-assembly1_A  TM=6.219E-01  e=2.512E-13  Pyrococcus furiosus DSM 3638
  5ekp-assembly1_B  TM=5.968E-01  e=3.010E-10  Synechocystis sp. PCC 6803 substr. Kazusa
  3kia-assembly1_A  TM=7.068E-01  e=1.741E-08  synthetic construct
  3kia-assembly1_C  TM=7.291E-01  e=7.723E-08  synthetic construct
  9fp0-assembly1_A  TM=4.088E-01  e=2.539E-06  Escherichia coli

Secondary structure (DSSP, 8-state):
-----EEEEEEEEESS-HHHHHHHHHHHHHHHHHTT--EEEEEEESS--SSHHHHHHHTT-EEEE--S-SHHHHHHHHHHH--EEEEEE--SSS-B-TT--HHHHHHHHTT-SEEEEEHHHH-B-TTSS-HHIIIIIHHHHHHHHHHHS--S---TT-S-EEEEHHHHHTT-----STHHHHHHHHHHHHTT--EEEEE--BPPPS-SS-----HHHHHHHHHHHHHHT-HIIIIIHHHHHHHHHHHHHHHHHHHS-SEETTEE--HHHHHHHHHHHHHHHHHHHHHHHHHHHHHHH-SSPPPHHHHHHHHH--HHHHHHHHHHHHHHHHHHHHHHHHHHHHTTT----HHHHHHHHHHHHHHHHHHHHHHHHHHHHHHHTTTTT-/-----EEEEEEEEESS-HHHHHHHHHHHHHHHHHTT--EEEEEEESS--SSHHHHHHHTT-EEEE--S-SHHHHHHHHHHH--EEEEEE--SSS-B-TT--HHHHHHHHTT-SEEEEEHHHH-B-TTSS-HHIIIIIHHHHHHHHHHHS--S---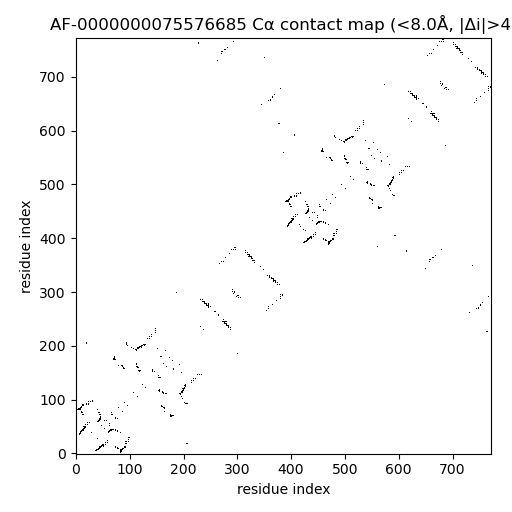TT-S-EEEEHHHHHTT-----STHHHHHHHHHHHHTT--EEEEE--BPPP--SS-----HHHHHHHHHHHHHHT-HIIIIIHHHHHHHHHHHHHHHHHHHS-SEETTEE--HHHHHHHHHHHHHHHHHHHHHHHHHHHHHHH-SSPPPHHHHHHHHH--HHHHHHHHHHHHHHHHHHHHHHHHHHHHTTT----HHHHHHHHHHHHHHHHHHHHHHHHHHHHHHHTTTTT-

Sequence (772 aa):
MEEREVELTILMPCLNEAETLEICIKKAMSFLTDNHVDGEVLIADNGSTDGSQEIARRNGARVVDIEQKGYGSALRGGSEKARGKYVVMGDADDSYNFLNLMPFLEKLRAGYELVMGNRFKGGIEKGAMPPLHKYLGNPVLSFIGRIFYPSDIKDFHCGLRGYNRAAIQSLQLQTTGMEYASEMVVQATLHKLKMIEVPTTLSPDGRTRPPHLRSWRDGWRHLKFLMMYSPNWTFLYPGLILSVIGLLIMVIIGIGPSRIGAVNFGINTMMYGATSLLVGVNISLFSMFTKAYALSSGFIPNSPKTVSLLERFTVEKGVVIGVILTILGIIATIIAFVIWGSHSFGNLQPESIMKITIPATTLIAIGIELVFASFFLGILEIERKKMEEREVELTILMPCLNEAETLEICIKKAMSFLTDNHVDGEVLIADNGSTDGSQEIARRNGARVVDIEQKGYGSALRGGSEKARGKYVVMGDADDSYNFLNLMPFLEKLRAGYELVMGNRFKGGIEKGAMPPLHKYLGNPVLSFIGRIFYPSDIKDFHCGLRGYNRAAIQSLQLQTTGMEYASEMVVQATLHKLKMIEVPTTLSPDGRTRPPHLRSWRDGWRHLKFLMMYSPNWTFLYPGLILSVIGLLIMVIIGIGPSRIGAVNFGINTMMYGATSLLVGVNISLFSMFTKAYALSSGFIPNSPKTVSLLERFTVEKGVVIGVILTILGIIATIIAFVIWGSHSFGNLQPESIMKITIPATTLIAIGIELVFASFFLGILEIERKK